Protein AF-0000000087423586 (afdb_homodimer)

Organism: Persicimonas caeni (NCBI:txid2292766)

InterPro domains:
  IPR011989 Armadillo-like helical [G3DSA:1.25.10.10] (79-205)
  IPR016024 Armadillo-type fold [SSF48371] (83-201)

Radius of gyration: 31.01 Å; Cα contacts (8 Å, |Δi|>4): 369; chains: 2; bounding box: 99×99×84 Å

Nearest PDB structures (foldseek):
  6gwd-assembly1_H  TM=6.344E-01  e=7.664E-03  synthetic construct
  4xvp-assembly3_F  TM=6.305E-01  e=1.294E-02  synthetic construct
  6g4j-assembly1_B  TM=7.165E-01  e=5.943E-02  synthetic construct
  7q1f-assembly2_T  TM=6.082E-01  e=4.258E-02  synthetic construct
  4d4z-assembly1_A  TM=6.321E-01  e=1.864E-01  Homo sapiens

Solvent-accessible surface area (backbone atoms only — not comparable to full-atom values): 25342 Å² total; per-residue (Å²): 136,86,77,76,80,73,83,83,81,78,77,80,76,78,78,78,79,74,81,75,78,76,77,76,81,80,75,80,77,77,71,76,74,76,78,72,75,74,70,74,64,83,78,51,76,68,76,70,73,70,78,64,54,70,65,54,53,52,52,48,50,61,54,26,38,72,77,77,50,79,68,57,67,65,56,42,57,71,73,33,93,53,41,71,61,56,35,50,52,41,39,66,36,87,81,47,58,66,56,39,22,47,40,21,52,56,53,46,52,73,63,63,43,73,67,45,50,49,51,52,57,53,52,71,66,40,90,81,54,54,66,74,49,50,47,48,46,51,40,48,36,20,72,68,34,43,91,65,21,56,81,75,38,53,69,31,52,72,40,92,48,64,69,48,22,48,45,27,52,63,20,40,70,65,23,82,60,67,66,38,46,49,52,45,51,58,40,46,74,71,50,78,52,66,71,57,36,52,52,36,52,56,60,59,63,58,76,126,136,86,79,77,82,80,78,86,73,80,80,79,77,79,79,78,79,76,80,79,82,73,78,79,75,78,78,74,78,76,72,78,77,76,79,73,76,76,71,74,66,84,79,51,77,69,77,70,72,70,77,63,54,70,65,56,53,53,52,49,49,60,53,26,40,72,76,77,51,79,68,56,67,64,57,43,59,72,74,32,92,51,41,71,62,56,35,49,52,41,39,68,35,88,82,48,58,66,55,39,22,47,39,21,53,57,53,45,53,76,63,62,43,72,66,47,51,49,51,52,56,53,53,71,68,42,92,79,52,54,65,72,50,49,47,50,45,52,40,47,36,20,72,68,34,42,90,66,22,56,82,75,37,56,69,30,52,71,40,91,49,66,68,46,22,47,46,27,50,62,19,42,71,65,24,80,61,67,67,37,45,49,52,44,50,58,41,47,74,73,51,78,51,67,68,56,36,52,52,36,52,55,60,60,64,59,76,125

Foldseek 3Di:
DPPPCVDDPPPPPPPPDPPPPPPDDPDPPPPPPDPPPPPDDVPPPPLPPPPDDPVQLVQLLVQLPQPPDHDDLVCQVVRHPDSLVSLLNLLPPPPHDPSSNLSSLLSNLVVDDPVNVVVLLVLCVDPPRDPVSNLSSLQSCLVRPLPPNCVVLLVQCPPPDVVSVVSSLVSLLSRDDPVSLVSLVVSLVPDDDPVSNVSSVVSNPPPD/DPPPPDDPPPPPPPDPPPPDPPPPDPPPPPPPPPPPPPPDDVPPPPLPPPPDDPVQLVQLLVQLPQPPDHDDLVCQVVRHPDSLVSLLNLLPPPPHDPSSNLSSLLSNLVVDDPVNVVVLLVLCVDPPRDPVSNLSSLQSCLVRPLPPNCVVLLVQCPPPDPVSVVSSLVSLLSRDDPVSLVSLVVSLVPDDDPVSNVSSVVSNVPPD

pLDDT: mean 77.32, std 29.09, range [21.28, 98.81]

Sequence (416 aa):
MKTLLKTIVLALTLTVASTAFAQQAPSGSDAAGDGTDQAASPNSPVPFPFDGNEAEFERAKLLLSGYHGLPPKETFEETLDQPKLVVTAIALDKNAFSMHRKHALAALGYWADAGVLRIYTQLLQDDGLREAIHHKLILLLAKHFPGEALGHIEPYLSHDDLQFRLTAIEAIRRIPGDKAVEALRVAKKSETNKVALERLEKYTRIVRMKTLLKTIVLALTLTVASTAFAQQAPSGSDAAGDGTDQAASPNSPVPFPFDGNEAEFERAKLLLSGYHGLPPKETFEETLDQPKLVVTAIALDKNAFSMHRKHALAALGYWADAGVLRIYTQLLQDDGLREAIHHKLILL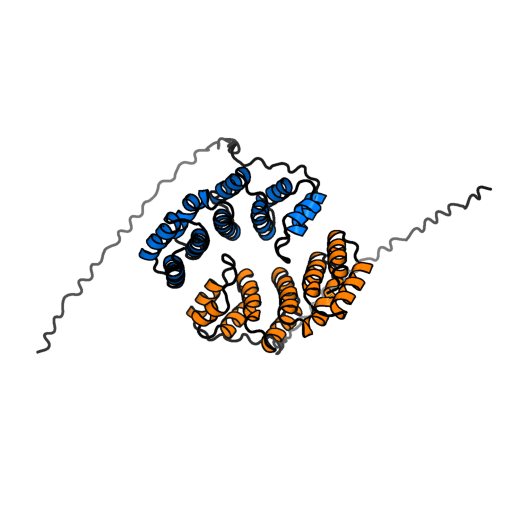LAKHFPGEALGHIEPYLSHDDLQFRLTAIEAIRRIPGDKAVEALRVAKKSETNKVALERLEKYTRIVR

Secondary structure (DSSP, 8-state):
-----------------------------------------TTS---------HHHHHHHHHHT-TTS-PPPHHHHHHH-SSHHHHHHHHHH-TTS-HHHHHHHHHHHGGG-SHHHHHHHHHHHT-TT--HHHHHHHHHHHHHH-HHHHHHHHGGGGG-SSHHHHHHHHHHHTTS-SHHHHHHHHHHHHH---HHHHHHHHHHHHS--/-----------------------------------------TTS---------HHHHHHHHHHT-TTS-PPPHHHHHHH-SSHHHHHHHHHH-TTS-HHHHHHHHHHHGGG-SHHHHHHHHHHHT-TT--HHHHHHHHHHHHHH-HHHHHHHHGGGGG-SSHHHHHHHHHHHTTS-SHHHHHHHHHHHHH---HHHHHHHHHHHHS--

Structure (mmCIF, N/CA/C/O backbone):
data_AF-0000000087423586-model_v1
#
loop_
_entity.id
_entity.type
_entity.pdbx_description
1 polymer 'HEAT repeat domain-containing protein'
#
loop_
_atom_site.group_PDB
_atom_site.id
_atom_site.type_symbol
_atom_site.label_atom_id
_atom_site.label_alt_id
_atom_site.label_comp_id
_atom_site.label_asym_id
_atom_site.label_entity_id
_atom_site.label_seq_id
_atom_site.pdbx_PDB_ins_code
_atom_site.Cartn_x
_atom_site.Cartn_y
_atom_site.Cartn_z
_atom_site.occupancy
_atom_site.B_iso_or_equiv
_atom_site.auth_seq_id
_atom_site.auth_comp_id
_atom_site.auth_asym_id
_atom_site.auth_atom_id
_atom_site.pdbx_PDB_model_num
ATOM 1 N N . MET A 1 1 ? -51.719 -48.094 5.523 1 23.09 1 MET A N 1
ATOM 2 C CA . MET A 1 1 ? -51.312 -49.125 6.48 1 23.09 1 MET A CA 1
ATOM 3 C C . MET A 1 1 ? -49.812 -49.062 6.723 1 23.09 1 MET A C 1
ATOM 5 O O . MET A 1 1 ? -49.031 -49.344 5.82 1 23.09 1 MET A O 1
ATOM 9 N N . LYS A 1 2 ? -49.438 -48 7.594 1 32.16 2 LYS A N 1
ATOM 10 C CA . LYS A 1 2 ? -48.25 -47.312 8.055 1 32.16 2 LYS A CA 1
ATOM 11 C C . LYS A 1 2 ? -47.312 -48.281 8.773 1 32.16 2 LYS A C 1
ATOM 13 O O . LYS A 1 2 ? -47.531 -48.625 9.93 1 32.16 2 LYS A O 1
ATOM 18 N N . THR A 1 3 ? -46.875 -49.344 7.945 1 23.8 3 THR A N 1
ATOM 19 C CA . THR A 1 3 ? -46.062 -50.406 8.5 1 23.8 3 THR A CA 1
ATOM 20 C C . THR A 1 3 ? -44.812 -49.844 9.195 1 23.8 3 THR A C 1
ATOM 22 O O . THR A 1 3 ? -44.094 -49.031 8.625 1 23.8 3 THR A O 1
ATOM 25 N N . LEU A 1 4 ? -44.656 -49.938 10.508 1 28.61 4 LEU A N 1
ATOM 26 C CA . LEU A 1 4 ? -43.906 -49.531 11.68 1 28.61 4 LEU A CA 1
ATOM 27 C C . LEU A 1 4 ? -42.5 -50.125 11.664 1 28.61 4 LEU A C 1
ATOM 29 O O . LEU A 1 4 ? -42.312 -51.281 12.055 1 28.61 4 LEU A O 1
ATOM 33 N N . LEU A 1 5 ? -41.75 -50.125 10.508 1 22.78 5 LEU A N 1
ATOM 34 C CA . LEU A 1 5 ? -40.562 -51 10.594 1 22.78 5 LEU A CA 1
ATOM 35 C C . LEU A 1 5 ? -39.625 -50.469 11.672 1 22.78 5 LEU A C 1
ATOM 37 O O . LEU A 1 5 ? -39.125 -49.344 11.57 1 22.78 5 LEU A O 1
ATOM 41 N N . LYS A 1 6 ? -39.594 -51.031 12.867 1 26.97 6 LYS A N 1
ATOM 42 C CA . LYS A 1 6 ? -38.938 -50.781 14.141 1 26.97 6 LYS A CA 1
ATOM 43 C C . LYS A 1 6 ? -37.438 -51.031 14.039 1 26.97 6 LYS A C 1
ATOM 45 O O . LYS A 1 6 ? -36.688 -50.844 15.008 1 26.97 6 LYS A O 1
ATOM 50 N N . THR A 1 7 ? -36.719 -51 12.867 1 25.81 7 THR A N 1
ATOM 51 C CA . THR A 1 7 ? -35.5 -51.812 12.953 1 25.81 7 THR A CA 1
ATOM 52 C C . THR A 1 7 ? -34.625 -51.344 14.094 1 25.81 7 THR A C 1
ATOM 54 O O . THR A 1 7 ? -34.625 -50.156 14.43 1 25.81 7 THR A O 1
ATOM 57 N N . ILE A 1 8 ? -33.688 -52.25 14.727 1 25.56 8 ILE A N 1
ATOM 58 C CA . ILE A 1 8 ? -32.875 -52.75 15.828 1 25.56 8 ILE A CA 1
ATOM 59 C C . ILE A 1 8 ? -31.578 -51.938 15.914 1 25.56 8 ILE A C 1
ATOM 61 O O . ILE A 1 8 ? -30.844 -51.844 14.938 1 25.56 8 ILE A O 1
ATOM 65 N N . VAL A 1 9 ? -31.438 -50.969 16.875 1 26.78 9 VAL A N 1
ATOM 66 C CA . VAL A 1 9 ? -30.438 -49.969 17.281 1 26.78 9 VAL A CA 1
ATOM 67 C C . VAL A 1 9 ? -29.203 -50.688 17.812 1 26.78 9 VAL A C 1
ATOM 69 O O . VAL A 1 9 ? -29.188 -51.125 18.969 1 26.78 9 VAL A O 1
ATOM 72 N N . LEU A 1 10 ? -28.609 -51.75 17.109 1 24.2 10 LEU A N 1
ATOM 73 C CA . LEU A 1 10 ? -27.609 -52.531 17.844 1 24.2 10 LEU A CA 1
ATOM 74 C C . LEU A 1 10 ? -26.438 -51.625 18.234 1 24.2 10 LEU A C 1
ATOM 76 O O . LEU A 1 10 ? -25.859 -50.938 17.391 1 24.2 10 LEU A O 1
ATOM 80 N N . ALA A 1 11 ? -26.312 -51.25 19.516 1 28.03 11 ALA A N 1
ATOM 81 C CA . ALA A 1 11 ? -25.438 -50.438 20.344 1 28.03 11 ALA A CA 1
ATOM 82 C C . ALA A 1 11 ? -24.016 -51.031 20.375 1 28.03 11 ALA A C 1
ATOM 84 O O . ALA A 1 11 ? -23.797 -52.094 20.953 1 28.03 11 ALA A O 1
ATOM 85 N N . LEU A 1 12 ? -23.234 -51.094 19.188 1 25.34 12 LEU A N 1
ATOM 86 C CA . LEU A 1 12 ? -21.953 -51.781 19.25 1 25.34 12 LEU A CA 1
ATOM 87 C C . LEU A 1 12 ? -21.016 -51.125 20.25 1 25.34 12 LEU A C 1
ATOM 89 O O . LEU A 1 12 ? -20.734 -49.906 20.141 1 25.34 12 LEU A O 1
ATOM 93 N N . THR A 1 13 ? -20.875 -51.625 21.484 1 25.03 13 THR A N 1
ATOM 94 C CA . THR A 1 13 ? -20.125 -51.25 22.688 1 25.03 13 THR A CA 1
ATOM 95 C C . THR A 1 13 ? -18.625 -51.344 22.422 1 25.03 13 THR A C 1
ATOM 97 O O . THR A 1 13 ? -18.062 -52.438 22.312 1 25.03 13 THR A O 1
ATOM 100 N N . LEU A 1 14 ? -18.016 -50.656 21.391 1 24.44 14 LEU A N 1
ATOM 101 C CA . LEU A 1 14 ? -16.609 -50.969 21.156 1 24.44 14 LEU A CA 1
ATOM 102 C C . LEU A 1 14 ? -15.766 -50.656 22.391 1 24.44 14 LEU A C 1
ATOM 104 O O . LEU A 1 14 ? -15.812 -49.531 22.891 1 24.44 14 LEU A O 1
ATOM 108 N N . THR A 1 15 ? -15.414 -51.688 23.203 1 25 15 THR A N 1
ATOM 109 C CA . THR A 1 15 ? -14.602 -51.781 24.422 1 25 15 THR A CA 1
ATOM 110 C C . THR A 1 15 ? -13.195 -51.25 24.172 1 25 15 THR A C 1
ATOM 112 O O . THR A 1 15 ? -12.477 -51.781 23.312 1 25 15 THR A O 1
ATOM 115 N N . VAL A 1 16 ? -12.977 -49.938 24.188 1 26.14 16 VAL A N 1
ATOM 116 C CA . VAL A 1 16 ? -11.688 -49.312 23.938 1 26.14 16 VAL A CA 1
ATOM 117 C C . VAL A 1 16 ? -10.68 -49.781 24.984 1 26.14 16 VAL A C 1
ATOM 119 O O . VAL A 1 16 ? -10.898 -49.625 26.188 1 26.14 16 VAL A O 1
ATOM 122 N N . ALA A 1 17 ? -9.953 -50.938 24.672 1 24.05 17 ALA A N 1
ATOM 123 C CA . ALA A 1 17 ? -8.945 -51.594 25.5 1 24.05 17 ALA A CA 1
ATOM 124 C C . ALA A 1 17 ? -7.859 -50.594 25.906 1 24.05 17 ALA A C 1
ATOM 126 O O . ALA A 1 17 ? -7.398 -49.781 25.094 1 24.05 17 ALA A O 1
ATOM 127 N N . SER A 1 18 ? -7.637 -50.312 27.234 1 26.48 18 SER A N 1
ATOM 128 C CA . SER A 1 18 ? -6.852 -49.438 28.109 1 26.48 18 SER A CA 1
ATOM 129 C C . SER A 1 18 ? -5.371 -49.812 28.047 1 26.48 18 SER A C 1
ATOM 131 O O . SER A 1 18 ? -4.652 -49.625 29.047 1 26.48 18 SER A O 1
ATOM 133 N N . THR A 1 19 ? -4.801 -50.281 26.938 1 24.09 19 THR A N 1
ATOM 134 C CA . THR A 1 19 ? -3.529 -50.906 27.25 1 24.09 19 THR A CA 1
ATOM 135 C C . THR A 1 19 ? -2.564 -49.906 27.875 1 24.09 19 THR A C 1
ATOM 137 O O . THR A 1 19 ? -2.387 -48.812 27.344 1 24.09 19 THR A O 1
ATOM 140 N N . ALA A 1 20 ? -2.238 -50.031 29.172 1 26.47 20 ALA A N 1
ATOM 141 C CA . ALA A 1 20 ? -1.359 -49.344 30.109 1 26.47 20 ALA A CA 1
ATOM 142 C C . ALA A 1 20 ? 0.102 -49.469 29.703 1 26.47 20 ALA A C 1
ATOM 144 O O . ALA A 1 20 ? 0.706 -50.531 29.844 1 26.47 20 ALA A O 1
ATOM 145 N N . PHE A 1 21 ? 0.528 -49.156 28.422 1 21.72 21 PHE A N 1
ATOM 146 C CA . PHE A 1 21 ? 1.906 -49.5 28.109 1 21.72 21 PHE A CA 1
ATOM 147 C C . PHE A 1 21 ? 2.869 -48.875 29.094 1 21.72 21 PHE A C 1
ATOM 149 O O . PHE A 1 21 ? 2.816 -47.656 29.312 1 21.72 21 PHE A O 1
ATOM 156 N N . ALA A 1 22 ? 3.369 -49.562 30.062 1 25.22 22 ALA A N 1
ATOM 157 C CA . ALA A 1 22 ? 4.336 -49.344 31.141 1 25.22 22 ALA A CA 1
ATOM 158 C C . ALA A 1 22 ? 5.676 -48.875 30.578 1 25.22 22 ALA A C 1
ATOM 160 O O . ALA A 1 22 ? 6.434 -49.656 30.016 1 25.22 22 ALA A O 1
ATOM 161 N N . GLN A 1 23 ? 5.688 -47.906 29.656 1 21.42 23 GLN A N 1
ATOM 162 C CA . GLN A 1 23 ? 6.98 -47.719 29 1 21.42 23 GLN A CA 1
ATOM 163 C C . GLN A 1 23 ? 8.094 -47.531 30.031 1 21.42 23 GLN A C 1
ATOM 165 O O . GLN A 1 23 ? 7.906 -46.844 31.031 1 21.42 23 GLN A O 1
ATOM 170 N N . GLN A 1 24 ? 9.156 -48.375 29.859 1 22.2 24 GLN A N 1
ATOM 171 C CA . GLN A 1 24 ? 10.461 -48.719 30.422 1 22.2 24 GLN A CA 1
ATOM 172 C C . GLN A 1 24 ? 11.32 -47.469 30.609 1 22.2 24 GLN A C 1
ATOM 174 O O . GLN A 1 24 ? 11.281 -46.531 29.797 1 22.2 24 GLN A O 1
ATOM 179 N N . ALA A 1 25 ? 12 -47.406 31.781 1 23.8 25 ALA A N 1
ATOM 180 C CA . ALA A 1 25 ? 12.781 -46.406 32.5 1 23.8 25 ALA A CA 1
ATOM 181 C C . ALA A 1 25 ? 14.047 -46.031 31.719 1 23.8 25 ALA A C 1
ATOM 183 O O . ALA A 1 25 ? 14.938 -46.875 31.547 1 23.8 25 ALA A O 1
ATOM 184 N N . PRO A 1 26 ? 13.93 -45.406 30.453 1 21.66 26 PRO A N 1
ATOM 185 C CA . PRO A 1 26 ? 15.211 -45.375 29.75 1 21.66 26 PRO A CA 1
ATOM 186 C C . PRO A 1 26 ? 16.344 -44.812 30.609 1 21.66 26 PRO A C 1
ATOM 188 O O . PRO A 1 26 ? 16.109 -44.031 31.547 1 21.66 26 PRO A O 1
ATOM 191 N N . SER A 1 27 ? 17.391 -45.656 30.75 1 24.61 27 SER A N 1
ATOM 192 C CA . SER A 1 27 ? 18.719 -45.594 31.359 1 24.61 27 SER A CA 1
ATOM 193 C C . SER A 1 27 ? 19.391 -44.25 31.031 1 24.61 27 SER A C 1
ATOM 195 O O . SER A 1 27 ? 19.078 -43.625 30.031 1 24.61 27 SER A O 1
ATOM 197 N N . GLY A 1 28 ? 20.094 -43.656 31.969 1 22.25 28 GLY A N 1
ATOM 198 C CA . GLY A 1 28 ? 20.688 -42.375 32.312 1 22.25 28 GLY A CA 1
ATOM 199 C C . GLY A 1 28 ? 21.766 -41.938 31.344 1 22.25 28 GLY A C 1
ATOM 200 O O . GLY A 1 28 ? 22.469 -40.969 31.578 1 22.25 28 GLY A O 1
ATOM 201 N N . SER A 1 29 ? 21.938 -42.781 30.172 1 23.52 29 SER A N 1
ATOM 202 C CA . SER A 1 29 ? 23.312 -42.625 29.734 1 23.52 29 SER A CA 1
ATOM 203 C C . SER A 1 29 ? 23.625 -41.156 29.422 1 23.52 29 SER A C 1
ATOM 205 O O . SER A 1 29 ? 22.734 -40.406 29 1 23.52 29 SER A O 1
ATOM 207 N N . ASP A 1 30 ? 24.734 -40.656 29.938 1 23.2 30 ASP A N 1
ATOM 208 C CA . ASP A 1 30 ? 25.484 -39.406 30 1 23.2 30 ASP A CA 1
ATOM 209 C C . ASP A 1 30 ? 25.812 -38.906 28.609 1 23.2 30 ASP A C 1
ATOM 211 O O . ASP A 1 30 ? 26.641 -39.469 27.906 1 23.2 30 ASP A O 1
ATOM 215 N N . ALA A 1 31 ? 24.828 -38.812 27.672 1 22.67 31 ALA A N 1
ATOM 216 C CA . ALA A 1 31 ? 25.266 -38.438 26.328 1 22.67 31 ALA A CA 1
ATOM 217 C C . ALA A 1 31 ? 26.078 -37.156 26.328 1 22.67 31 ALA A C 1
ATOM 219 O O . ALA A 1 31 ? 25.609 -36.125 26.812 1 22.67 31 ALA A O 1
ATOM 220 N N . ALA A 1 32 ? 27.406 -37.312 26.422 1 26.02 32 ALA A N 1
ATOM 221 C CA . ALA A 1 32 ? 28.406 -36.312 26.109 1 26.02 32 ALA A CA 1
ATOM 222 C C . ALA A 1 32 ? 28.094 -35.625 24.797 1 26.02 32 ALA A C 1
ATOM 224 O O . ALA A 1 32 ? 28.062 -36.25 23.734 1 26.02 32 ALA A O 1
ATOM 225 N N . GLY A 1 33 ? 27.062 -34.812 24.828 1 22.09 33 GLY A N 1
ATOM 226 C CA . GLY A 1 33 ? 26.547 -34.125 23.641 1 22.09 33 GLY A CA 1
ATOM 227 C C . GLY A 1 33 ? 27.641 -33.469 22.812 1 22.09 33 GLY A C 1
ATOM 228 O O . GLY A 1 33 ? 28.469 -32.719 23.328 1 22.09 33 GLY A O 1
ATOM 229 N N . ASP A 1 34 ? 28.125 -34.281 21.812 1 25.83 34 ASP A N 1
ATOM 230 C CA . ASP A 1 34 ? 29.078 -33.844 20.797 1 25.83 34 ASP A CA 1
ATOM 231 C C . ASP A 1 34 ? 28.656 -32.531 20.172 1 25.83 34 ASP A C 1
ATOM 233 O O . ASP A 1 34 ? 27.484 -32.344 19.797 1 25.83 34 ASP A O 1
ATOM 237 N N . GLY A 1 35 ? 29.219 -31.406 20.641 1 24.64 35 GLY A N 1
ATOM 238 C CA . GLY A 1 35 ? 29.203 -30.031 20.172 1 24.64 35 GLY A CA 1
ATOM 239 C C . GLY A 1 35 ? 29.344 -29.922 18.656 1 24.64 35 GLY A C 1
ATOM 240 O O . GLY A 1 35 ? 30.438 -29.656 18.156 1 24.64 35 GLY A O 1
ATOM 241 N N . THR A 1 36 ? 28.688 -30.891 17.969 1 26.81 36 THR A N 1
ATOM 242 C CA . THR A 1 36 ? 28.953 -30.688 16.547 1 26.81 36 THR A CA 1
ATOM 243 C C . THR A 1 36 ? 28.562 -29.266 16.125 1 26.81 36 THR A C 1
ATOM 245 O O . THR A 1 36 ? 27.438 -28.828 16.391 1 26.81 36 THR A O 1
ATOM 248 N N . ASP A 1 37 ? 29.531 -28.438 15.945 1 27.45 37 ASP A N 1
ATOM 249 C CA . ASP A 1 37 ? 29.562 -27.125 15.289 1 27.45 37 ASP A CA 1
ATOM 250 C C . ASP A 1 37 ? 28.844 -27.172 13.945 1 27.45 37 ASP A C 1
ATOM 252 O O . ASP A 1 37 ? 29.328 -27.797 13 1 27.45 37 ASP A O 1
ATOM 256 N N . GLN A 1 38 ? 27.609 -27.516 13.922 1 24.12 38 GLN A N 1
ATOM 257 C CA . GLN A 1 38 ? 27 -27.422 12.602 1 24.12 38 GLN A CA 1
ATOM 258 C C . GLN A 1 38 ? 27.344 -26.109 11.914 1 24.12 38 GLN A C 1
ATOM 260 O O . GLN A 1 38 ? 26.953 -25.031 12.391 1 24.12 38 GLN A O 1
ATOM 265 N N . ALA A 1 39 ? 28.375 -26.109 11.156 1 30.48 39 ALA A N 1
ATOM 266 C CA . ALA A 1 39 ? 28.75 -25.062 10.211 1 30.48 39 ALA A CA 1
ATOM 267 C C . ALA A 1 39 ? 27.531 -24.5 9.5 1 30.48 39 ALA A C 1
ATOM 269 O O . ALA A 1 39 ? 26.656 -25.25 9.062 1 30.48 39 ALA A O 1
ATOM 270 N N . ALA A 1 40 ? 27.297 -23.25 9.75 1 35.78 40 ALA A N 1
ATOM 271 C CA . ALA A 1 40 ? 26.328 -22.453 9.008 1 35.78 40 ALA A CA 1
ATOM 272 C C . ALA A 1 40 ? 26.25 -22.891 7.551 1 35.78 40 ALA A C 1
ATOM 274 O O . ALA A 1 40 ? 27.281 -23.141 6.914 1 35.78 40 ALA A O 1
ATOM 275 N N . SER A 1 41 ? 25.172 -23.5 7.207 1 32.69 41 SER A N 1
ATOM 276 C CA . SER A 1 41 ? 25.078 -23.922 5.809 1 32.69 41 SER A CA 1
ATOM 277 C C . SER A 1 41 ? 25.594 -22.828 4.879 1 32.69 41 SER A C 1
ATOM 279 O O . SER A 1 41 ? 25.281 -21.641 5.062 1 32.69 41 SER A O 1
ATOM 281 N N . PRO A 1 42 ? 26.609 -23.016 4.051 1 35.53 42 PRO A N 1
ATOM 282 C CA . PRO A 1 42 ? 27.234 -22.047 3.15 1 35.53 42 PRO A CA 1
ATOM 283 C C . PRO A 1 42 ? 26.219 -21.203 2.381 1 35.53 42 PRO A C 1
ATOM 285 O O . PRO A 1 42 ? 26.594 -20.234 1.729 1 35.53 42 PRO A O 1
ATOM 288 N N . ASN A 1 43 ? 25.062 -21.781 2.178 1 33.84 43 ASN A N 1
ATOM 289 C CA . ASN A 1 43 ? 24.172 -21.062 1.28 1 33.84 43 ASN A CA 1
ATOM 290 C C . ASN A 1 43 ? 23.438 -19.938 2 1 33.84 43 ASN A C 1
ATOM 292 O O . ASN A 1 43 ? 22.375 -19.484 1.555 1 33.84 43 ASN A O 1
ATOM 296 N N . SER A 1 44 ? 23.75 -19.766 3.227 1 36.88 44 SER A N 1
ATOM 297 C CA . SER A 1 44 ? 23.109 -18.594 3.828 1 36.88 44 SER A CA 1
ATOM 298 C C . SER A 1 44 ? 23.453 -17.328 3.07 1 36.88 44 SER A C 1
ATOM 300 O O . SER A 1 44 ? 24.625 -17.078 2.756 1 36.88 44 SER A O 1
ATOM 302 N N . PRO A 1 45 ? 22.578 -16.781 2.359 1 35.19 45 PRO A N 1
ATOM 303 C CA . PRO A 1 45 ? 23.031 -15.547 1.701 1 35.19 45 PRO A CA 1
ATOM 304 C C . PRO A 1 45 ? 23.953 -14.711 2.588 1 35.19 45 PRO A C 1
ATOM 306 O O . PRO A 1 45 ? 23.766 -14.664 3.807 1 35.19 45 PRO A O 1
ATOM 309 N N . VAL A 1 46 ? 25.203 -14.734 2.33 1 36.16 46 VAL A N 1
ATOM 310 C CA . VAL A 1 46 ? 26.219 -13.883 2.941 1 36.16 46 VAL A CA 1
ATOM 311 C C . VAL A 1 46 ? 25.609 -12.531 3.307 1 36.16 46 VAL A C 1
ATOM 313 O O . VAL A 1 46 ? 24.859 -11.953 2.523 1 36.16 46 VAL A O 1
ATOM 316 N N . PRO A 1 47 ? 25.484 -12.281 4.559 1 39.47 47 PRO A N 1
ATOM 317 C CA . PRO A 1 47 ? 25.141 -10.891 4.844 1 39.47 47 PRO A CA 1
ATOM 318 C C . PRO A 1 47 ? 25.891 -9.898 3.957 1 39.47 47 PRO A C 1
ATOM 320 O O . PRO A 1 47 ? 27.109 -9.977 3.848 1 39.47 47 PRO A O 1
ATOM 323 N N . PHE A 1 48 ? 25.469 -9.586 2.838 1 39.25 48 PHE A N 1
ATOM 324 C CA . PHE A 1 48 ? 26.172 -8.508 2.141 1 39.25 48 PHE A CA 1
ATOM 325 C C . PHE A 1 48 ? 26.578 -7.406 3.113 1 39.25 48 PHE A C 1
ATOM 327 O O . PHE A 1 48 ? 25.719 -6.848 3.811 1 39.25 48 PHE A O 1
ATOM 334 N N . PRO A 1 49 ? 27.656 -7.547 3.678 1 43 49 PRO A N 1
ATOM 335 C CA . PRO A 1 49 ? 28.078 -6.348 4.406 1 43 49 PRO A CA 1
ATOM 336 C C . PRO A 1 49 ? 27.75 -5.059 3.652 1 43 49 PRO A C 1
ATOM 338 O O . PRO A 1 49 ? 28.203 -4.867 2.523 1 43 49 PRO A O 1
ATOM 341 N N . PHE A 1 50 ? 26.547 -4.695 3.543 1 46.81 50 PHE A N 1
ATOM 342 C CA . PHE A 1 50 ? 26.422 -3.381 2.93 1 46.81 50 PHE A CA 1
ATOM 343 C C . PHE A 1 50 ? 27.391 -2.391 3.578 1 46.81 50 PHE A C 1
ATOM 345 O O . PHE A 1 50 ? 27.25 -2.074 4.762 1 46.81 50 PHE A O 1
ATOM 352 N N . ASP A 1 51 ? 28.484 -2.404 3.172 1 53.22 51 ASP A N 1
ATOM 353 C CA . ASP A 1 51 ? 29.469 -1.375 3.502 1 53.22 51 ASP A CA 1
ATOM 354 C C . ASP A 1 51 ? 28.906 0.022 3.256 1 53.22 51 ASP A C 1
ATOM 356 O O . ASP A 1 51 ? 29.625 1.014 3.328 1 53.22 51 ASP A O 1
ATOM 360 N N . GLY A 1 52 ? 27.688 0.073 2.799 1 57.53 52 GLY A N 1
ATOM 361 C CA . GLY A 1 52 ? 27.266 1.443 2.541 1 57.53 52 GLY A CA 1
ATOM 362 C C . GLY A 1 52 ? 27.172 2.285 3.801 1 57.53 52 GLY A C 1
ATOM 363 O O . GLY A 1 52 ? 27.188 1.753 4.91 1 57.53 52 GLY A O 1
ATOM 364 N N . ASN A 1 53 ? 27.406 3.471 3.648 1 75.5 53 ASN A N 1
ATOM 365 C CA . ASN A 1 53 ? 27.391 4.488 4.691 1 75.5 53 ASN A CA 1
ATOM 366 C C . ASN A 1 53 ? 26.016 4.57 5.363 1 75.5 53 ASN A C 1
ATOM 368 O O . ASN A 1 53 ? 25 4.301 4.734 1 75.5 53 ASN A O 1
ATOM 372 N N . GLU A 1 54 ? 25.969 4.43 6.66 1 83.19 54 GLU A N 1
ATOM 373 C CA . GLU A 1 54 ? 24.797 4.539 7.52 1 83.19 54 GLU A CA 1
ATOM 374 C C . GLU A 1 54 ? 23.859 5.637 7.027 1 83.19 54 GLU A C 1
ATOM 376 O O . GLU A 1 54 ? 22.625 5.477 7.07 1 83.19 54 GLU A O 1
ATOM 381 N N . ALA A 1 55 ? 24.469 6.586 6.457 1 85.5 55 ALA A N 1
ATOM 382 C CA . ALA A 1 55 ? 23.672 7.703 5.961 1 85.5 55 ALA A CA 1
ATOM 383 C C . ALA A 1 55 ? 22.844 7.293 4.742 1 85.5 55 ALA A C 1
ATOM 385 O O . ALA A 1 55 ? 21.688 7.684 4.613 1 85.5 55 ALA A O 1
ATOM 386 N N . GLU A 1 56 ? 23.453 6.48 3.912 1 89.31 56 GLU A N 1
ATOM 387 C CA . GLU A 1 56 ? 22.75 6.039 2.717 1 89.31 56 GLU A CA 1
ATOM 388 C C . GLU A 1 56 ? 21.578 5.121 3.076 1 89.31 56 GLU A C 1
ATOM 390 O O . GLU A 1 56 ? 20.516 5.207 2.482 1 89.31 56 GLU A O 1
ATOM 395 N N . PHE A 1 57 ? 21.828 4.32 4.047 1 91.12 57 PHE A N 1
ATOM 396 C CA . PHE A 1 57 ? 20.781 3.414 4.508 1 91.12 57 PHE A CA 1
ATOM 397 C C . PHE A 1 57 ? 19.609 4.195 5.078 1 91.12 57 PHE A C 1
ATOM 399 O O . PHE A 1 57 ? 18.453 3.879 4.789 1 91.12 57 PHE A O 1
ATOM 406 N N . GLU A 1 58 ? 19.906 5.195 5.762 1 88.06 58 GLU A N 1
ATOM 407 C CA . GLU A 1 58 ? 18.859 6.016 6.352 1 88.06 58 GLU A CA 1
ATOM 408 C C . GLU A 1 58 ? 18.062 6.742 5.273 1 88.06 58 GLU A C 1
ATOM 410 O O . GLU A 1 58 ? 16.844 6.867 5.375 1 88.06 58 GLU A O 1
ATOM 415 N N . ARG A 1 59 ? 18.766 7.199 4.27 1 88.38 59 ARG A N 1
ATOM 416 C CA . ARG A 1 59 ? 18.062 7.844 3.16 1 88.38 59 ARG A CA 1
ATOM 417 C C . ARG A 1 59 ? 17.172 6.848 2.422 1 88.38 59 ARG A C 1
ATOM 419 O O . ARG A 1 59 ? 16.047 7.18 2.041 1 88.38 59 ARG A O 1
ATOM 426 N N . ALA A 1 60 ? 17.688 5.68 2.273 1 93.62 60 ALA A N 1
ATOM 427 C CA . ALA A 1 60 ? 16.922 4.652 1.589 1 93.62 60 ALA A CA 1
ATOM 428 C C . ALA A 1 60 ? 15.664 4.293 2.381 1 93.62 60 ALA A C 1
ATOM 430 O O . ALA A 1 60 ? 14.578 4.148 1.807 1 93.62 60 ALA A O 1
ATOM 431 N N . LYS A 1 61 ? 15.828 4.184 3.65 1 91.31 61 LYS A N 1
ATOM 432 C CA . LYS A 1 61 ? 14.688 3.857 4.504 1 91.31 61 LYS A CA 1
ATOM 433 C C . LYS A 1 61 ? 13.633 4.961 4.457 1 91.31 61 LYS A C 1
ATOM 435 O O . LYS A 1 61 ? 12.43 4.684 4.5 1 91.31 61 LYS A O 1
ATOM 440 N N . LEU A 1 62 ? 14.094 6.145 4.387 1 87.75 62 LEU A N 1
ATOM 441 C CA . LEU A 1 62 ? 13.164 7.258 4.254 1 87.75 62 LEU A CA 1
ATOM 442 C C . LEU A 1 62 ? 12.367 7.148 2.957 1 87.75 62 LEU A C 1
ATOM 444 O O . LEU A 1 62 ? 11.148 7.348 2.951 1 87.75 62 LEU A O 1
ATOM 448 N N . LEU A 1 63 ? 13.008 6.766 1.887 1 89.81 63 LEU A N 1
ATOM 449 C CA . LEU A 1 63 ? 12.359 6.625 0.588 1 89.81 63 LEU A CA 1
ATOM 450 C C . LEU A 1 63 ? 11.398 5.441 0.588 1 89.81 63 LEU A C 1
ATOM 452 O O . LEU A 1 63 ? 10.367 5.469 -0.094 1 89.81 63 LEU A O 1
ATOM 456 N N . LEU A 1 64 ? 11.695 4.516 1.41 1 93.06 64 LEU A N 1
ATOM 457 C CA . LEU A 1 64 ? 10.938 3.266 1.393 1 93.06 64 LEU A CA 1
ATOM 458 C C . LEU A 1 64 ? 9.852 3.27 2.463 1 93.06 64 LEU A C 1
ATOM 460 O O . LEU A 1 64 ? 9.148 2.271 2.645 1 93.06 64 LEU A O 1
ATOM 464 N N . SER A 1 65 ? 9.789 4.477 3.033 1 84.5 65 SER A N 1
ATOM 465 C CA . SER A 1 65 ? 8.781 4.543 4.09 1 84.5 65 SER A CA 1
ATOM 466 C C . SER A 1 65 ? 7.371 4.41 3.52 1 84.5 65 SER A C 1
ATOM 468 O O . SER A 1 65 ? 7.117 4.812 2.381 1 84.5 65 SER A O 1
ATOM 470 N N . GLY A 1 66 ? 6.512 3.611 3.863 1 73 66 GLY A N 1
ATOM 471 C CA . GLY A 1 66 ? 5.242 3.123 3.35 1 73 66 GLY A CA 1
ATOM 472 C C . GLY A 1 66 ? 4.117 4.129 3.484 1 73 66 GLY A C 1
ATOM 473 O O . GLY A 1 66 ? 2.98 3.855 3.092 1 73 66 GLY A O 1
ATOM 474 N N . TYR A 1 67 ? 4.469 5.414 3.809 1 80.56 67 TYR A N 1
ATOM 475 C CA . TYR A 1 67 ? 3.359 6.328 4.059 1 80.56 67 TYR A CA 1
ATOM 476 C C . TYR A 1 67 ? 3.018 7.129 2.805 1 80.56 67 TYR A C 1
ATOM 478 O O . TYR A 1 67 ? 1.895 7.613 2.658 1 80.56 67 TYR A O 1
ATOM 486 N N . HIS A 1 68 ? 4.012 7.215 1.86 1 78.62 68 HIS A N 1
ATOM 487 C CA . HIS A 1 68 ? 3.844 8.109 0.719 1 78.62 68 HIS A CA 1
ATOM 488 C C . HIS A 1 68 ? 3.949 7.344 -0.597 1 78.62 68 HIS A C 1
ATOM 490 O O . HIS A 1 68 ? 4.238 7.934 -1.641 1 78.62 68 HIS A O 1
ATOM 496 N N . GLY A 1 69 ? 3.682 6.094 -0.543 1 79.94 69 GLY A N 1
ATOM 497 C CA . GLY A 1 69 ? 3.854 5.305 -1.753 1 79.94 69 GLY A CA 1
ATOM 498 C C . GLY A 1 69 ? 5.309 5.078 -2.117 1 79.94 69 GLY A C 1
ATOM 499 O O . GLY A 1 69 ? 6.207 5.582 -1.439 1 79.94 69 GLY A O 1
ATOM 500 N N . LEU A 1 70 ? 5.488 4.367 -3.135 1 90.69 70 LEU A N 1
ATOM 501 C CA . LEU A 1 70 ? 6.84 4.078 -3.609 1 90.69 70 LEU A CA 1
ATOM 502 C C . LEU A 1 70 ? 7.309 5.145 -4.59 1 90.69 70 LEU A C 1
ATOM 504 O O . LEU A 1 70 ? 6.68 5.363 -5.629 1 90.69 70 LEU A O 1
ATOM 508 N N . PRO A 1 71 ? 8.383 5.863 -4.215 1 87.75 71 PRO A N 1
ATOM 509 C CA . PRO A 1 71 ? 8.898 6.859 -5.156 1 87.75 71 PRO A CA 1
ATOM 510 C C . PRO A 1 71 ? 9.328 6.246 -6.488 1 87.75 71 PRO A C 1
ATOM 512 O O . PRO A 1 71 ? 9.602 5.043 -6.559 1 87.75 71 PRO A O 1
ATOM 515 N N . PRO A 1 72 ? 9.32 7.109 -7.484 1 91.94 72 PRO A N 1
ATOM 516 C CA . PRO A 1 72 ? 9.789 6.582 -8.766 1 91.94 72 PRO A CA 1
ATOM 517 C C . PRO A 1 72 ? 11.289 6.273 -8.766 1 91.94 72 PRO A C 1
ATOM 519 O O . PRO A 1 72 ? 12.008 6.699 -7.859 1 91.94 72 PRO A O 1
ATOM 522 N N . LYS A 1 73 ? 11.672 5.469 -9.773 1 96.56 73 LYS A N 1
ATOM 523 C CA . LYS A 1 73 ? 13.047 5.004 -9.93 1 96.56 73 LYS A CA 1
ATOM 524 C C . LYS A 1 73 ? 14.031 6.172 -9.859 1 96.56 73 LYS A C 1
ATOM 526 O O . LYS A 1 73 ? 15.07 6.078 -9.203 1 96.56 73 LYS A O 1
ATOM 531 N N . GLU A 1 74 ? 13.688 7.262 -10.492 1 94.62 74 GLU A N 1
ATOM 532 C CA . GLU A 1 74 ? 14.57 8.422 -10.609 1 94.62 74 GLU A CA 1
ATOM 533 C C . GLU A 1 74 ? 14.906 8.992 -9.234 1 94.62 74 GLU A C 1
ATOM 535 O O . GLU A 1 74 ? 16.031 9.422 -8.992 1 94.62 74 GLU A O 1
ATOM 540 N N . THR A 1 75 ? 13.953 8.969 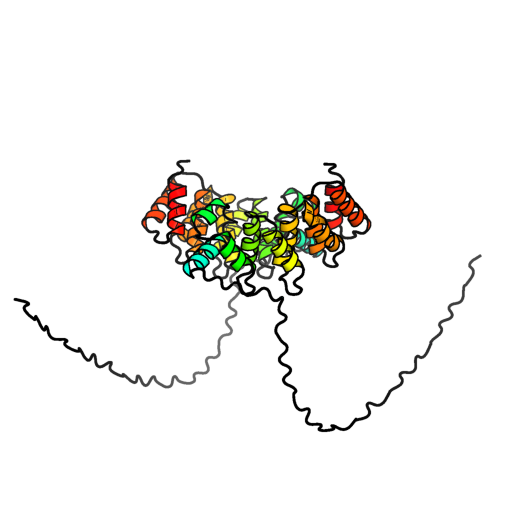-8.344 1 90 75 THR A N 1
ATOM 541 C CA . THR A 1 75 ? 14.172 9.492 -7.004 1 90 75 THR A CA 1
ATOM 542 C C . THR A 1 75 ? 15.219 8.672 -6.262 1 90 75 THR A C 1
ATOM 544 O O . THR A 1 75 ? 16.062 9.219 -5.555 1 90 75 THR A O 1
ATOM 547 N N . PHE A 1 76 ? 15.18 7.41 -6.449 1 94.06 76 PHE A N 1
ATOM 548 C CA . PHE A 1 76 ? 16.172 6.547 -5.82 1 94.06 76 PHE A CA 1
ATOM 549 C C . PHE A 1 76 ? 17.562 6.82 -6.379 1 94.06 76 PHE A C 1
ATOM 551 O O . PHE A 1 76 ? 18.531 6.945 -5.625 1 94.06 76 PHE A O 1
ATOM 558 N N . GLU A 1 77 ? 17.594 6.953 -7.668 1 95.69 77 GLU A N 1
ATOM 559 C CA . GLU A 1 77 ? 18.875 7.117 -8.352 1 95.69 77 GLU A CA 1
ATOM 560 C C . GLU A 1 77 ? 19.469 8.492 -8.078 1 95.69 77 GLU A C 1
ATOM 562 O O . GLU A 1 77 ? 20.703 8.656 -8.07 1 95.69 77 GLU A O 1
ATOM 567 N N . GLU A 1 78 ? 18.625 9.414 -7.867 1 91.69 78 GLU A N 1
ATOM 568 C CA . GLU A 1 78 ? 19.094 10.766 -7.59 1 91.69 78 GLU A CA 1
ATOM 569 C C . GLU A 1 78 ? 19.484 10.922 -6.125 1 91.69 78 GLU A C 1
ATOM 571 O O . GLU A 1 78 ? 20.359 11.734 -5.797 1 91.69 78 GLU A O 1
ATOM 576 N N . THR A 1 79 ? 18.922 10.18 -5.266 1 88.75 79 THR A N 1
ATOM 577 C CA . THR A 1 79 ? 19.062 10.375 -3.83 1 88.75 79 THR A CA 1
ATOM 578 C C . THR A 1 79 ? 20.125 9.43 -3.258 1 88.75 79 THR A C 1
ATOM 580 O O . THR A 1 79 ? 20.781 9.75 -2.264 1 88.75 79 THR A O 1
ATOM 583 N N . LEU A 1 80 ? 20.312 8.336 -3.912 1 93.06 80 LEU A N 1
ATOM 584 C CA . LEU A 1 80 ? 21.188 7.305 -3.365 1 93.06 80 LEU A CA 1
ATOM 585 C C . LEU A 1 80 ? 22.422 7.105 -4.254 1 93.06 80 LEU A C 1
ATOM 587 O O . LEU A 1 80 ? 22.312 7.176 -5.48 1 93.06 80 LEU A O 1
ATOM 591 N N . ASP A 1 81 ? 23.5 6.781 -3.693 1 94.19 81 ASP A N 1
ATOM 592 C CA . ASP A 1 81 ? 24.734 6.543 -4.426 1 94.19 81 ASP A CA 1
ATOM 593 C C . ASP A 1 81 ? 24.703 5.195 -5.145 1 94.19 81 ASP A C 1
ATOM 595 O O . ASP A 1 81 ? 25.062 5.098 -6.312 1 94.19 81 ASP A O 1
ATOM 599 N N . GLN A 1 82 ? 24.266 4.199 -4.488 1 96.06 82 GLN A N 1
ATOM 600 C CA . GLN A 1 82 ? 24.141 2.846 -5.016 1 96.06 82 GLN A CA 1
ATOM 601 C C . GLN A 1 82 ? 22.734 2.293 -4.77 1 96.06 82 GLN A C 1
ATOM 603 O O . GLN A 1 82 ? 22.562 1.348 -4 1 96.06 82 GLN A O 1
ATOM 608 N N . PRO A 1 83 ? 21.797 2.748 -5.473 1 96.81 83 PRO A N 1
ATOM 609 C CA . PRO A 1 83 ? 20.391 2.484 -5.148 1 96.81 83 PRO A CA 1
ATOM 610 C C . PRO A 1 83 ? 20.047 0.996 -5.172 1 96.81 83 PRO A C 1
ATOM 612 O O . PRO A 1 83 ? 19.422 0.488 -4.242 1 96.81 83 PRO A O 1
ATOM 615 N N . LYS A 1 84 ? 20.484 0.266 -6.188 1 97.62 84 LYS A N 1
ATOM 616 C CA . LYS A 1 84 ? 20.141 -1.149 -6.262 1 97.62 84 LYS A CA 1
ATOM 617 C C . LYS A 1 84 ? 20.75 -1.93 -5.102 1 97.62 84 LYS A C 1
ATOM 619 O O . LYS A 1 84 ? 20.094 -2.797 -4.516 1 97.62 84 LYS A O 1
ATOM 624 N N . LEU A 1 85 ? 21.938 -1.579 -4.773 1 97 85 LEU A N 1
ATOM 625 C CA . LEU A 1 85 ? 22.641 -2.297 -3.713 1 97 85 LEU A CA 1
ATOM 626 C C . LEU A 1 85 ? 21.984 -2.051 -2.359 1 97 85 LEU A C 1
ATOM 628 O O . LEU A 1 85 ? 21.734 -2.994 -1.605 1 97 85 LEU A O 1
ATOM 632 N N . VAL A 1 86 ? 21.703 -0.792 -2.07 1 96.94 86 VAL A N 1
ATOM 633 C CA . VAL A 1 86 ? 21.156 -0.463 -0.757 1 96.94 86 VAL A CA 1
ATOM 634 C C . VAL A 1 86 ? 19.719 -0.966 -0.652 1 96.94 86 VAL A C 1
ATOM 636 O O . VAL A 1 86 ? 19.297 -1.444 0.404 1 96.94 86 VAL A O 1
ATOM 639 N N . VAL A 1 87 ? 18.969 -0.914 -1.675 1 97.81 87 VAL A N 1
ATOM 640 C CA . VAL A 1 87 ? 17.594 -1.406 -1.698 1 97.81 87 VAL A CA 1
ATOM 641 C C . VAL A 1 87 ? 17.594 -2.924 -1.522 1 97.81 87 VAL A C 1
ATOM 643 O O . VAL A 1 87 ? 16.75 -3.465 -0.795 1 97.81 87 VAL A O 1
ATOM 646 N N . THR A 1 88 ? 18.531 -3.637 -2.166 1 98.06 88 THR A N 1
ATOM 647 C CA . THR A 1 88 ? 18.656 -5.078 -2.004 1 98.06 88 THR A CA 1
ATOM 648 C C . THR A 1 88 ? 18.953 -5.438 -0.551 1 98.06 88 THR A C 1
ATOM 650 O O . THR A 1 88 ? 18.359 -6.355 0.004 1 98.06 88 THR A O 1
ATOM 653 N N . ALA A 1 89 ? 19.828 -4.656 -0.006 1 97.25 89 ALA A N 1
ATOM 654 C CA . ALA A 1 89 ? 20.219 -4.902 1.383 1 97.25 89 ALA A CA 1
ATOM 655 C C . ALA A 1 89 ? 19 -4.781 2.312 1 97.25 89 ALA A C 1
ATOM 657 O O . ALA A 1 89 ? 18.828 -5.609 3.207 1 97.25 89 ALA A O 1
ATOM 658 N N . ILE A 1 90 ? 18.188 -3.816 2.109 1 96.94 90 ILE A N 1
ATOM 659 C CA . ILE A 1 90 ? 17 -3.605 2.938 1 96.94 90 ILE A CA 1
ATOM 660 C C . ILE A 1 90 ? 15.984 -4.711 2.672 1 96.94 90 ILE A C 1
ATOM 662 O O . ILE A 1 90 ? 15.367 -5.23 3.604 1 96.94 90 ILE A O 1
ATOM 666 N N . ALA A 1 91 ? 15.875 -5.145 1.463 1 97.81 91 ALA A N 1
ATOM 667 C CA . ALA A 1 91 ? 14.938 -6.199 1.077 1 97.81 91 ALA A CA 1
ATOM 668 C C . ALA A 1 91 ? 15.281 -7.512 1.772 1 97.81 91 ALA A C 1
ATOM 670 O O . ALA A 1 91 ? 14.383 -8.273 2.145 1 97.81 91 ALA A O 1
ATOM 671 N N . LEU A 1 92 ? 16.5 -7.711 1.988 1 96.94 92 LEU A N 1
ATOM 672 C CA . LEU A 1 92 ? 16.953 -9.008 2.484 1 96.94 92 LEU A CA 1
ATOM 673 C C . LEU A 1 92 ? 17.156 -8.969 3.994 1 96.94 92 LEU A C 1
ATOM 675 O O . LEU A 1 92 ? 17.406 -10 4.617 1 96.94 92 LEU A O 1
ATOM 679 N N . ASP A 1 93 ? 17.047 -7.793 4.586 1 94.94 93 ASP A N 1
ATOM 680 C CA . ASP A 1 93 ? 17.266 -7.641 6.02 1 94.94 93 ASP A CA 1
ATOM 681 C C . ASP A 1 93 ? 16.031 -8.109 6.805 1 94.94 93 ASP A C 1
ATOM 683 O O . ASP A 1 93 ? 15.047 -7.383 6.906 1 94.94 93 ASP A O 1
ATOM 687 N N . LYS A 1 94 ? 16.125 -9.281 7.41 1 93.06 94 LYS A N 1
ATOM 688 C CA . LYS A 1 94 ? 15 -9.867 8.125 1 93.06 94 LYS A CA 1
ATOM 689 C C . LYS A 1 94 ? 14.633 -9.039 9.359 1 93.06 94 LYS A C 1
ATOM 691 O O . LYS A 1 94 ? 13.547 -9.188 9.914 1 93.06 94 LYS A O 1
ATOM 696 N N . ASN A 1 95 ? 15.555 -8.133 9.68 1 91.12 95 ASN A N 1
ATOM 697 C CA . ASN A 1 95 ? 15.312 -7.305 10.859 1 91.12 95 ASN A CA 1
ATOM 698 C C . ASN A 1 95 ? 14.719 -5.953 10.477 1 91.12 95 ASN A C 1
ATOM 700 O O . ASN A 1 95 ? 14.305 -5.184 11.352 1 91.12 95 ASN A O 1
ATOM 704 N N . ALA A 1 96 ? 14.727 -5.645 9.211 1 90 96 ALA A N 1
ATOM 705 C CA . ALA A 1 96 ? 14.094 -4.406 8.766 1 90 96 ALA A CA 1
ATOM 706 C C . ALA A 1 96 ? 12.586 -4.457 8.977 1 90 96 ALA A C 1
ATOM 708 O O . ALA A 1 96 ? 12 -5.539 9.07 1 90 96 ALA A O 1
ATOM 709 N N . PHE A 1 97 ? 11.969 -3.266 9.219 1 87.81 97 PHE A N 1
ATOM 710 C CA . PHE A 1 97 ? 10.508 -3.18 9.281 1 87.81 97 PHE A CA 1
ATOM 711 C C . PHE A 1 97 ? 9.875 -3.809 8.047 1 87.81 97 PHE A C 1
ATOM 713 O O . PHE A 1 97 ? 10.367 -3.631 6.93 1 87.81 97 PHE A O 1
ATOM 720 N N . SER A 1 98 ? 8.812 -4.516 8.195 1 87.19 98 SER A N 1
ATOM 721 C CA . SER A 1 98 ? 8.148 -5.242 7.121 1 87.19 98 SER A CA 1
ATOM 722 C C . SER A 1 98 ? 7.797 -4.316 5.961 1 87.19 98 SER A C 1
ATOM 724 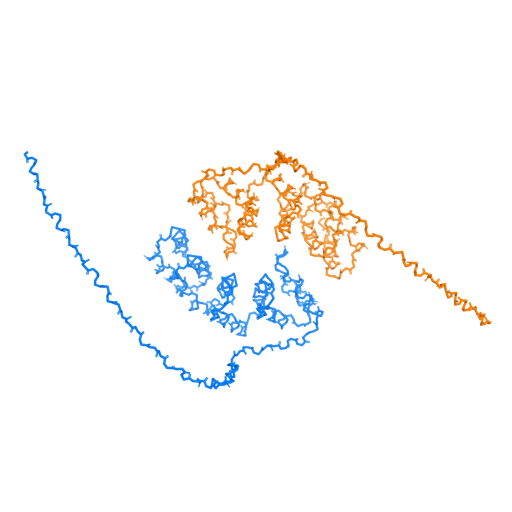O O . SER A 1 98 ? 7.957 -4.684 4.797 1 87.19 98 SER A O 1
ATOM 726 N N . MET A 1 99 ? 7.328 -3.176 6.27 1 87.25 99 MET A N 1
ATOM 727 C CA . MET A 1 99 ? 6.949 -2.229 5.227 1 87.25 99 MET A CA 1
ATOM 728 C C . MET A 1 99 ? 8.156 -1.819 4.395 1 87.25 99 MET A C 1
ATOM 730 O O . MET A 1 99 ? 8.062 -1.666 3.176 1 87.25 99 MET A O 1
ATOM 734 N N . HIS A 1 100 ? 9.305 -1.611 5.027 1 93.12 100 HIS A N 1
ATOM 735 C CA . HIS A 1 100 ? 10.523 -1.286 4.297 1 93.12 100 HIS A CA 1
ATOM 736 C C . HIS A 1 100 ? 10.93 -2.424 3.369 1 93.12 100 HIS A C 1
ATOM 738 O O . HIS A 1 100 ? 11.289 -2.189 2.213 1 93.12 100 HIS A O 1
ATOM 744 N N . ARG A 1 101 ? 10.844 -3.578 3.908 1 95.25 101 ARG A N 1
ATOM 745 C CA . ARG A 1 101 ? 11.219 -4.73 3.096 1 95.25 101 ARG A CA 1
ATOM 746 C C . ARG A 1 101 ? 10.281 -4.891 1.901 1 95.25 101 ARG A C 1
ATOM 748 O O . ARG A 1 101 ? 10.734 -5.125 0.779 1 95.25 101 ARG A O 1
ATOM 755 N N . LYS A 1 102 ? 9 -4.785 2.141 1 94.31 102 LYS A N 1
ATOM 756 C CA . LYS A 1 102 ? 8.016 -4.895 1.065 1 94.31 102 LYS A CA 1
ATOM 757 C C . LYS A 1 102 ? 8.266 -3.846 -0.014 1 94.31 102 LYS A C 1
ATOM 759 O O . LYS A 1 102 ? 8.258 -4.16 -1.206 1 94.31 102 LYS A O 1
ATOM 764 N N . HIS A 1 103 ? 8.484 -2.682 0.411 1 95.88 103 HIS A N 1
ATOM 765 C CA . HIS A 1 103 ? 8.727 -1.603 -0.541 1 95.88 103 HIS A CA 1
ATOM 766 C C . HIS A 1 103 ? 10.07 -1.774 -1.241 1 95.88 103 HIS A C 1
ATOM 768 O O . HIS A 1 103 ? 10.203 -1.436 -2.42 1 95.88 103 HIS A O 1
ATOM 774 N N . ALA A 1 104 ? 11.039 -2.229 -0.495 1 97.94 104 ALA A N 1
ATOM 775 C CA . ALA A 1 104 ? 12.328 -2.496 -1.116 1 97.94 104 ALA A CA 1
ATOM 776 C C . ALA A 1 104 ? 12.203 -3.555 -2.209 1 97.94 104 ALA A C 1
ATOM 778 O O . ALA A 1 104 ? 12.75 -3.393 -3.303 1 97.94 104 ALA A O 1
ATOM 779 N N . LEU A 1 105 ? 11.453 -4.57 -1.944 1 98.25 105 LEU A N 1
ATOM 780 C CA . LEU A 1 105 ? 11.227 -5.609 -2.943 1 98.25 105 LEU A CA 1
ATOM 781 C C . LEU A 1 105 ? 10.492 -5.047 -4.156 1 98.25 105 LEU A C 1
ATOM 783 O O . LEU A 1 105 ? 10.82 -5.387 -5.297 1 98.25 105 LEU A O 1
ATOM 787 N N . ALA A 1 106 ? 9.578 -4.227 -3.912 1 97.62 106 ALA A N 1
ATOM 788 C CA . ALA A 1 106 ? 8.883 -3.566 -5.016 1 97.62 106 ALA A CA 1
ATOM 789 C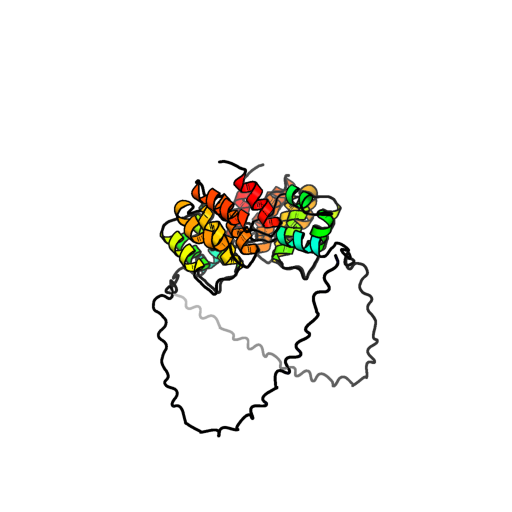 C . ALA A 1 106 ? 9.836 -2.684 -5.812 1 97.62 106 ALA A C 1
ATOM 791 O O . ALA A 1 106 ? 9.836 -2.717 -7.047 1 97.62 106 ALA A O 1
ATOM 792 N N . ALA A 1 107 ? 10.641 -1.969 -5.125 1 98.25 107 ALA A N 1
ATOM 793 C CA . ALA A 1 107 ? 11.57 -1.056 -5.785 1 98.25 107 ALA A CA 1
ATOM 794 C C . ALA A 1 107 ? 12.609 -1.824 -6.598 1 98.25 107 ALA A C 1
ATOM 796 O O . ALA A 1 107 ? 13.055 -1.352 -7.648 1 98.25 107 ALA A O 1
ATOM 797 N N . LEU A 1 108 ? 12.969 -2.992 -6.172 1 98.69 108 LEU A N 1
ATOM 798 C CA . LEU A 1 108 ? 13.906 -3.809 -6.934 1 98.69 108 LEU A CA 1
ATOM 799 C C . LEU A 1 108 ? 13.383 -4.066 -8.344 1 98.69 108 LEU A C 1
ATOM 801 O O . LEU A 1 108 ? 14.164 -4.254 -9.273 1 98.69 108 LEU A O 1
ATOM 805 N N . GLY A 1 109 ? 12.117 -4.051 -8.492 1 98.5 109 GLY A N 1
ATOM 806 C CA . GLY A 1 109 ? 11.508 -4.215 -9.797 1 98.5 109 GLY A CA 1
ATOM 807 C C . GLY A 1 109 ? 11.945 -3.164 -10.797 1 98.5 109 GLY A C 1
ATOM 808 O O . GLY A 1 109 ? 11.867 -3.381 -12.008 1 98.5 109 GLY A O 1
ATOM 809 N N . TYR A 1 110 ? 12.375 -2.02 -10.312 1 98.19 110 TYR A N 1
ATOM 810 C CA . TYR A 1 110 ? 12.875 -0.958 -11.18 1 98.19 110 TYR A CA 1
ATOM 811 C C . TYR A 1 110 ? 14.141 -1.397 -11.906 1 98.19 110 TYR A C 1
ATOM 813 O O . TYR A 1 110 ? 14.484 -0.838 -12.953 1 98.19 110 TYR A O 1
ATOM 821 N N . TRP A 1 111 ? 14.828 -2.361 -11.344 1 98.25 111 TRP A N 1
ATOM 822 C CA . TRP A 1 111 ? 16.078 -2.873 -11.906 1 98.25 111 TRP A CA 1
ATOM 823 C C . TRP A 1 111 ? 15.969 -4.363 -12.203 1 98.25 111 TRP A C 1
ATOM 825 O O . TRP A 1 111 ? 16.891 -5.133 -11.906 1 98.25 111 TRP A O 1
ATOM 835 N N . ALA A 1 112 ? 14.859 -4.711 -12.703 1 98.38 112 ALA A N 1
ATOM 836 C CA . ALA A 1 112 ? 14.539 -6.117 -12.945 1 98.38 112 ALA A CA 1
ATOM 837 C C . ALA A 1 112 ? 15.57 -6.754 -13.883 1 98.38 112 ALA A C 1
ATOM 839 O O . ALA A 1 112 ? 15.742 -6.312 -15.016 1 98.38 112 ALA A O 1
ATOM 840 N N . ASP A 1 113 ? 16.297 -7.66 -13.375 1 98.38 113 ASP A N 1
ATOM 841 C CA . ASP A 1 113 ? 17.266 -8.477 -14.094 1 98.38 113 ASP A CA 1
ATOM 842 C C . ASP A 1 113 ? 17.359 -9.875 -13.484 1 98.38 113 ASP A C 1
ATOM 844 O O . ASP A 1 113 ? 16.547 -10.25 -12.641 1 98.38 113 ASP A O 1
ATOM 848 N N . ALA A 1 114 ? 18.266 -10.688 -13.969 1 98.38 114 ALA A N 1
ATOM 849 C CA . ALA A 1 114 ? 18.375 -12.07 -13.523 1 98.38 114 ALA A CA 1
ATOM 850 C C . ALA A 1 114 ? 18.688 -12.141 -12.031 1 98.38 114 ALA A C 1
ATOM 852 O O . ALA A 1 114 ? 18.266 -13.062 -11.344 1 98.38 114 ALA A O 1
ATOM 853 N N . GLY A 1 115 ? 19.453 -11.117 -11.617 1 98.44 115 GLY A N 1
ATOM 854 C CA . GLY A 1 115 ? 19.766 -11.055 -10.195 1 98.44 115 GLY A CA 1
ATOM 855 C C . GLY A 1 115 ? 18.531 -10.82 -9.328 1 98.44 115 GLY A C 1
ATOM 856 O O . GLY A 1 115 ? 18.359 -11.477 -8.297 1 98.44 115 GLY A O 1
ATOM 857 N N . VAL A 1 116 ? 17.703 -9.938 -9.742 1 98.81 116 VAL A N 1
ATOM 858 C CA . VAL A 1 116 ? 16.484 -9.641 -9 1 98.81 116 VAL A CA 1
ATOM 859 C C . VAL A 1 116 ? 15.555 -10.852 -9.047 1 98.81 116 VAL A C 1
ATOM 861 O O . VAL A 1 116 ? 14.945 -11.211 -8.031 1 98.81 116 VAL A O 1
ATOM 864 N N . LEU A 1 117 ? 15.508 -11.5 -10.18 1 98.81 117 LEU A N 1
ATOM 865 C CA . LEU A 1 117 ? 14.711 -12.719 -10.289 1 98.81 117 LEU A CA 1
ATOM 866 C C . LEU A 1 117 ? 15.18 -13.766 -9.281 1 98.81 117 LEU A C 1
ATOM 868 O O . LEU A 1 117 ? 14.359 -14.398 -8.609 1 98.81 117 LEU A O 1
ATOM 872 N N . ARG A 1 118 ? 16.422 -13.922 -9.18 1 98.44 118 ARG A N 1
ATOM 873 C CA . ARG A 1 118 ? 16.984 -14.891 -8.242 1 98.44 118 ARG A CA 1
ATOM 874 C C . ARG A 1 118 ? 16.641 -14.523 -6.801 1 98.44 118 ARG A C 1
ATOM 876 O O . ARG A 1 118 ? 16.297 -15.398 -6 1 98.44 118 ARG A O 1
ATOM 883 N N . ILE A 1 119 ? 16.688 -13.234 -6.531 1 98.5 119 ILE A N 1
ATOM 884 C CA . ILE A 1 119 ? 16.312 -12.781 -5.191 1 98.5 119 ILE A CA 1
ATOM 885 C C . ILE A 1 119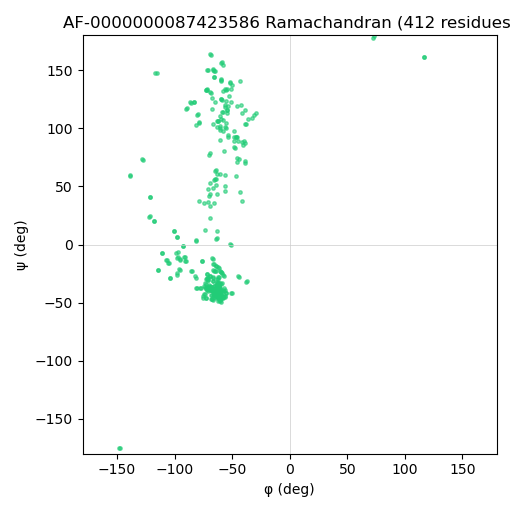 ? 14.867 -13.141 -4.898 1 98.5 119 ILE A C 1
ATOM 887 O O . ILE A 1 119 ? 14.562 -13.727 -3.855 1 98.5 119 ILE A O 1
ATOM 891 N N . TYR A 1 120 ? 13.977 -12.852 -5.812 1 98.69 120 TYR A N 1
ATOM 892 C CA . TYR A 1 120 ? 12.555 -13.125 -5.621 1 98.69 120 TYR A CA 1
ATOM 893 C C . TYR A 1 120 ? 12.312 -14.617 -5.41 1 98.69 120 TYR A C 1
ATOM 895 O O . TYR A 1 120 ? 11.633 -15.008 -4.461 1 98.69 120 TYR A O 1
ATOM 903 N N . THR A 1 121 ? 12.906 -15.422 -6.258 1 98.25 121 THR A N 1
ATOM 904 C CA . THR A 1 121 ? 12.609 -16.844 -6.242 1 98.25 121 THR A CA 1
ATOM 905 C C . THR A 1 121 ? 13.234 -17.516 -5.02 1 98.25 121 THR A C 1
ATOM 907 O O . THR A 1 121 ? 12.648 -18.438 -4.449 1 98.25 121 THR A O 1
ATOM 910 N N . GLN A 1 122 ? 14.344 -17.078 -4.59 1 97.69 122 GLN A N 1
ATOM 911 C CA . GLN A 1 122 ? 14.969 -17.609 -3.379 1 97.69 122 GLN A CA 1
ATOM 912 C C . GLN A 1 122 ? 14.148 -17.25 -2.141 1 97.69 122 GLN A C 1
ATOM 914 O O . GLN A 1 122 ? 13.93 -18.109 -1.27 1 97.69 122 GLN A O 1
ATOM 919 N N . LEU A 1 123 ? 13.695 -16.016 -2.082 1 97.94 123 LEU A N 1
ATOM 920 C CA . LEU A 1 123 ? 12.867 -15.594 -0.954 1 97.94 123 LEU A CA 1
ATOM 921 C C . LEU A 1 123 ? 11.57 -16.391 -0.902 1 97.94 123 LEU A C 1
ATOM 923 O O . LEU A 1 123 ? 11.094 -16.734 0.18 1 97.94 123 LEU A O 1
ATOM 927 N N . LEU A 1 124 ? 11.055 -16.75 -2.021 1 97.31 124 LEU A N 1
ATOM 928 C CA . LEU A 1 124 ? 9.805 -17.5 -2.086 1 97.31 124 LEU A CA 1
ATOM 929 C C . LEU A 1 124 ? 9.984 -18.891 -1.488 1 97.31 124 LEU A C 1
ATOM 931 O O . LEU A 1 124 ? 9.008 -19.516 -1.058 1 97.31 124 LEU A O 1
ATOM 935 N N . GLN A 1 125 ? 11.172 -19.328 -1.445 1 95.81 125 GLN A N 1
ATOM 936 C CA . GLN A 1 125 ? 11.445 -20.672 -0.937 1 95.81 125 GLN A CA 1
ATOM 937 C C . GLN A 1 125 ? 11.766 -20.641 0.556 1 95.81 125 GLN A C 1
ATOM 939 O O . GLN A 1 125 ? 11.984 -21.688 1.171 1 95.81 125 GLN A O 1
ATOM 944 N N . ASP A 1 126 ? 11.773 -19.438 1.166 1 95.88 126 ASP A N 1
ATOM 945 C CA . ASP A 1 126 ? 12.078 -19.281 2.584 1 95.88 126 ASP A CA 1
ATOM 946 C C . ASP A 1 126 ? 10.867 -19.609 3.449 1 95.88 126 ASP A C 1
ATOM 948 O O . ASP A 1 126 ? 9.891 -18.859 3.48 1 95.88 126 ASP A O 1
ATOM 952 N N . ASP A 1 127 ? 10.906 -20.703 4.207 1 93.19 127 ASP A N 1
ATOM 953 C CA . ASP A 1 127 ? 9.797 -21.188 5.027 1 93.19 127 ASP A CA 1
ATOM 954 C C . ASP A 1 127 ? 9.484 -20.203 6.152 1 93.19 127 ASP A C 1
ATOM 956 O O . ASP A 1 127 ? 8.391 -20.25 6.727 1 93.19 127 ASP A O 1
ATOM 960 N N . GLY A 1 128 ? 10.398 -19.328 6.414 1 93.31 128 GLY A N 1
ATOM 961 C CA . GLY A 1 128 ? 10.203 -18.359 7.484 1 93.31 128 GLY A CA 1
ATOM 962 C C . GLY A 1 128 ? 9.773 -17 6.984 1 93.31 128 GLY A C 1
ATOM 963 O O . GLY A 1 128 ? 9.734 -16.031 7.75 1 93.31 128 GLY A O 1
ATOM 964 N N . LEU A 1 129 ? 9.414 -16.922 5.766 1 94.94 129 LEU A N 1
ATOM 965 C CA . LEU A 1 129 ? 9.062 -15.641 5.152 1 94.94 129 LEU A CA 1
ATOM 966 C C . LEU A 1 129 ? 7.754 -15.102 5.734 1 94.94 129 LEU A C 1
ATOM 968 O O . LEU A 1 129 ? 6.773 -15.844 5.855 1 94.94 129 LEU A O 1
ATOM 972 N N . ARG A 1 130 ? 7.777 -13.852 6.113 1 92.94 130 ARG A N 1
ATOM 973 C CA . ARG A 1 130 ? 6.555 -13.219 6.594 1 92.94 130 ARG A CA 1
ATOM 974 C C . ARG A 1 130 ? 5.473 -13.234 5.52 1 92.94 130 ARG A C 1
ATOM 976 O O . ARG A 1 130 ? 5.758 -13.023 4.34 1 92.94 130 ARG A O 1
ATOM 983 N N . GLU A 1 131 ? 4.285 -13.453 5.945 1 91.69 131 GLU A N 1
ATOM 984 C CA . GLU A 1 131 ? 3.164 -13.664 5.031 1 91.69 131 GLU A CA 1
ATOM 985 C C . GLU A 1 131 ? 2.986 -12.484 4.09 1 91.69 131 GLU A C 1
ATOM 987 O O . GLU A 1 131 ? 2.805 -12.664 2.883 1 91.69 131 GLU A O 1
ATOM 992 N N . ALA A 1 132 ? 3.049 -11.25 4.645 1 90.25 132 ALA A N 1
ATOM 993 C CA . ALA A 1 132 ? 2.854 -10.062 3.822 1 90.25 132 ALA A CA 1
ATOM 994 C C . ALA A 1 132 ? 3.914 -9.969 2.729 1 90.25 132 ALA A C 1
ATOM 996 O O . ALA A 1 132 ? 3.625 -9.531 1.611 1 90.25 132 ALA A O 1
ATOM 997 N N . ILE A 1 133 ? 5.105 -10.375 2.988 1 95.31 133 ILE A N 1
ATOM 998 C CA . ILE A 1 133 ? 6.199 -10.359 2.023 1 95.31 133 ILE A CA 1
ATOM 999 C C . ILE A 1 133 ? 5.996 -11.469 0.992 1 95.31 133 ILE A C 1
ATOM 1001 O O . ILE A 1 133 ? 6.258 -11.273 -0.197 1 95.31 133 ILE A O 1
ATOM 1005 N N . HIS A 1 134 ? 5.48 -12.586 1.471 1 96.56 134 HIS A N 1
ATOM 1006 C CA . HIS A 1 134 ? 5.188 -13.719 0.602 1 96.56 134 HIS A CA 1
ATOM 1007 C C . HIS A 1 134 ? 4.184 -13.336 -0.482 1 96.56 134 HIS A C 1
ATOM 1009 O O . HIS A 1 134 ? 4.438 -13.547 -1.671 1 96.56 134 HIS A O 1
ATOM 1015 N N . HIS A 1 135 ? 3.113 -12.719 -0.1 1 95.81 135 HIS A N 1
ATOM 1016 C CA . HIS A 1 135 ? 2.115 -12.242 -1.05 1 95.81 135 HIS A CA 1
ATOM 1017 C C . HIS A 1 135 ? 2.713 -11.227 -2.016 1 95.81 135 HIS A C 1
ATOM 1019 O O . HIS A 1 135 ? 2.482 -11.305 -3.225 1 95.81 135 HIS A O 1
ATOM 1025 N N . LYS A 1 136 ? 3.482 -10.344 -1.47 1 95.62 136 LYS A N 1
ATOM 1026 C CA . LYS A 1 136 ? 4.086 -9.297 -2.289 1 95.62 136 LYS A CA 1
ATOM 1027 C C . LYS A 1 136 ? 5.004 -9.898 -3.354 1 95.62 136 LYS A C 1
ATOM 1029 O O . LYS A 1 136 ? 4.977 -9.469 -4.512 1 95.62 136 LYS A O 1
ATOM 1034 N N . LEU A 1 137 ? 5.688 -10.883 -2.992 1 98 137 LEU A N 1
ATOM 1035 C CA . LEU A 1 137 ? 6.648 -11.5 -3.904 1 98 137 LEU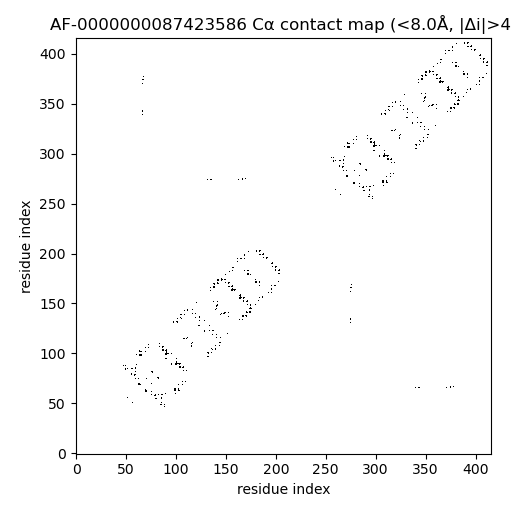 A CA 1
ATOM 1036 C C . LEU A 1 137 ? 5.938 -12.203 -5.055 1 98 137 LEU A C 1
ATOM 1038 O O . LEU A 1 137 ? 6.398 -12.156 -6.195 1 98 137 LEU A O 1
ATOM 1042 N N . ILE A 1 138 ? 4.844 -12.836 -4.758 1 98.19 138 ILE A N 1
ATOM 1043 C CA . ILE A 1 138 ? 4.062 -13.508 -5.793 1 98.19 138 ILE A CA 1
ATOM 1044 C C . ILE A 1 138 ? 3.6 -12.492 -6.832 1 98.19 138 ILE A C 1
ATOM 1046 O O . ILE A 1 138 ? 3.752 -12.711 -8.039 1 98.19 138 ILE A O 1
ATOM 1050 N N . LEU A 1 139 ? 3.184 -11.406 -6.363 1 97.56 139 LEU A N 1
ATOM 1051 C CA . LEU A 1 139 ? 2.686 -10.359 -7.246 1 97.56 139 LEU A CA 1
ATOM 1052 C C . LEU A 1 139 ? 3.828 -9.719 -8.031 1 97.56 139 LEU A C 1
ATOM 1054 O O . LEU A 1 139 ? 3.697 -9.461 -9.227 1 97.56 139 LEU A O 1
ATOM 1058 N N . LEU A 1 140 ? 4.914 -9.523 -7.402 1 98.12 140 LEU A N 1
ATOM 1059 C CA . LEU A 1 140 ? 6.047 -8.867 -8.039 1 98.12 140 LEU A CA 1
ATOM 1060 C C . LEU A 1 140 ? 6.66 -9.758 -9.109 1 98.12 140 LEU A C 1
ATOM 1062 O O . LEU A 1 140 ? 7.09 -9.273 -10.156 1 98.12 140 LEU A O 1
ATOM 1066 N N . LEU A 1 141 ? 6.66 -11.039 -8.852 1 98.38 141 LEU A N 1
ATOM 1067 C CA . LEU A 1 141 ? 7.168 -11.984 -9.836 1 98.38 141 LEU A CA 1
ATOM 1068 C C . LEU A 1 141 ? 6.359 -11.914 -11.125 1 98.38 141 LEU A C 1
ATOM 1070 O O . LEU A 1 141 ? 6.93 -11.859 -12.219 1 98.38 141 LEU A O 1
ATOM 1074 N N . ALA A 1 142 ? 5.086 -11.891 -11.023 1 98.12 142 ALA A N 1
ATOM 1075 C CA . ALA A 1 142 ? 4.219 -11.812 -12.195 1 98.12 142 ALA A CA 1
ATOM 1076 C C . ALA A 1 142 ? 4.398 -10.484 -12.922 1 98.12 142 ALA A C 1
ATOM 1078 O O . ALA A 1 142 ? 4.363 -10.445 -14.156 1 98.12 142 ALA A O 1
ATOM 1079 N N . LYS A 1 143 ? 4.609 -9.453 -12.258 1 97.62 143 LYS A N 1
ATOM 1080 C CA . LYS A 1 143 ? 4.684 -8.109 -12.82 1 97.62 143 LYS A CA 1
ATOM 1081 C C . LYS A 1 143 ? 5.992 -7.902 -13.578 1 97.62 143 LYS A C 1
ATOM 1083 O O . LYS A 1 143 ? 5.992 -7.371 -14.688 1 97.62 143 LYS A O 1
ATOM 1088 N N . HIS A 1 144 ? 7.059 -8.391 -12.961 1 98.25 144 HIS A N 1
ATOM 1089 C CA . HIS A 1 144 ? 8.359 -7.98 -13.484 1 98.25 144 HIS A CA 1
ATOM 1090 C C . HIS A 1 144 ? 9.016 -9.109 -14.266 1 98.25 144 HIS A C 1
ATOM 1092 O O . HIS A 1 144 ? 9.945 -8.867 -15.047 1 98.25 144 HIS A O 1
ATOM 1098 N N . PHE A 1 145 ? 8.492 -10.328 -14.062 1 98.25 145 PHE A N 1
ATOM 1099 C CA . PHE A 1 145 ? 9.07 -11.477 -14.734 1 98.25 145 PHE A CA 1
ATOM 1100 C C . PHE A 1 145 ? 7.984 -12.414 -15.25 1 98.25 145 PHE A C 1
ATOM 1102 O O . PHE A 1 145 ? 8.008 -13.617 -14.969 1 98.25 145 PHE A O 1
ATOM 1109 N N . PRO A 1 146 ? 7.133 -11.898 -16.094 1 97.75 146 PRO A N 1
ATOM 1110 C CA . PRO A 1 146 ? 5.996 -12.695 -16.547 1 97.75 146 PRO A CA 1
ATOM 1111 C C . PRO A 1 146 ? 6.422 -13.953 -17.297 1 97.75 146 PRO A C 1
ATOM 1113 O O . PRO A 1 146 ? 5.723 -14.969 -17.266 1 97.75 146 PRO A O 1
ATOM 1116 N N . GLY A 1 147 ? 7.52 -13.938 -17.906 1 97.06 147 GLY A N 1
ATOM 1117 C CA . GLY A 1 147 ? 7.992 -15.102 -18.641 1 97.06 147 GLY A CA 1
ATOM 1118 C C . GLY A 1 147 ? 8.43 -16.234 -17.734 1 97.06 147 GLY A C 1
ATOM 1119 O O . GLY A 1 147 ? 8.352 -17.406 -18.125 1 97.06 147 GLY A O 1
ATOM 1120 N N . GLU A 1 148 ? 8.836 -15.977 -16.531 1 97.88 148 GLU A N 1
ATOM 1121 C CA . GLU A 1 148 ? 9.383 -16.953 -15.602 1 97.88 148 GLU A CA 1
ATOM 1122 C C . GLU A 1 148 ? 8.391 -17.266 -14.477 1 97.88 148 GLU A C 1
ATOM 1124 O O . GLU A 1 148 ? 8.523 -18.281 -13.789 1 97.88 148 GLU A O 1
ATOM 1129 N N . ALA A 1 149 ? 7.422 -16.516 -14.336 1 98.38 149 ALA A N 1
ATOM 1130 C CA . ALA A 1 149 ? 6.645 -16.422 -13.102 1 98.38 149 ALA A CA 1
ATOM 1131 C C . ALA A 1 149 ? 5.676 -17.594 -12.977 1 98.38 149 ALA A C 1
ATOM 1133 O O . ALA A 1 149 ? 5.426 -18.078 -11.875 1 98.38 149 ALA A O 1
ATOM 1134 N N . LEU A 1 150 ? 5.125 -17.984 -14.094 1 98.38 150 LEU A N 1
ATOM 1135 C CA . LEU A 1 150 ? 4.008 -18.922 -14.031 1 98.38 150 LEU A CA 1
ATOM 1136 C C . LEU A 1 150 ? 4.398 -20.188 -13.273 1 98.38 150 LEU A C 1
ATOM 1138 O O . LEU A 1 150 ? 3.668 -20.641 -12.383 1 98.38 150 LEU A O 1
ATOM 1142 N N . GLY A 1 151 ? 5.535 -20.719 -13.531 1 97.88 151 GLY A N 1
ATOM 1143 C CA . GLY A 1 151 ? 5.973 -21.938 -12.875 1 97.88 151 GLY A CA 1
ATOM 1144 C C . GLY A 1 151 ? 6.125 -21.781 -11.375 1 97.88 151 GLY A C 1
ATOM 1145 O O . GLY A 1 151 ? 5.922 -22.734 -10.625 1 97.88 151 GLY A O 1
ATOM 1146 N N . HIS A 1 152 ? 6.449 -20.594 -10.914 1 98.12 152 HIS A N 1
ATOM 1147 C CA . HIS A 1 152 ? 6.652 -20.328 -9.5 1 98.12 152 HIS A CA 1
ATOM 1148 C C . HIS A 1 152 ? 5.328 -20.016 -8.797 1 98.12 152 HIS A C 1
ATOM 1150 O O . HIS A 1 152 ? 5.195 -20.234 -7.594 1 98.12 152 HIS A O 1
ATOM 1156 N N . ILE A 1 153 ? 4.328 -19.578 -9.57 1 98.5 153 ILE A N 1
ATOM 1157 C CA . ILE A 1 153 ? 3.123 -19.016 -8.969 1 98.5 153 ILE A CA 1
ATOM 1158 C C . ILE A 1 153 ? 1.988 -20.047 -9.047 1 98.5 153 ILE A C 1
ATOM 1160 O O . ILE A 1 153 ? 1.143 -20.109 -8.148 1 98.5 153 ILE A O 1
ATOM 1164 N N . GLU A 1 154 ? 1.965 -20.891 -9.984 1 98.25 154 GLU A N 1
ATOM 1165 C CA . GLU A 1 154 ? 0.88 -21.828 -10.281 1 98.25 154 GLU A CA 1
ATOM 1166 C C . GLU A 1 154 ? 0.571 -22.719 -9.086 1 98.25 154 GLU A C 1
ATOM 1168 O O . GLU A 1 154 ? -0.595 -22.969 -8.781 1 98.25 154 GLU A O 1
ATOM 1173 N N . PRO A 1 155 ? 1.569 -23.188 -8.344 1 97.75 155 PRO A N 1
ATOM 1174 C CA . PRO A 1 155 ? 1.268 -24.047 -7.195 1 97.75 155 PRO A CA 1
ATOM 1175 C C . PRO A 1 155 ? 0.382 -23.359 -6.156 1 97.75 155 PRO A C 1
ATOM 1177 O O . PRO A 1 155 ? -0.351 -24.031 -5.426 1 97.75 155 PRO A O 1
ATOM 1180 N N . TYR A 1 156 ? 0.369 -22.078 -6.102 1 98.06 156 TYR A N 1
ATOM 1181 C CA . TYR A 1 156 ? -0.401 -21.344 -5.098 1 98.06 156 TYR A CA 1
ATOM 1182 C C . TYR A 1 156 ? -1.886 -21.344 -5.441 1 98.06 156 TYR A C 1
ATOM 1184 O O . TYR A 1 156 ? -2.725 -21.016 -4.598 1 98.06 156 TYR A O 1
ATOM 1192 N N . LEU A 1 157 ? -2.26 -21.719 -6.699 1 98.38 157 LEU A N 1
ATOM 1193 C CA . LEU A 1 157 ? -3.66 -21.797 -7.105 1 98.38 157 LEU A CA 1
ATOM 1194 C C . LEU A 1 157 ? -4.398 -22.875 -6.316 1 98.38 157 LEU A C 1
ATOM 1196 O O . LEU A 1 157 ? -5.629 -22.859 -6.242 1 98.38 157 LEU A O 1
ATOM 1200 N N . SER A 1 158 ? -3.672 -23.781 -5.723 1 97.62 158 SER A N 1
ATOM 1201 C CA . SER A 1 158 ? -4.266 -24.859 -4.938 1 97.62 158 SER A CA 1
ATOM 1202 C C . SER A 1 158 ? -3.834 -24.781 -3.479 1 97.62 158 SER A C 1
ATOM 1204 O O . SER A 1 158 ? -3.875 -25.781 -2.764 1 97.62 158 SER A O 1
ATOM 1206 N N . HIS A 1 159 ? -3.369 -23.625 -3.016 1 97.19 159 HIS A N 1
ATOM 1207 C CA . HIS A 1 159 ? -2.934 -23.438 -1.636 1 97.19 159 HIS A CA 1
ATOM 1208 C C . HIS A 1 159 ? -4.105 -23.578 -0.666 1 97.19 159 HIS A C 1
ATOM 1210 O O . HIS A 1 159 ? -5.219 -23.156 -0.971 1 97.19 159 HIS A O 1
ATOM 1216 N N . ASP A 1 160 ? -3.857 -24.141 0.477 1 96.94 160 ASP A N 1
ATOM 1217 C CA . ASP A 1 160 ? -4.906 -24.328 1.476 1 96.94 160 ASP A CA 1
ATOM 1218 C C . ASP A 1 160 ? -5.473 -22.984 1.942 1 96.94 160 ASP A C 1
ATOM 1220 O O . ASP A 1 160 ? -6.648 -22.906 2.305 1 96.94 160 ASP A O 1
ATOM 1224 N N . ASP A 1 161 ? -4.676 -22 1.99 1 94.75 161 ASP A N 1
ATOM 1225 C CA . ASP A 1 161 ? -5.086 -20.672 2.402 1 94.75 161 ASP A CA 1
ATOM 1226 C C . ASP A 1 161 ? -5.711 -19.906 1.237 1 94.75 161 ASP A C 1
ATOM 1228 O O . ASP A 1 161 ? -5.07 -19.703 0.205 1 94.75 161 ASP A O 1
ATOM 1232 N N . LEU A 1 162 ? -6.934 -19.469 1.415 1 93.19 162 LEU A N 1
ATOM 1233 C CA . LEU A 1 162 ? -7.691 -18.75 0.395 1 93.19 162 LEU A CA 1
ATOM 1234 C C . LEU A 1 162 ? -6.934 -17.516 -0.068 1 93.19 162 LEU A C 1
ATOM 1236 O O . LEU A 1 162 ? -6.938 -17.188 -1.257 1 93.19 162 LEU A O 1
ATOM 1240 N N . GLN A 1 163 ? -6.273 -16.812 0.835 1 92.81 163 GLN A N 1
ATOM 1241 C CA . GLN A 1 163 ? -5.59 -15.57 0.491 1 92.81 163 GLN A CA 1
ATOM 1242 C C . GLN A 1 163 ? -4.461 -15.82 -0.505 1 92.81 163 GLN A C 1
ATOM 1244 O O . GLN A 1 163 ? -4.227 -15.008 -1.401 1 92.81 163 GLN A O 1
ATOM 1249 N N . PHE A 1 164 ? -3.822 -16.938 -0.38 1 96.5 164 PHE A N 1
ATOM 1250 C CA . PHE A 1 164 ? -2.773 -17.281 -1.337 1 96.5 164 PHE A CA 1
ATOM 1251 C C . PHE A 1 164 ? -3.373 -17.656 -2.684 1 96.5 164 PHE A C 1
ATOM 1253 O O . PHE A 1 164 ? -2.818 -17.328 -3.734 1 96.5 164 PHE A O 1
ATOM 1260 N N . ARG A 1 165 ? -4.492 -18.359 -2.656 1 96.88 165 ARG A N 1
ATOM 1261 C CA . ARG A 1 165 ? -5.152 -18.672 -3.922 1 96.88 165 ARG A CA 1
ATOM 1262 C C . ARG A 1 165 ? -5.582 -17.391 -4.633 1 96.88 165 ARG A C 1
ATOM 1264 O O . ARG A 1 165 ? -5.379 -17.25 -5.84 1 96.88 165 ARG A O 1
ATOM 1271 N N . LEU A 1 166 ? -6.07 -16.438 -3.881 1 94.5 166 LEU A N 1
ATOM 1272 C CA . LEU A 1 166 ? -6.484 -15.156 -4.449 1 94.5 166 LEU A CA 1
ATOM 1273 C C . LEU A 1 166 ? -5.281 -14.383 -4.973 1 94.5 166 LEU A C 1
ATOM 1275 O O . LEU A 1 166 ? -5.348 -13.781 -6.047 1 94.5 166 LEU A O 1
ATOM 1279 N N . THR A 1 167 ? -4.172 -14.43 -4.262 1 96.5 167 THR A N 1
ATOM 1280 C CA . THR A 1 167 ? -2.957 -13.758 -4.707 1 96.5 167 THR A CA 1
ATOM 1281 C C . THR A 1 167 ? -2.443 -14.383 -6.004 1 96.5 167 THR A C 1
ATOM 1283 O O . THR A 1 167 ? -2.061 -13.664 -6.934 1 96.5 167 THR A O 1
ATOM 1286 N N . ALA A 1 168 ? -2.531 -15.672 -6.023 1 98 168 ALA A N 1
ATOM 1287 C CA . ALA A 1 168 ? -2.092 -16.375 -7.227 1 98 168 ALA A CA 1
ATOM 1288 C C . ALA A 1 168 ? -2.967 -16.016 -8.422 1 98 168 ALA A C 1
ATOM 1290 O O . ALA A 1 168 ? -2.457 -15.766 -9.523 1 98 168 ALA A O 1
ATOM 1291 N N . ILE A 1 169 ? -4.266 -15.969 -8.219 1 96.69 169 ILE A N 1
ATOM 1292 C CA . ILE A 1 169 ? -5.203 -15.609 -9.273 1 96.69 169 ILE A CA 1
ATOM 1293 C C . ILE A 1 169 ? -4.891 -14.203 -9.781 1 96.69 169 ILE A C 1
ATOM 1295 O O . ILE A 1 169 ? -4.754 -13.984 -10.984 1 96.69 169 ILE A O 1
ATOM 1299 N N . GLU A 1 170 ? -4.668 -13.273 -8.891 1 94.81 170 GLU A N 1
ATOM 1300 C CA . GLU A 1 170 ? -4.363 -11.891 -9.227 1 94.81 170 GLU A CA 1
ATOM 1301 C C . GLU A 1 170 ? -3.047 -11.781 -9.992 1 94.81 170 GLU A C 1
ATOM 1303 O O . GLU A 1 170 ? -2.934 -11.008 -10.945 1 94.81 170 GLU A O 1
ATOM 1308 N N . ALA A 1 171 ? -2.143 -12.578 -9.57 1 97.31 171 ALA A N 1
ATOM 1309 C CA . ALA A 1 171 ? -0.824 -12.539 -10.203 1 97.31 171 ALA A CA 1
ATOM 1310 C C . ALA A 1 171 ? -0.867 -13.148 -11.602 1 97.31 171 ALA A C 1
ATOM 1312 O O . ALA A 1 171 ? -0.388 -12.539 -12.562 1 97.31 171 ALA A O 1
ATOM 1313 N N . ILE A 1 172 ? -1.484 -14.266 -11.773 1 97.75 172 ILE A N 1
ATOM 1314 C CA . ILE A 1 172 ? -1.454 -15.039 -13.008 1 97.75 172 ILE A CA 1
ATOM 1315 C C . ILE A 1 172 ? -2.295 -14.328 -14.07 1 97.75 172 ILE A C 1
ATOM 1317 O O . ILE A 1 172 ? -1.952 -14.352 -15.258 1 97.75 172 ILE A O 1
ATOM 1321 N N . ARG A 1 173 ? -3.281 -13.641 -13.609 1 94.88 173 ARG A N 1
ATOM 1322 C CA . ARG A 1 173 ? -4.109 -12.93 -14.57 1 94.88 173 ARG A CA 1
ATOM 1323 C C . ARG A 1 173 ? -3.289 -11.898 -15.336 1 94.88 173 ARG A C 1
ATOM 1325 O O . ARG A 1 173 ? -3.633 -11.531 -16.469 1 94.88 173 ARG A O 1
ATOM 1332 N N . ARG A 1 174 ? -2.156 -11.484 -14.828 1 93.19 174 ARG A N 1
ATOM 1333 C CA . ARG A 1 174 ? -1.324 -10.453 -15.43 1 93.19 174 ARG A CA 1
ATOM 1334 C C . ARG A 1 174 ? -0.296 -11.055 -16.375 1 93.19 174 ARG A C 1
ATOM 1336 O O . ARG A 1 174 ? 0.369 -10.336 -17.125 1 93.19 174 ARG A O 1
ATOM 1343 N N . ILE A 1 175 ? -0.181 -12.328 -16.328 1 96.62 175 ILE A N 1
ATOM 1344 C CA . ILE A 1 175 ? 0.802 -13.016 -17.156 1 96.62 175 ILE A CA 1
ATOM 1345 C C . ILE A 1 175 ? 0.21 -13.297 -18.531 1 96.62 175 ILE A C 1
ATOM 1347 O O . ILE A 1 175 ? -0.83 -13.945 -18.656 1 96.62 175 ILE A O 1
ATOM 1351 N N . PRO A 1 176 ? 0.829 -12.805 -19.516 1 95.31 176 PRO A N 1
ATOM 1352 C CA . PRO A 1 176 ? 0.31 -13.047 -20.875 1 95.31 176 PRO A CA 1
ATOM 1353 C C . PRO A 1 176 ? 0.495 -14.492 -21.328 1 95.31 176 PRO A C 1
ATOM 1355 O O . PRO A 1 176 ? 1.426 -15.172 -20.875 1 95.31 176 PRO A O 1
ATOM 1358 N N . GLY A 1 177 ? -0.486 -14.961 -22.234 1 94.69 177 GLY A N 1
ATOM 1359 C CA . GLY A 1 177 ? -0.331 -16.25 -22.875 1 94.69 177 GLY A CA 1
ATOM 1360 C C . GLY A 1 177 ? -1.415 -17.25 -22.5 1 94.69 177 GLY A C 1
ATOM 1361 O O . GLY A 1 177 ? -2.057 -17.094 -21.453 1 94.69 177 GLY A O 1
ATOM 1362 N N . ASP A 1 178 ? -1.527 -18.219 -23.281 1 94.75 178 ASP A N 1
ATOM 1363 C CA . ASP A 1 178 ? -2.596 -19.203 -23.141 1 94.75 178 ASP A CA 1
ATOM 1364 C C . ASP A 1 178 ? -2.367 -20.078 -21.922 1 94.75 178 ASP A C 1
ATOM 1366 O O . ASP A 1 178 ? -3.322 -20.516 -21.281 1 94.75 178 ASP A O 1
ATOM 1370 N N . LYS A 1 179 ? -1.097 -20.234 -21.656 1 96.69 179 LYS A N 1
ATOM 1371 C CA . LYS A 1 179 ? -0.785 -21.094 -20.531 1 96.69 179 LYS A CA 1
ATOM 1372 C C . LYS A 1 179 ? -1.312 -20.5 -19.219 1 96.69 179 LYS A C 1
ATOM 1374 O O . LYS A 1 179 ? -1.799 -21.234 -18.359 1 96.69 179 LYS A O 1
ATOM 1379 N N . ALA A 1 180 ? -1.204 -19.234 -19.078 1 97.38 180 ALA A N 1
ATOM 1380 C CA . ALA A 1 180 ? -1.694 -18.562 -17.875 1 97.38 180 ALA A CA 1
ATOM 1381 C C . ALA A 1 180 ? -3.211 -18.688 -17.766 1 97.38 180 ALA A C 1
ATOM 1383 O O . ALA A 1 180 ? -3.736 -19 -16.703 1 97.38 180 ALA A O 1
ATOM 1384 N N . VAL A 1 181 ? -3.869 -18.5 -18.844 1 96.56 181 VAL A N 1
ATOM 1385 C CA . VAL A 1 181 ? -5.324 -18.594 -18.859 1 96.56 181 VAL A CA 1
ATOM 1386 C C . VAL A 1 181 ? -5.75 -20.031 -18.562 1 96.56 181 VAL A C 1
ATOM 1388 O O . VAL A 1 181 ? -6.691 -20.25 -17.797 1 96.56 181 VAL A O 1
ATOM 1391 N N . GLU A 1 182 ? -5.074 -20.922 -19.141 1 96.81 182 GLU A N 1
ATOM 1392 C CA . GLU A 1 182 ? -5.375 -22.328 -18.891 1 96.81 182 GLU A CA 1
ATOM 1393 C C . GLU A 1 182 ? -5.18 -22.688 -17.422 1 96.81 182 GLU A C 1
ATOM 1395 O O . GLU A 1 182 ? -5.969 -23.453 -16.859 1 96.81 182 GLU A O 1
ATOM 1400 N N . ALA A 1 183 ? -4.145 -22.156 -16.828 1 97.94 183 ALA A N 1
ATOM 1401 C CA . ALA A 1 183 ? -3.918 -22.406 -15.406 1 97.94 183 ALA A CA 1
ATOM 1402 C C . ALA A 1 183 ? -5.094 -21.906 -14.57 1 97.94 183 ALA A C 1
ATOM 1404 O O . ALA A 1 183 ? -5.523 -22.578 -13.633 1 97.94 183 ALA A O 1
ATOM 1405 N N . LEU A 1 184 ? -5.625 -20.781 -14.914 1 98.06 184 LEU A N 1
ATOM 1406 C CA . LEU A 1 184 ? -6.777 -20.219 -14.211 1 98.06 184 LEU A CA 1
ATOM 1407 C C . LEU A 1 184 ? -8.023 -21.062 -14.453 1 98.06 184 LEU A C 1
ATOM 1409 O O . LEU A 1 184 ? -8.836 -21.25 -13.539 1 98.06 184 LEU A O 1
ATOM 1413 N N . ARG A 1 185 ? -8.188 -21.609 -15.633 1 97.31 185 ARG A N 1
ATOM 1414 C CA . ARG A 1 185 ? -9.328 -22.453 -15.953 1 97.31 185 ARG A CA 1
ATOM 1415 C C . ARG A 1 185 ? -9.289 -23.75 -15.141 1 97.31 185 ARG A C 1
ATOM 1417 O O . ARG A 1 185 ? -10.32 -24.203 -14.641 1 97.31 185 ARG A O 1
ATOM 1424 N N . VAL A 1 186 ? -8.125 -24.297 -15.055 1 97.44 186 VAL A N 1
ATOM 1425 C CA . VAL A 1 186 ? -7.957 -25.516 -14.281 1 97.44 186 VAL A CA 1
ATOM 1426 C C . VAL A 1 186 ? -8.289 -25.25 -12.812 1 97.44 186 VAL A C 1
ATOM 1428 O O . VAL A 1 186 ? -9.008 -26.031 -12.18 1 97.44 186 VAL A O 1
ATOM 1431 N N . ALA A 1 187 ? -7.793 -24.156 -12.297 1 98 187 ALA A N 1
ATOM 1432 C CA . ALA A 1 187 ? -8.07 -23.797 -10.914 1 98 187 ALA A CA 1
ATOM 1433 C C . ALA A 1 187 ? -9.57 -23.609 -10.688 1 98 187 ALA A C 1
ATOM 1435 O O . ALA A 1 187 ? -10.094 -23.953 -9.617 1 98 187 ALA A O 1
ATOM 1436 N N . LYS A 1 188 ? -10.234 -23.031 -11.656 1 97.44 188 LYS A N 1
ATOM 1437 C CA . LYS A 1 188 ? -11.664 -22.766 -11.57 1 97.44 188 LYS A CA 1
ATOM 1438 C C . LYS A 1 188 ? -12.453 -24.062 -11.359 1 97.44 188 LYS A C 1
ATOM 1440 O O . LYS A 1 188 ? -13.445 -24.078 -10.633 1 97.44 188 LYS A O 1
ATOM 1445 N N . LYS A 1 189 ? -12.016 -25.109 -11.883 1 97.06 189 LYS A N 1
ATOM 1446 C CA . LYS A 1 189 ? -12.727 -26.391 -11.836 1 97.06 189 LYS A CA 1
ATOM 1447 C C . LYS A 1 189 ? -12.789 -26.938 -10.414 1 97.06 189 LYS A C 1
ATOM 1449 O O . LYS A 1 189 ? -13.758 -27.594 -10.031 1 97.06 189 LYS A O 1
ATOM 1454 N N . SER A 1 190 ? -11.852 -26.609 -9.641 1 96.56 190 SER A N 1
ATOM 1455 C CA . SER A 1 190 ? -11.773 -27.203 -8.312 1 96.56 190 SER A CA 1
ATOM 1456 C C . SER A 1 190 ? -12.078 -26.172 -7.227 1 96.56 190 SER A C 1
ATOM 1458 O O . SER A 1 190 ? -12.188 -26.516 -6.051 1 96.56 190 SER A O 1
ATOM 1460 N N . GLU A 1 191 ? -12.211 -24.938 -7.621 1 97.25 191 GLU A N 1
ATOM 1461 C CA . GLU A 1 191 ? -12.398 -23.859 -6.652 1 97.25 191 GLU A CA 1
ATOM 1462 C C . GLU A 1 191 ? -13.805 -23.906 -6.051 1 97.25 191 GLU A C 1
ATOM 1464 O O . GLU A 1 191 ? -14.789 -24.062 -6.777 1 97.25 191 GLU A O 1
ATOM 1469 N N . THR A 1 192 ? -13.844 -23.797 -4.699 1 94.62 192 THR A N 1
ATOM 1470 C CA . THR A 1 192 ? -15.141 -23.875 -4.043 1 94.62 192 THR A CA 1
ATOM 1471 C C . THR A 1 192 ? -15.492 -22.531 -3.383 1 94.62 192 THR A C 1
ATOM 1473 O O . THR A 1 192 ? -16.656 -22.281 -3.082 1 94.62 192 THR A O 1
ATOM 1476 N N . ASN A 1 193 ? -14.508 -21.797 -3.131 1 90.81 193 ASN A N 1
ATOM 1477 C CA . ASN A 1 193 ? -14.789 -20.5 -2.506 1 90.81 193 ASN A CA 1
ATOM 1478 C C . ASN A 1 193 ? -15.445 -19.531 -3.486 1 90.81 193 ASN A C 1
ATOM 1480 O O . ASN A 1 193 ? -14.953 -19.344 -4.602 1 90.81 193 ASN A O 1
ATOM 1484 N N . LYS A 1 194 ? -16.469 -18.859 -3.096 1 86.44 194 LYS A N 1
ATOM 1485 C CA . LYS A 1 194 ? -17.266 -18.016 -3.979 1 86.44 194 LYS A CA 1
ATOM 1486 C C . LYS A 1 194 ? -16.469 -16.828 -4.492 1 86.44 194 LYS A C 1
ATOM 1488 O O . LYS A 1 194 ? -16.594 -16.438 -5.656 1 86.44 194 LYS A O 1
ATOM 1493 N N . VAL A 1 195 ? -15.68 -16.234 -3.674 1 84.5 195 VAL A N 1
ATOM 1494 C CA . VAL A 1 195 ? -14.898 -15.062 -4.047 1 84.5 195 VAL A CA 1
ATOM 1495 C C . VAL A 1 195 ? -13.852 -15.445 -5.094 1 84.5 195 VAL A C 1
ATOM 1497 O O . VAL A 1 195 ? -13.711 -14.773 -6.117 1 84.5 195 VAL A O 1
ATOM 1500 N N . ALA A 1 196 ? -13.156 -16.516 -4.801 1 91.75 196 ALA A N 1
ATOM 1501 C CA . ALA A 1 196 ? -12.156 -17 -5.746 1 91.75 196 ALA A CA 1
ATOM 1502 C C . ALA A 1 196 ? -12.797 -17.406 -7.066 1 91.75 196 ALA A C 1
ATOM 1504 O O . ALA A 1 196 ? -12.25 -17.141 -8.141 1 91.75 196 ALA A O 1
ATOM 1505 N N . LEU A 1 197 ? -13.93 -18.016 -6.969 1 92.62 197 LEU A N 1
ATOM 1506 C CA . LEU A 1 197 ? -14.633 -18.469 -8.164 1 92.62 197 LEU A CA 1
ATOM 1507 C C . LEU A 1 197 ? -15.039 -17.281 -9.039 1 92.62 197 LEU A C 1
ATOM 1509 O O . LEU A 1 197 ? -14.898 -17.328 -10.258 1 92.62 197 LEU A O 1
ATOM 1513 N N . GLU A 1 198 ? -15.5 -16.281 -8.453 1 87.06 198 GLU A N 1
ATOM 1514 C CA . GLU A 1 198 ? -15.906 -15.086 -9.188 1 87.06 198 GLU A CA 1
ATOM 1515 C C . GLU A 1 198 ? -14.727 -14.453 -9.914 1 87.06 198 GLU A C 1
ATOM 1517 O O . GLU A 1 198 ? -14.859 -14.023 -11.062 1 87.06 198 GLU A O 1
ATOM 1522 N N . ARG A 1 199 ? -13.602 -14.406 -9.258 1 88.75 199 ARG A N 1
ATOM 1523 C CA . ARG A 1 199 ? -12.406 -13.836 -9.883 1 88.75 199 ARG A CA 1
ATOM 1524 C C . ARG A 1 199 ? -11.922 -14.711 -11.031 1 88.75 199 ARG A C 1
ATOM 1526 O O . ARG A 1 199 ? -11.555 -14.203 -12.094 1 88.75 199 ARG A O 1
ATOM 1533 N N . LEU A 1 200 ? -12.016 -15.977 -10.766 1 95.25 200 LEU A N 1
ATOM 1534 C CA . LEU A 1 200 ? -11.594 -16.906 -11.805 1 95.25 200 LEU A CA 1
ATOM 1535 C C . LEU A 1 200 ? -12.508 -16.812 -13.023 1 95.25 200 LEU A C 1
ATOM 1537 O O . LEU A 1 200 ? -12.039 -16.844 -14.164 1 95.25 200 LEU A O 1
ATOM 1541 N N . GLU A 1 201 ? -13.797 -16.688 -12.773 1 92.88 201 GLU A N 1
ATOM 1542 C CA . GLU A 1 201 ? -14.766 -16.562 -13.859 1 92.88 201 GLU A CA 1
ATOM 1543 C C . GLU A 1 201 ? -14.531 -15.273 -14.656 1 92.88 201 GLU A C 1
ATOM 1545 O O . GLU A 1 201 ? -14.531 -15.297 -15.891 1 92.88 201 GLU A O 1
ATOM 1550 N N . LYS A 1 202 ? -14.242 -14.266 -13.984 1 88.44 202 LYS A N 1
ATOM 1551 C CA . LYS A 1 202 ? -14 -12.977 -14.633 1 88.44 202 LYS A CA 1
ATOM 1552 C C . LYS A 1 202 ? -12.758 -13.023 -15.516 1 88.44 202 LYS A C 1
ATOM 1554 O O . LYS A 1 202 ? -12.766 -12.516 -16.641 1 88.44 202 LYS A O 1
ATOM 1559 N N . TYR A 1 203 ? -11.742 -13.672 -15.07 1 91.19 203 TYR A N 1
ATOM 1560 C CA . TYR A 1 203 ? -10.453 -13.586 -15.742 1 91.19 203 TYR A CA 1
ATOM 1561 C C . TYR A 1 203 ? -10.328 -14.664 -16.812 1 91.19 203 TYR A C 1
ATOM 1563 O O . TYR A 1 203 ? -9.461 -14.586 -17.688 1 91.19 203 TYR A O 1
ATOM 1571 N N . THR A 1 204 ? -11.219 -15.617 -16.734 1 93.25 204 THR A N 1
ATOM 1572 C CA . THR A 1 204 ? -11.156 -16.656 -17.75 1 93.25 204 THR A CA 1
ATOM 1573 C C . THR A 1 204 ? -12.117 -16.344 -18.891 1 93.25 204 THR A C 1
ATOM 1575 O O . THR A 1 204 ? -12.047 -16.969 -19.953 1 93.25 204 THR A O 1
ATOM 1578 N N . ARG A 1 205 ? -13.016 -15.391 -18.656 1 83.56 205 ARG A N 1
ATOM 1579 C CA . ARG A 1 205 ? -13.914 -14.945 -19.719 1 83.56 205 ARG A CA 1
ATOM 1580 C C . ARG A 1 205 ? -13.219 -13.953 -20.641 1 83.56 205 ARG A C 1
ATOM 1582 O O . ARG A 1 205 ? -13.484 -13.938 -21.844 1 83.56 205 ARG A O 1
ATOM 1589 N N . ILE A 1 206 ? -12.305 -13.023 -20 1 61.56 206 ILE A N 1
ATOM 1590 C CA . ILE A 1 206 ? -11.68 -11.969 -20.797 1 61.56 206 ILE A CA 1
ATOM 1591 C C . ILE A 1 206 ? -10.672 -12.586 -21.766 1 61.56 206 ILE A C 1
ATOM 1593 O O . ILE A 1 206 ? -9.727 -13.266 -21.328 1 61.56 206 ILE A O 1
ATOM 1597 N N . VAL A 1 207 ? -11.008 -13.133 -22.828 1 52.31 207 VAL A N 1
ATOM 1598 C CA . VAL A 1 207 ? -10.141 -13.547 -23.938 1 52.31 207 VAL A CA 1
ATOM 1599 C C . VAL A 1 207 ? -9.141 -12.43 -24.25 1 52.31 207 VAL A C 1
ATOM 1601 O O . VAL A 1 207 ? -9.539 -11.297 -24.531 1 52.31 207 VAL A O 1
ATOM 1604 N N . ARG A 1 208 ? -7.973 -12.336 -23.656 1 43.72 208 ARG A N 1
ATOM 1605 C CA . ARG A 1 208 ? -6.906 -11.508 -24.219 1 43.72 208 ARG A CA 1
ATOM 1606 C C . ARG A 1 208 ? -6.492 -12 -25.594 1 43.72 208 ARG A C 1
ATOM 1608 O O . ARG A 1 208 ? -6.559 -13.203 -25.875 1 43.72 208 ARG A O 1
ATOM 1615 N N . MET B 1 1 ? 47.406 46.25 17.938 1 24.47 1 MET B N 1
ATOM 1616 C CA . MET B 1 1 ? 47.5 46.344 19.391 1 24.47 1 MET B CA 1
ATOM 1617 C C . MET B 1 1 ? 46.531 45.344 20.062 1 24.47 1 MET B C 1
ATOM 1619 O O . MET B 1 1 ? 45.312 45.406 19.844 1 24.47 1 MET B O 1
ATOM 1623 N N . LYS B 1 2 ? 47.062 44.094 20.453 1 31.5 2 LYS B N 1
ATOM 1624 C CA . LYS B 1 2 ? 46.656 42.75 20.859 1 31.5 2 LYS B CA 1
ATOM 1625 C C . LYS B 1 2 ? 46 42.75 22.234 1 31.5 2 LYS B C 1
ATOM 1627 O O . LYS B 1 2 ? 46.719 42.781 23.25 1 31.5 2 LYS B O 1
ATOM 1632 N N . THR B 1 3 ? 44.906 43.656 22.422 1 27.12 3 THR B N 1
ATOM 1633 C CA . THR B 1 3 ? 44.438 43.75 23.797 1 27.12 3 THR B CA 1
ATOM 1634 C C . THR B 1 3 ? 44.062 42.406 24.344 1 27.12 3 THR B C 1
ATOM 1636 O O . THR B 1 3 ? 43.375 41.625 23.688 1 27.12 3 THR B O 1
ATOM 1639 N N . LEU B 1 4 ? 44.625 41.906 25.484 1 26.56 4 LEU B N 1
ATOM 1640 C CA . LEU B 1 4 ? 44.875 40.781 26.391 1 26.56 4 LEU B CA 1
ATOM 1641 C C . LEU B 1 4 ? 43.594 40.469 27.188 1 26.56 4 LEU B C 1
ATOM 1643 O O . LEU B 1 4 ? 43.344 41.125 28.203 1 26.56 4 LEU B O 1
ATOM 1647 N N . LEU B 1 5 ? 42.312 40.594 26.609 1 30.39 5 LEU B N 1
ATOM 1648 C CA . LEU B 1 5 ? 41.312 40.594 27.672 1 30.39 5 LEU B CA 1
ATOM 1649 C C . LEU B 1 5 ? 41.375 39.312 28.484 1 30.39 5 LEU B C 1
ATOM 1651 O O . LEU B 1 5 ? 41.406 38.219 27.922 1 30.39 5 LEU B O 1
ATOM 1655 N N . LYS B 1 6 ? 41.531 39.469 29.859 1 25.98 6 LYS B N 1
ATOM 1656 C CA . LYS B 1 6 ? 41.688 38.719 31.109 1 25.98 6 LYS B CA 1
ATOM 1657 C C . LYS B 1 6 ? 40.562 37.719 31.312 1 25.98 6 LYS B C 1
ATOM 1659 O O . LYS B 1 6 ? 39.406 38.031 31.031 1 25.98 6 LYS B O 1
ATOM 1664 N N . THR B 1 7 ? 40.844 36.406 31.688 1 26.02 7 THR B N 1
ATOM 1665 C CA . THR B 1 7 ? 40.438 35.031 31.859 1 26.02 7 THR B CA 1
ATOM 1666 C C . THR B 1 7 ? 39.625 34.875 33.125 1 26.02 7 THR B C 1
ATOM 1668 O O . THR B 1 7 ? 39.781 33.906 33.875 1 26.02 7 THR B O 1
ATOM 1671 N N . ILE B 1 8 ? 38.656 35.875 33.625 1 24.83 8 ILE B N 1
ATOM 1672 C CA . ILE B 1 8 ? 38.344 35.656 35.031 1 24.83 8 ILE B CA 1
ATOM 1673 C C . ILE B 1 8 ? 37.594 34.344 35.188 1 24.83 8 ILE B C 1
ATOM 1675 O O . ILE B 1 8 ? 36.531 34.156 34.562 1 24.83 8 ILE B O 1
ATOM 1679 N N . VAL B 1 9 ? 38.188 33.219 35.656 1 23.98 9 VAL B N 1
ATOM 1680 C CA . VAL B 1 9 ? 37.844 31.828 35.906 1 23.98 9 VAL B CA 1
ATOM 1681 C C . VAL B 1 9 ? 36.906 31.703 37.094 1 23.98 9 VAL B C 1
ATOM 1683 O O . VAL B 1 9 ? 37.344 31.828 38.25 1 23.98 9 VAL B O 1
ATOM 1686 N N . LEU B 1 10 ? 35.75 32.5 37.25 1 23.53 10 LEU B N 1
ATOM 1687 C CA . LEU B 1 10 ? 35.125 32.438 38.562 1 23.53 10 LEU B CA 1
ATOM 1688 C C . LEU B 1 10 ? 34.625 31.047 38.875 1 23.53 10 LEU B C 1
ATOM 1690 O O . LEU B 1 10 ? 33.906 30.453 38.062 1 23.53 10 LEU B O 1
ATOM 1694 N N . ALA B 1 11 ? 35.25 30.266 39.75 1 25.09 11 ALA B N 1
ATOM 1695 C CA . ALA B 1 11 ? 35.156 28.938 40.344 1 25.09 11 ALA B CA 1
ATOM 1696 C C . ALA B 1 11 ? 33.875 28.781 41.156 1 25.09 11 ALA B C 1
ATOM 1698 O O . ALA B 1 11 ? 33.781 29.312 42.281 1 25.09 11 ALA B O 1
ATOM 1699 N N . LEU B 1 12 ? 32.625 29.219 40.75 1 24.39 12 LEU B N 1
ATOM 1700 C CA . LEU B 1 12 ? 31.594 29.234 41.781 1 24.39 12 LEU B CA 1
ATOM 1701 C C . LEU B 1 12 ? 31.328 27.828 42.312 1 24.39 12 LEU B C 1
ATOM 1703 O O . LEU B 1 12 ? 31.078 26.906 41.531 1 24.39 12 LEU B O 1
ATOM 1707 N N . THR B 1 13 ? 31.781 27.484 43.562 1 23.31 13 THR B N 1
ATOM 1708 C CA . THR B 1 13 ? 31.75 26.297 44.406 1 23.31 13 THR B CA 1
ATOM 1709 C C . THR B 1 13 ? 30.312 25.922 44.781 1 23.31 13 THR B C 1
ATOM 1711 O O . THR B 1 13 ? 29.641 26.672 45.469 1 23.31 13 THR B O 1
ATOM 1714 N N . LEU B 1 14 ? 29.406 25.609 43.875 1 23.94 14 LEU B N 1
ATOM 1715 C CA . LEU B 1 14 ? 28.016 25.406 44.281 1 23.94 14 LEU B CA 1
ATOM 1716 C C . LEU B 1 14 ? 27.922 24.266 45.281 1 23.94 14 LEU B C 1
ATOM 1718 O O . LEU B 1 14 ? 28.422 23.156 45.062 1 23.94 14 LEU B O 1
ATOM 1722 N N . THR B 1 15 ? 27.781 24.656 46.594 1 22.8 15 THR B N 1
ATOM 1723 C CA . THR B 1 15 ? 27.625 23.891 47.812 1 22.8 15 THR B CA 1
ATOM 1724 C C . THR B 1 15 ? 26.438 22.922 47.688 1 22.8 15 THR B C 1
ATOM 1726 O O . THR B 1 15 ? 25.375 23.297 47.219 1 22.8 15 THR B O 1
ATOM 1729 N N . VAL B 1 16 ? 26.672 21.594 47.719 1 25.53 16 VAL B N 1
ATOM 1730 C CA . VAL B 1 16 ? 25.953 20.328 47.625 1 25.53 16 VAL B CA 1
ATOM 1731 C C . VAL B 1 16 ? 25.031 20.156 48.812 1 25.53 16 VAL B C 1
ATOM 1733 O O . VAL B 1 16 ? 25.5 19.969 49.938 1 25.53 16 VAL B O 1
ATOM 1736 N N . ALA B 1 17 ? 24.062 21.156 49.094 1 22.61 17 ALA B N 1
ATOM 1737 C CA . ALA B 1 17 ? 23.297 20.984 50.344 1 22.61 17 ALA B CA 1
ATOM 1738 C C . ALA B 1 17 ? 22.641 19.609 50.375 1 22.61 17 ALA B C 1
ATOM 1740 O O . ALA B 1 17 ? 22.016 19.188 49.406 1 22.61 17 ALA B O 1
ATOM 1741 N N . SER B 1 18 ? 23.016 18.734 51.312 1 25.27 18 SER B N 1
ATOM 1742 C CA . SER B 1 18 ? 22.766 17.344 51.688 1 25.27 18 SER B CA 1
ATOM 1743 C C . SER B 1 18 ? 21.359 17.188 52.25 1 25.27 18 SER B C 1
ATOM 1745 O O . SER B 1 18 ? 21.156 17.312 53.469 1 25.27 18 SER B O 1
ATOM 1747 N N . THR B 1 19 ? 20.312 17.875 51.781 1 24.05 19 THR B N 1
ATOM 1748 C CA . THR B 1 19 ? 19.172 17.828 52.656 1 24.05 19 THR B CA 1
ATOM 1749 C C . THR B 1 19 ? 18.75 16.375 52.938 1 24.05 19 THR B C 1
ATOM 1751 O O . THR B 1 19 ? 18.734 15.555 52 1 24.05 19 THR B O 1
ATOM 1754 N N . ALA B 1 20 ? 18.797 15.961 54.219 1 23.81 20 ALA B N 1
ATOM 1755 C CA . ALA B 1 20 ? 18.484 14.773 55 1 23.81 20 ALA B CA 1
ATOM 1756 C C . ALA B 1 20 ? 17.031 14.352 54.812 1 23.81 20 ALA B C 1
ATOM 1758 O O . ALA B 1 20 ? 16.125 15.203 54.75 1 23.81 20 ALA B O 1
ATOM 1759 N N . PHE B 1 21 ? 16.734 13.109 54.312 1 24.42 21 PHE B N 1
ATOM 1760 C CA . PHE B 1 21 ? 15.594 12.289 53.938 1 24.42 21 PHE B CA 1
ATOM 1761 C C . PHE B 1 21 ? 14.727 11.984 55.156 1 24.42 21 PHE B C 1
ATOM 1763 O O . PHE B 1 21 ? 15.109 11.18 56 1 24.42 21 PHE B O 1
ATOM 1770 N N . ALA B 1 22 ? 14.258 13.062 55.844 1 22.02 22 ALA B N 1
ATOM 1771 C CA . ALA B 1 22 ? 13.508 12.68 57.062 1 22.02 22 ALA B CA 1
ATOM 1772 C C . ALA B 1 22 ? 12.445 11.641 56.719 1 22.02 22 ALA B C 1
ATOM 1774 O O . ALA B 1 22 ? 11.797 11.719 55.688 1 22.02 22 ALA B O 1
ATOM 1775 N N . GLN B 1 23 ? 12.383 10.609 57.531 1 22.94 23 GLN B N 1
ATOM 1776 C CA . GLN B 1 23 ? 11.758 9.305 57.656 1 22.94 23 GLN B CA 1
ATOM 1777 C C . GLN B 1 23 ? 10.258 9.43 57.906 1 22.94 23 GLN B C 1
ATOM 1779 O O . GLN B 1 23 ? 9.805 9.492 59.031 1 22.94 23 GLN B O 1
ATOM 1784 N N . GLN B 1 24 ? 9.562 10.383 57.188 1 21.77 24 GLN B N 1
ATOM 1785 C CA . GLN B 1 24 ? 8.227 10.523 57.75 1 21.77 24 GLN B CA 1
ATOM 1786 C C . GLN B 1 24 ? 7.496 9.188 57.781 1 21.77 24 GLN B C 1
ATOM 1788 O O . GLN B 1 24 ? 7.613 8.383 56.844 1 21.77 24 GLN B O 1
ATOM 1793 N N . ALA B 1 25 ? 6.855 8.906 58.969 1 23.94 25 ALA B N 1
ATOM 1794 C CA . ALA B 1 25 ? 6.148 7.781 59.594 1 23.94 25 ALA B CA 1
ATOM 1795 C C . ALA B 1 25 ? 4.93 7.379 58.75 1 23.94 25 ALA B C 1
ATOM 1797 O O . ALA B 1 25 ? 4.297 8.227 58.125 1 23.94 25 ALA B O 1
ATOM 1798 N N . PRO B 1 26 ? 4.656 6.086 58.625 1 22.52 26 PRO B N 1
ATOM 1799 C CA . PRO B 1 26 ? 3.771 5.293 57.781 1 22.52 26 PRO B CA 1
ATOM 1800 C C . PRO B 1 26 ? 2.293 5.555 58.031 1 22.52 26 PRO B C 1
ATOM 1802 O O . PRO B 1 26 ? 1.426 4.879 57.5 1 22.52 26 PRO B O 1
ATOM 1805 N N . SER B 1 27 ? 1.88 6.871 58.344 1 22.84 27 SER B N 1
ATOM 1806 C CA . SER B 1 27 ? 0.575 6.727 58.969 1 22.84 27 SER B CA 1
ATOM 1807 C C . SER B 1 27 ? -0.387 5.938 58.094 1 22.84 27 SER B C 1
ATOM 1809 O O . SER B 1 27 ? -0.29 5.984 56.844 1 22.84 27 SER B O 1
ATOM 1811 N N . GLY B 1 28 ? -1.103 4.973 58.656 1 21.69 28 GLY B N 1
ATOM 1812 C CA . GLY B 1 28 ? -1.969 3.848 58.344 1 21.69 28 GLY B CA 1
ATOM 1813 C C . GLY B 1 28 ? -3.254 4.258 57.656 1 21.69 28 GLY B C 1
ATOM 1814 O O . GLY B 1 28 ? -4.145 3.432 57.438 1 21.69 28 GLY B O 1
ATOM 1815 N N . SER B 1 29 ? -3.428 5.605 57.312 1 22.78 29 SER B N 1
ATOM 1816 C CA . SER B 1 29 ? -4.871 5.809 57.25 1 22.78 29 SER B CA 1
ATOM 1817 C C . SER B 1 29 ? -5.508 4.992 56.125 1 22.78 29 SER B C 1
ATOM 1819 O O . SER B 1 29 ? -4.906 4.82 55.062 1 22.78 29 SER B O 1
ATOM 1821 N N . ASP B 1 30 ? -6.457 4.16 56.5 1 22.42 30 ASP B N 1
ATOM 1822 C CA . ASP B 1 30 ? -7.371 3.23 55.844 1 22.42 30 ASP B CA 1
ATOM 1823 C C . ASP B 1 30 ? -8.203 3.936 54.781 1 22.42 30 ASP B C 1
ATOM 1825 O O . ASP B 1 30 ? -9.039 4.781 55.094 1 22.42 30 ASP B O 1
ATOM 1829 N N . ALA B 1 31 ? -7.555 4.523 53.781 1 24.31 31 ALA B N 1
ATOM 1830 C CA . ALA B 1 31 ? -8.406 5.23 52.812 1 24.31 31 ALA B CA 1
ATOM 1831 C C . ALA B 1 31 ? -9.453 4.297 52.219 1 24.31 31 ALA B C 1
ATOM 1833 O O . ALA B 1 31 ? -9.125 3.215 51.719 1 24.31 31 ALA B O 1
ATOM 1834 N N . ALA B 1 32 ? -10.633 4.449 52.75 1 24.48 32 ALA B N 1
ATOM 1835 C CA . ALA B 1 32 ? -11.867 3.916 52.188 1 24.48 32 ALA B CA 1
ATOM 1836 C C . ALA B 1 32 ? -11.984 4.242 50.719 1 24.48 32 ALA B C 1
ATOM 1838 O O . ALA B 1 32 ? -11.812 5.395 50.312 1 24.48 32 ALA B O 1
ATOM 1839 N N . GLY B 1 33 ? -11.531 3.344 49.875 1 21.28 33 GLY B N 1
ATOM 1840 C CA . GLY B 1 33 ? -11.523 3.301 48.406 1 21.28 33 GLY B CA 1
ATOM 1841 C C . GLY B 1 33 ? -12.836 3.723 47.781 1 21.28 33 GLY B C 1
ATOM 1842 O O . GLY B 1 33 ? -13.859 3.064 47.969 1 21.28 33 GLY B O 1
ATOM 1843 N N . ASP B 1 34 ? -13.117 5.086 47.812 1 23.97 34 ASP B N 1
ATOM 1844 C CA . ASP B 1 34 ? -14.328 5.531 47.125 1 23.97 34 ASP B CA 1
ATOM 1845 C C . ASP B 1 34 ? -14.344 5.059 45.688 1 23.97 34 ASP B C 1
ATOM 1847 O O . ASP B 1 34 ? -13.367 5.254 44.938 1 23.97 34 ASP B O 1
ATOM 1851 N N . GLY B 1 35 ? -14.969 3.936 45.375 1 22.95 35 GLY B N 1
ATOM 1852 C CA . GLY B 1 35 ? -15.336 3.357 44.062 1 22.95 35 GLY B CA 1
ATOM 1853 C C . GLY B 1 35 ? -15.898 4.375 43.094 1 22.95 35 GLY B C 1
ATOM 1854 O O . GLY B 1 35 ? -17.109 4.609 43.062 1 22.95 35 GLY B O 1
ATOM 1855 N N . THR B 1 36 ? -15.273 5.562 42.969 1 24.95 36 THR B N 1
ATOM 1856 C CA . THR B 1 36 ? -15.93 6.43 41.969 1 24.95 36 THR B CA 1
ATOM 1857 C C . THR B 1 36 ? -15.977 5.762 40.625 1 24.95 36 THR B C 1
ATOM 1859 O O . THR B 1 36 ? -14.938 5.355 40.062 1 24.95 36 THR B O 1
ATOM 1862 N N . ASP B 1 37 ? -17.062 5.141 40.25 1 26.45 37 ASP B N 1
ATOM 1863 C CA . ASP B 1 37 ? -17.484 4.691 38.938 1 26.45 37 ASP B CA 1
ATOM 1864 C C . ASP B 1 37 ? -17.25 5.777 37.906 1 26.45 37 ASP B C 1
ATOM 1866 O O . ASP B 1 37 ? -17.875 6.844 37.938 1 26.45 37 ASP B O 1
ATOM 1870 N N . GLN B 1 38 ? -16.047 6.016 37.5 1 28.25 38 GLN B N 1
ATOM 1871 C CA . GLN B 1 38 ? -15.812 6.922 36.375 1 28.25 38 GLN B CA 1
ATOM 1872 C C . GLN B 1 38 ? -16.719 6.59 35.188 1 28.25 38 GLN B C 1
ATOM 1874 O O . GLN B 1 38 ? -16.625 5.512 34.594 1 28.25 38 GLN B O 1
ATOM 1879 N N . ALA B 1 39 ? -17.875 7.133 35.094 1 30.69 39 ALA B N 1
ATOM 1880 C CA . ALA B 1 39 ? -18.812 7.113 33.969 1 30.69 39 ALA B CA 1
ATOM 1881 C C . ALA B 1 39 ? -18.078 7.305 32.625 1 30.69 39 ALA B C 1
ATOM 1883 O O . ALA B 1 39 ? -17.219 8.188 32.5 1 30.69 39 ALA B O 1
ATOM 1884 N N . ALA B 1 40 ? -18.109 6.285 31.859 1 35.44 40 ALA B N 1
ATOM 1885 C CA . ALA B 1 40 ? -17.688 6.293 30.453 1 35.44 40 ALA B CA 1
ATOM 1886 C C . ALA B 1 40 ? -18.062 7.609 29.781 1 35.44 40 ALA B C 1
ATOM 1888 O O . ALA B 1 40 ? -19.188 8.094 29.922 1 35.44 40 ALA B O 1
ATOM 1889 N N . SER B 1 41 ? -17.125 8.422 29.5 1 31.86 41 SER B N 1
ATOM 1890 C CA . SER B 1 41 ? -17.469 9.664 28.828 1 31.86 41 SER B CA 1
ATOM 1891 C C . SER B 1 41 ? -18.438 9.414 27.672 1 31.86 41 SER B C 1
ATOM 1893 O O . SER B 1 41 ? -18.25 8.484 26.891 1 31.86 41 SER B O 1
ATOM 1895 N N . PRO B 1 42 ? -19.656 9.945 27.609 1 35.53 42 PRO B N 1
ATOM 1896 C CA . PRO B 1 42 ? -20.703 9.75 26.609 1 35.53 42 PRO B CA 1
ATOM 1897 C C . PRO B 1 42 ? -20.172 9.82 25.172 1 35.53 42 PRO B C 1
ATOM 1899 O O . PRO B 1 42 ? -20.906 9.5 24.234 1 35.53 42 PRO B O 1
ATOM 1902 N N . ASN B 1 43 ? -19.109 10.539 24.969 1 34.22 43 ASN B N 1
ATOM 1903 C CA . ASN B 1 43 ? -18.719 10.766 23.578 1 34.22 43 ASN B CA 1
ATOM 1904 C C . ASN B 1 43 ? -17.938 9.578 23.016 1 34.22 43 ASN B C 1
ATOM 1906 O O . ASN B 1 43 ? -17.203 9.727 22.047 1 34.22 43 ASN B O 1
ATOM 1910 N N . SER B 1 44 ? -17.812 8.539 23.797 1 37.41 44 SER B N 1
ATOM 1911 C CA . SER B 1 44 ? -17.188 7.402 23.141 1 37.41 44 SER B CA 1
ATOM 1912 C C . SER B 1 44 ? -17.984 6.945 21.938 1 37.41 44 SER B C 1
ATOM 1914 O O . SER B 1 44 ? -19.203 6.789 22.016 1 37.41 44 SER B O 1
ATOM 1916 N N . PRO B 1 45 ? -17.547 7.164 20.781 1 35.47 45 PRO B N 1
ATOM 1917 C CA . PRO B 1 45 ? -18.406 6.645 19.719 1 35.47 45 PRO B CA 1
ATOM 1918 C C . PRO B 1 45 ? -19.016 5.285 20.047 1 35.47 45 PRO B C 1
ATOM 1920 O O . PRO B 1 45 ? -18.375 4.465 20.719 1 35.47 45 PRO B O 1
ATOM 1923 N N . VAL B 1 46 ? -20.25 5.242 20.406 1 35.94 46 VAL B N 1
ATOM 1924 C CA . VAL B 1 46 ? -21.062 4.039 20.594 1 35.94 46 VAL B CA 1
ATOM 1925 C C . VAL B 1 46 ? -20.562 2.936 19.656 1 35.94 46 VAL B C 1
ATOM 1927 O O . VAL B 1 46 ? -20.266 3.188 18.484 1 35.94 46 VAL B O 1
ATOM 1930 N N . PRO B 1 47 ? -20.016 1.904 20.219 1 39.78 47 PRO B N 1
ATOM 1931 C CA . PRO B 1 47 ? -19.812 0.776 19.297 1 39.78 47 PRO B CA 1
ATOM 1932 C C . PRO B 1 47 ? -20.984 0.552 18.359 1 39.78 47 PRO B C 1
ATOM 1934 O O . PRO B 1 47 ? -22.141 0.489 18.797 1 39.78 47 PRO B O 1
ATOM 1937 N N . PHE B 1 48 ? -21.062 1.122 17.281 1 40 48 PHE B N 1
ATOM 1938 C CA . PHE B 1 48 ? -22.141 0.718 16.359 1 40 48 PHE B CA 1
ATOM 1939 C C . PHE B 1 48 ? -22.328 -0.793 16.391 1 40 48 PHE B C 1
ATOM 1941 O O . PHE B 1 48 ? -21.375 -1.551 16.188 1 40 48 PHE B O 1
ATOM 1948 N N . PRO B 1 49 ? -23.109 -1.254 17.219 1 43.22 49 PRO B N 1
ATOM 1949 C CA . PRO B 1 49 ? -23.406 -2.68 17.047 1 43.22 49 PRO B CA 1
ATOM 1950 C C . PRO B 1 49 ? -23.547 -3.074 15.578 1 43.22 49 PRO B C 1
ATOM 1952 O O . PRO B 1 49 ? -24.422 -2.541 14.875 1 43.22 49 PRO B O 1
ATOM 1955 N N . PHE B 1 50 ? -22.531 -3.127 14.844 1 47.41 50 PHE B N 1
ATOM 1956 C CA . PHE B 1 50 ? -22.812 -3.684 13.531 1 47.41 50 PHE B CA 1
ATOM 1957 C C . PHE B 1 50 ? -23.609 -4.98 13.648 1 47.41 50 PHE B C 1
ATOM 1959 O O . PHE B 1 50 ? -23.094 -5.977 14.172 1 47.41 50 PHE B O 1
ATOM 1966 N N . ASP B 1 51 ? -24.766 -4.871 13.766 1 53.47 51 ASP B N 1
ATOM 1967 C CA . ASP B 1 51 ? -25.688 -5.996 13.664 1 53.47 51 ASP B CA 1
ATOM 1968 C C . ASP B 1 51 ? -25.453 -6.781 12.375 1 53.47 51 ASP B C 1
ATOM 1970 O O . ASP B 1 51 ? -26.266 -7.645 12.016 1 53.47 51 ASP B O 1
ATOM 1974 N N . GLY B 1 52 ? -24.5 -6.352 11.594 1 57.56 52 GLY B N 1
ATOM 1975 C CA . GLY B 1 52 ? -24.422 -7.117 10.359 1 57.56 52 GLY B CA 1
ATOM 1976 C C . GLY B 1 52 ? -23.984 -8.555 10.586 1 57.56 52 GLY B C 1
ATOM 1977 O O . GLY B 1 52 ? -23.516 -8.914 11.672 1 57.56 52 GLY B O 1
ATOM 1978 N N . ASN B 1 53 ? -24.406 -9.375 9.766 1 75.38 53 ASN B N 1
ATOM 1979 C CA . ASN B 1 53 ? -24.156 -10.812 9.75 1 75.38 53 ASN B CA 1
ATOM 1980 C C . ASN B 1 53 ? -22.672 -11.117 9.641 1 75.38 53 ASN B C 1
ATOM 1982 O O . ASN B 1 53 ? -21.906 -10.359 9.031 1 75.38 53 ASN B O 1
ATOM 1986 N N . GLU B 1 54 ? -22.156 -11.891 10.547 1 83.06 54 GLU B N 1
ATOM 1987 C CA . GLU B 1 54 ? -20.781 -12.367 10.609 1 83.06 54 GLU B CA 1
ATOM 1988 C C . GLU B 1 54 ? -20.25 -12.695 9.211 1 83.06 54 GLU B C 1
ATOM 1990 O O . GLU B 1 54 ? -19.078 -12.43 8.906 1 83.06 54 GLU B O 1
ATOM 1995 N N . ALA B 1 55 ? -21.156 -13.117 8.43 1 85.81 55 ALA B N 1
ATOM 1996 C CA . ALA B 1 55 ? -20.766 -13.484 7.07 1 85.81 55 ALA B CA 1
ATOM 1997 C C . ALA B 1 55 ? -20.391 -12.25 6.262 1 85.81 55 ALA B C 1
ATOM 1999 O O . ALA B 1 55 ? -19.422 -12.273 5.496 1 85.81 55 ALA B O 1
ATOM 2000 N N . GLU B 1 56 ? -21.141 -11.18 6.48 1 89.5 56 GLU B N 1
ATOM 2001 C CA . GLU B 1 56 ? -20.844 -9.953 5.746 1 89.5 56 GLU B CA 1
ATOM 2002 C C . GLU B 1 56 ? -19.5 -9.359 6.176 1 89.5 56 GLU B C 1
ATOM 2004 O O . GLU B 1 56 ? -18.734 -8.867 5.344 1 89.5 56 GLU B O 1
ATOM 2009 N N . PHE B 1 57 ? -19.266 -9.461 7.426 1 91.25 57 PHE B N 1
ATOM 2010 C CA . PHE B 1 57 ? -18 -8.961 7.953 1 91.25 57 PHE B CA 1
ATOM 2011 C C . PHE B 1 57 ? -16.828 -9.742 7.383 1 91.25 57 PHE B C 1
ATOM 2013 O O . PHE B 1 57 ? -15.82 -9.156 6.988 1 91.25 57 PHE B O 1
ATOM 2020 N N . GLU B 1 58 ? -17.016 -10.977 7.273 1 87.88 58 GLU B N 1
ATOM 2021 C CA . GLU B 1 58 ? -15.961 -11.82 6.73 1 87.88 58 GLU B CA 1
ATOM 2022 C C . GLU B 1 58 ? -15.711 -11.508 5.258 1 87.88 58 GLU B C 1
ATOM 2024 O O . GLU B 1 58 ? -14.562 -11.492 4.805 1 87.88 58 GLU B O 1
ATOM 2029 N N . ARG B 1 59 ? -16.766 -11.273 4.535 1 88.56 59 ARG B N 1
ATOM 2030 C CA . ARG B 1 59 ? -16.625 -10.898 3.133 1 88.56 59 ARG B CA 1
ATOM 2031 C C . ARG B 1 59 ? -15.914 -9.555 3 1 88.56 59 ARG B C 1
ATOM 2033 O O . ARG B 1 59 ? -15.055 -9.383 2.129 1 88.56 59 ARG B O 1
ATOM 2040 N N . ALA B 1 60 ? -16.266 -8.68 3.873 1 93.62 60 ALA B N 1
ATOM 2041 C CA . ALA B 1 60 ? -15.641 -7.363 3.836 1 93.62 60 ALA B CA 1
ATOM 2042 C C . ALA B 1 60 ? -14.148 -7.453 4.141 1 93.62 60 ALA B C 1
ATOM 2044 O O . ALA B 1 60 ? -13.336 -6.812 3.475 1 93.62 60 ALA B O 1
ATOM 2045 N N . LYS B 1 61 ? -13.836 -8.242 5.094 1 91.38 61 LYS B N 1
ATOM 2046 C CA . LYS B 1 61 ? -12.43 -8.414 5.457 1 91.38 61 LYS B CA 1
ATOM 2047 C C . LYS B 1 61 ? -11.641 -9.031 4.312 1 91.38 61 LYS B C 1
ATOM 2049 O O . LYS B 1 61 ? -10.477 -8.688 4.094 1 91.38 61 LYS B O 1
ATOM 2054 N N . LEU B 1 62 ? -12.281 -9.93 3.648 1 87.81 62 LEU B N 1
ATOM 2055 C CA . LEU B 1 62 ? -11.633 -10.516 2.48 1 87.81 62 LEU B CA 1
ATOM 2056 C C . LEU B 1 62 ? -11.336 -9.453 1.429 1 87.81 62 LEU B C 1
ATOM 2058 O O . LEU B 1 62 ? -10.242 -9.422 0.86 1 87.81 62 LEU B O 1
ATOM 2062 N N . LEU B 1 63 ? -12.242 -8.562 1.203 1 89.81 63 LEU B N 1
ATOM 2063 C CA . LEU B 1 63 ? -12.078 -7.5 0.219 1 89.81 63 LEU B CA 1
ATOM 2064 C C . LEU B 1 63 ? -11.016 -6.5 0.67 1 89.81 63 LEU B C 1
ATOM 2066 O O . LEU B 1 63 ? -10.312 -5.918 -0.16 1 89.81 63 LEU B O 1
ATOM 2070 N N . LEU B 1 64 ? -10.867 -6.422 1.931 1 93.31 64 LEU B N 1
ATOM 2071 C CA . LEU B 1 64 ? -10 -5.391 2.49 1 93.31 64 LEU B CA 1
ATOM 2072 C C . LEU B 1 64 ? -8.617 -5.953 2.803 1 93.31 64 LEU B C 1
ATOM 2074 O O . LEU B 1 64 ? -7.762 -5.246 3.336 1 93.31 64 LEU B O 1
ATOM 2078 N N . SER B 1 65 ? -8.516 -7.227 2.355 1 83.56 65 SER B N 1
ATOM 2079 C CA . SER B 1 65 ? -7.227 -7.836 2.65 1 83.56 65 SER B CA 1
ATOM 2080 C C . SER B 1 65 ? -6.105 -7.176 1.854 1 83.56 65 SER B C 1
ATOM 2082 O O . SER B 1 65 ? -6.332 -6.672 0.752 1 83.56 65 SER B O 1
ATOM 2084 N N . GLY B 1 66 ? -5.172 -6.566 2.244 1 73.75 66 GLY B N 1
ATOM 2085 C CA . GLY B 1 66 ? -4.102 -5.688 1.797 1 73.75 66 GLY B CA 1
ATOM 2086 C C . GLY B 1 66 ? -3.143 -6.359 0.831 1 73.75 66 GLY B C 1
ATOM 2087 O O . GLY B 1 66 ? -2.176 -5.742 0.378 1 73.75 66 GLY B O 1
ATOM 2088 N N . TYR B 1 67 ? -3.529 -7.586 0.312 1 80.88 67 TYR B N 1
ATOM 2089 C CA . TYR B 1 67 ? -2.531 -8.258 -0.512 1 80.88 67 TYR B CA 1
ATOM 2090 C C . TYR B 1 67 ? -2.748 -7.957 -1.989 1 80.88 67 TYR B C 1
ATOM 2092 O O . TYR B 1 67 ? -1.818 -8.055 -2.793 1 80.88 67 TYR B O 1
ATOM 2100 N N . HIS B 1 68 ? -4.02 -7.547 -2.346 1 79.06 68 HIS B N 1
ATOM 2101 C CA . HIS B 1 68 ? -4.375 -7.391 -3.75 1 79.06 68 HIS B CA 1
ATOM 2102 C C . HIS B 1 68 ? -4.824 -5.965 -4.055 1 79.06 68 HIS B C 1
ATOM 2104 O O . HIS B 1 68 ? -5.551 -5.73 -5.023 1 79.06 68 HIS B O 1
ATOM 2110 N N . GLY B 1 69 ? -4.383 -5.074 -3.264 1 80.31 69 GLY B N 1
ATOM 2111 C CA . GLY B 1 69 ? -4.859 -3.713 -3.455 1 80.31 69 GLY B CA 1
ATOM 2112 C C . GLY B 1 69 ? -6.297 -3.518 -3.02 1 80.31 69 GLY B C 1
ATOM 2113 O O . GLY B 1 69 ? -6.949 -4.461 -2.57 1 80.31 69 GLY B O 1
ATOM 2114 N N . LEU B 1 70 ? -6.73 -2.35 -3.16 1 90.88 70 LEU B N 1
ATOM 2115 C CA . LEU B 1 70 ? -8.102 -2.016 -2.789 1 90.88 70 LEU B CA 1
ATOM 2116 C C . LEU B 1 70 ? -9.047 -2.205 -3.971 1 90.88 70 LEU B C 1
ATOM 2118 O O . LEU B 1 70 ? -8.875 -1.569 -5.016 1 90.88 70 LEU B O 1
ATOM 2122 N N . PRO B 1 71 ? -10 -3.135 -3.824 1 88 71 PRO B N 1
ATOM 2123 C CA . PRO B 1 71 ? -10.961 -3.305 -4.918 1 88 71 PRO B CA 1
ATOM 2124 C C . PRO B 1 71 ? -11.742 -2.031 -5.223 1 88 71 PRO B C 1
ATOM 2126 O O . PRO B 1 71 ? -11.852 -1.149 -4.363 1 88 71 PRO B O 1
ATOM 2129 N N . PRO B 1 72 ? -12.227 -1.997 -6.453 1 91.94 72 PRO B N 1
ATOM 2130 C CA . PRO B 1 72 ? -13.047 -0.823 -6.77 1 91.94 72 PRO B CA 1
ATOM 2131 C C . PRO B 1 72 ? -14.383 -0.816 -6.023 1 91.94 72 PRO B C 1
ATOM 2133 O O . PRO B 1 72 ? -14.781 -1.836 -5.461 1 91.94 72 PRO B O 1
ATOM 2136 N N . LYS B 1 73 ? -14.984 0.392 -6.02 1 96.62 73 LYS B N 1
ATOM 2137 C CA . LYS B 1 73 ? -16.25 0.629 -5.316 1 96.62 73 LYS B CA 1
ATOM 2138 C C . LYS B 1 73 ? -17.297 -0.408 -5.703 1 96.62 73 LYS B C 1
ATOM 2140 O O . LYS B 1 73 ? -18 -0.931 -4.844 1 96.62 73 LYS B O 1
ATOM 2145 N N . GLU B 1 74 ? -17.359 -0.727 -6.965 1 94.5 74 GLU B N 1
ATOM 2146 C CA . GLU B 1 74 ? -18.375 -1.623 -7.5 1 94.5 74 GLU B CA 1
ATOM 2147 C C . GLU B 1 74 ? -18.281 -3.01 -6.867 1 94.5 74 GLU B C 1
ATOM 2149 O O . GLU B 1 74 ? -19.297 -3.646 -6.594 1 94.5 74 GLU B O 1
ATOM 2154 N N . THR B 1 75 ? -17.078 -3.438 -6.598 1 90.12 75 THR B N 1
ATOM 2155 C CA . THR B 1 75 ? -16.875 -4.754 -5.996 1 90.12 75 THR B CA 1
ATOM 2156 C C . THR B 1 75 ? -17.453 -4.797 -4.586 1 90.12 75 THR B C 1
ATOM 2158 O O . THR B 1 75 ? -18.062 -5.797 -4.191 1 90.12 75 THR B O 1
ATOM 2161 N N . PHE B 1 76 ? -17.312 -3.758 -3.873 1 94.19 76 PHE B N 1
ATOM 2162 C CA . PHE B 1 76 ? -17.875 -3.689 -2.533 1 94.19 76 PHE B CA 1
ATOM 2163 C C . PHE B 1 76 ? -19.406 -3.717 -2.586 1 94.19 76 PHE B C 1
ATOM 2165 O O . PHE B 1 76 ? -20.047 -4.453 -1.83 1 94.19 76 PHE B O 1
ATOM 2172 N N . GLU B 1 77 ? -19.906 -2.953 -3.508 1 95.75 77 GLU B N 1
ATOM 2173 C CA . GLU B 1 77 ? -21.359 -2.805 -3.609 1 95.75 77 GLU B CA 1
ATOM 2174 C C . GLU B 1 77 ? -22.016 -4.082 -4.137 1 95.75 77 GLU B C 1
ATOM 2176 O O . GLU B 1 77 ? -23.156 -4.383 -3.801 1 95.75 77 GLU B O 1
ATOM 2181 N N . GLU B 1 78 ? -21.281 -4.762 -4.902 1 91.69 78 GLU B N 1
ATOM 2182 C CA . GLU B 1 78 ? -21.797 -6.008 -5.457 1 91.69 78 GLU B CA 1
ATOM 2183 C C . GLU B 1 78 ? -21.672 -7.156 -4.461 1 91.69 78 GLU B C 1
ATOM 2185 O O . GLU B 1 78 ? -22.469 -8.094 -4.477 1 91.69 78 GLU B O 1
ATOM 2190 N N . THR B 1 79 ? -20.719 -7.09 -3.613 1 89.06 79 THR B N 1
ATOM 2191 C CA . THR B 1 79 ? -20.375 -8.219 -2.756 1 89.06 79 THR B CA 1
ATOM 2192 C C . THR B 1 79 ? -21 -8.062 -1.375 1 89.06 79 THR B C 1
ATOM 2194 O O . THR B 1 79 ? -21.297 -9.055 -0.706 1 89.06 79 THR B O 1
ATOM 2197 N N . LEU B 1 80 ? -21.281 -6.848 -1.01 1 93.06 80 LEU B N 1
ATOM 2198 C CA . LEU B 1 80 ? -21.75 -6.59 0.348 1 93.06 80 LEU B CA 1
ATOM 2199 C C . LEU B 1 80 ? -23.172 -6.031 0.337 1 93.06 80 LEU B C 1
ATOM 2201 O O . LEU B 1 80 ? -23.516 -5.25 -0.548 1 93.06 80 LEU B O 1
ATOM 2205 N N . ASP B 1 81 ? -23.922 -6.328 1.309 1 94.25 81 ASP B N 1
ATOM 2206 C CA . ASP B 1 81 ? -25.297 -5.84 1.433 1 94.25 81 ASP B CA 1
ATOM 2207 C C . ASP B 1 81 ? -25.312 -4.371 1.849 1 94.25 81 ASP B C 1
ATOM 2209 O O . ASP B 1 81 ? -26.062 -3.574 1.283 1 94.25 81 ASP B O 1
ATOM 2213 N N . GLN B 1 82 ? -24.547 -4.008 2.789 1 96.12 82 GLN B N 1
ATOM 2214 C CA . GLN B 1 82 ? -24.422 -2.648 3.303 1 96.12 82 GLN B CA 1
ATOM 2215 C C . GLN B 1 82 ? -22.953 -2.205 3.326 1 96.12 82 GLN B C 1
ATOM 2217 O O . GLN B 1 82 ? -22.375 -2.008 4.398 1 96.12 82 GLN B O 1
ATOM 2222 N N . PRO B 1 83 ? -22.406 -1.942 2.227 1 96.88 83 PRO B N 1
ATOM 2223 C CA . PRO B 1 83 ? -20.953 -1.765 2.115 1 96.88 83 PRO B CA 1
ATOM 2224 C C . PRO B 1 83 ? -20.438 -0.614 2.975 1 96.88 83 PRO B C 1
ATOM 2226 O O . PRO B 1 83 ? -19.438 -0.774 3.691 1 96.88 83 PRO B O 1
ATOM 2229 N N . LYS B 1 84 ? -21.094 0.543 2.949 1 97.62 84 LYS B N 1
ATOM 2230 C CA . LYS B 1 84 ? -20.594 1.673 3.725 1 97.62 84 LYS B CA 1
ATOM 2231 C C . LYS B 1 84 ? -20.625 1.372 5.219 1 97.62 84 LYS B C 1
ATOM 2233 O O . LYS B 1 84 ? -19.688 1.707 5.945 1 97.62 84 LYS B O 1
ATOM 2238 N N . LEU B 1 85 ? -21.656 0.733 5.633 1 97 85 LEU B N 1
ATOM 2239 C CA . LEU B 1 85 ? -21.828 0.446 7.055 1 97 85 LEU B CA 1
ATOM 2240 C C . LEU B 1 85 ? -20.766 -0.542 7.539 1 97 85 LEU B C 1
ATOM 2242 O O . LEU B 1 85 ? -20.125 -0.323 8.57 1 97 85 LEU B O 1
ATOM 2246 N N . VAL B 1 86 ? -20.578 -1.611 6.777 1 96.94 86 VAL B N 1
ATOM 2247 C CA . VAL B 1 86 ? -19.656 -2.652 7.219 1 96.94 86 VAL B CA 1
ATOM 2248 C C . VAL B 1 86 ? -18.219 -2.146 7.109 1 96.94 86 VAL B C 1
ATOM 2250 O O . VAL B 1 86 ? -17.375 -2.443 7.965 1 96.94 86 VAL B O 1
ATOM 2253 N N . VAL B 1 87 ? -17.891 -1.401 6.152 1 97.88 87 VAL B N 1
ATOM 2254 C CA . VAL B 1 87 ? -16.562 -0.83 5.973 1 97.88 87 VAL B CA 1
ATOM 2255 C C . VAL B 1 87 ? -16.281 0.16 7.098 1 97.88 87 VAL B C 1
ATOM 2257 O O . VAL B 1 87 ? -15.164 0.187 7.637 1 97.88 87 VAL B O 1
ATOM 2260 N N . THR B 1 88 ? -17.266 0.988 7.484 1 98.06 88 THR B N 1
ATOM 2261 C CA . THR B 1 88 ? -17.125 1.915 8.602 1 98.06 88 THR B CA 1
ATOM 2262 C C . THR B 1 88 ? -16.828 1.16 9.891 1 98.06 88 THR B C 1
ATOM 2264 O O . THR B 1 88 ? -15.938 1.547 10.656 1 98.06 88 THR B O 1
ATOM 2267 N N . ALA B 1 89 ? -17.547 0.091 10.039 1 97.25 89 ALA B N 1
ATOM 2268 C CA . ALA B 1 89 ? -17.375 -0.712 11.25 1 97.25 89 ALA B CA 1
ATOM 2269 C C . ALA B 1 89 ? -15.945 -1.246 11.344 1 97.25 89 ALA B C 1
ATOM 2271 O O . ALA B 1 89 ? -15.336 -1.213 12.414 1 97.25 89 ALA B O 1
ATOM 2272 N N . ILE B 1 90 ? -15.414 -1.689 10.273 1 97 90 ILE B N 1
ATOM 2273 C CA . ILE B 1 90 ? -14.055 -2.225 10.25 1 97 90 ILE B CA 1
ATOM 2274 C C . ILE B 1 90 ? -13.055 -1.094 10.453 1 97 90 ILE B C 1
ATOM 2276 O O . ILE B 1 90 ? -12.078 -1.248 11.188 1 97 90 ILE B O 1
ATOM 2280 N N . ALA B 1 91 ? -13.305 0.037 9.906 1 97.81 91 ALA B N 1
ATOM 2281 C CA . ALA B 1 91 ? -12.43 1.198 10.031 1 97.81 91 ALA B CA 1
ATOM 2282 C C . ALA B 1 91 ? -12.297 1.64 11.484 1 97.81 91 ALA B C 1
ATOM 2284 O O . ALA B 1 91 ? -11.227 2.076 11.914 1 97.81 91 ALA B O 1
ATOM 2285 N N . LEU B 1 92 ? -13.32 1.493 12.188 1 96.94 92 LEU B N 1
ATOM 2286 C CA . LEU B 1 92 ? -13.375 2.039 13.539 1 96.94 92 LEU B CA 1
ATOM 2287 C C . LEU B 1 92 ? -13.031 0.972 14.57 1 96.94 92 LEU B C 1
ATOM 2289 O O . LEU B 1 92 ? -12.875 1.276 15.758 1 96.94 92 LEU B O 1
ATOM 2293 N N . ASP B 1 93 ? -12.883 -0.268 14.125 1 95 93 ASP B N 1
ATOM 2294 C CA . ASP B 1 93 ? -12.586 -1.368 15.039 1 95 93 ASP B CA 1
ATOM 2295 C C . ASP B 1 93 ? -11.102 -1.373 15.422 1 95 93 ASP B C 1
ATOM 2297 O O . ASP B 1 93 ? -10.258 -1.819 14.648 1 95 93 ASP B O 1
ATOM 2301 N N . LYS B 1 94 ? -10.797 -0.944 16.641 1 93 94 LYS B N 1
ATOM 2302 C CA . LYS B 1 94 ? -9.414 -0.828 17.094 1 93 94 LYS B CA 1
ATOM 2303 C C . LYS B 1 94 ? -8.758 -2.201 17.219 1 93 94 LYS B C 1
ATOM 2305 O O . LYS B 1 94 ? -7.527 -2.303 17.2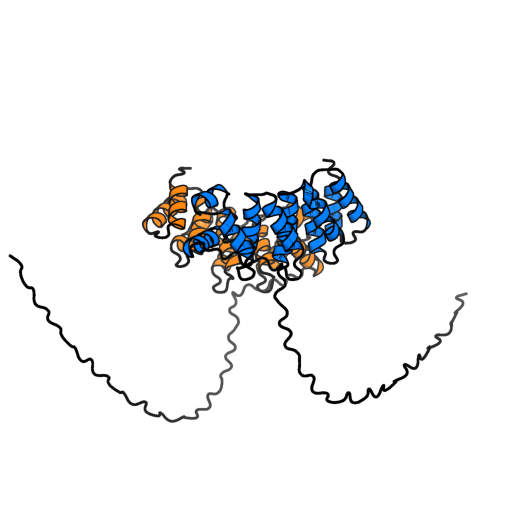81 1 93 94 LYS B O 1
ATOM 2310 N N . ASN B 1 95 ? -9.617 -3.23 17.141 1 91.44 95 ASN B N 1
ATOM 2311 C CA . ASN B 1 95 ? -9.094 -4.586 17.266 1 91.44 95 ASN B CA 1
ATOM 2312 C C . ASN B 1 95 ? -8.875 -5.234 15.906 1 91.44 95 ASN B C 1
ATOM 2314 O O . ASN B 1 95 ? -8.305 -6.32 15.812 1 91.44 95 ASN B O 1
ATOM 2318 N N . ALA B 1 96 ? -9.391 -4.613 14.883 1 90.5 96 ALA B N 1
ATOM 2319 C CA . ALA B 1 96 ? -9.148 -5.125 13.539 1 90.5 96 ALA B CA 1
ATOM 2320 C C . ALA B 1 96 ? -7.676 -5.016 13.164 1 90.5 96 ALA B C 1
ATOM 2322 O O . ALA B 1 96 ? -6.941 -4.203 13.734 1 90.5 96 ALA B O 1
ATOM 2323 N N . PHE B 1 97 ? -7.207 -5.969 12.305 1 87.88 97 PHE B N 1
ATOM 2324 C CA . PHE B 1 97 ? -5.859 -5.871 11.758 1 87.88 97 PHE B CA 1
ATOM 2325 C C . PHE B 1 97 ? -5.625 -4.496 11.141 1 87.88 97 PHE B C 1
ATOM 2327 O O . PHE B 1 97 ? -6.504 -3.949 10.469 1 87.88 97 PHE B O 1
ATOM 2334 N N . SER B 1 98 ? -4.48 -3.934 11.344 1 87.44 98 SER B N 1
ATOM 2335 C CA . SER B 1 98 ? -4.145 -2.586 10.891 1 87.44 98 SER B CA 1
ATOM 2336 C C . SER B 1 98 ? -4.371 -2.438 9.391 1 87.44 98 SER B C 1
ATOM 2338 O O . SER B 1 98 ? -4.879 -1.411 8.938 1 87.44 98 SER B O 1
ATOM 2340 N N . MET B 1 99 ? -4 -3.416 8.648 1 87.5 99 MET B N 1
ATOM 2341 C CA . MET B 1 99 ? -4.164 -3.355 7.203 1 87.5 99 MET B CA 1
ATOM 2342 C C . MET B 1 99 ? -5.641 -3.27 6.824 1 87.5 99 MET B C 1
ATOM 2344 O O . MET B 1 99 ? -6.004 -2.555 5.891 1 87.5 99 MET B O 1
ATOM 2348 N N . HIS B 1 100 ? -6.5 -3.99 7.508 1 93.25 100 HIS B N 1
ATOM 2349 C CA . HIS B 1 100 ? -7.934 -3.912 7.254 1 93.25 100 HIS B CA 1
ATOM 2350 C C . HIS B 1 100 ? -8.469 -2.516 7.551 1 93.25 100 HIS B C 1
ATOM 2352 O O . HIS B 1 100 ? -9.25 -1.966 6.77 1 93.25 100 HIS B O 1
ATOM 2358 N N . ARG B 1 101 ? -8.023 -2.016 8.656 1 95.38 101 ARG B N 1
ATOM 2359 C CA . ARG B 1 101 ? -8.492 -0.685 9.031 1 95.38 101 ARG B CA 1
ATOM 2360 C C . ARG B 1 101 ? -8.039 0.363 8.023 1 95.38 101 ARG B C 1
ATOM 2362 O O . ARG B 1 101 ? -8.828 1.217 7.609 1 95.38 101 ARG B O 1
ATOM 2369 N N . LYS B 1 102 ? -6.781 0.298 7.641 1 94.38 102 LYS B N 1
ATOM 2370 C CA . LYS B 1 102 ? -6.246 1.24 6.66 1 94.38 102 LYS B CA 1
ATOM 2371 C C . LYS B 1 102 ? -7.016 1.16 5.344 1 94.38 102 LYS B C 1
ATOM 2373 O O . LYS B 1 102 ? -7.395 2.186 4.777 1 94.38 102 LYS B O 1
ATOM 2378 N N . HIS B 1 103 ? -7.234 -0.009 4.93 1 96 103 HIS B N 1
ATOM 2379 C CA . HIS B 1 103 ? -7.957 -0.192 3.676 1 96 103 HIS B CA 1
ATOM 2380 C C . HIS B 1 103 ? -9.422 0.208 3.818 1 96 103 HIS B C 1
ATOM 2382 O O . HIS B 1 103 ? -10.023 0.73 2.875 1 96 103 HIS B O 1
ATOM 2388 N N . ALA B 1 104 ? -9.984 -0.088 4.949 1 97.94 104 ALA B N 1
ATOM 2389 C CA . ALA B 1 104 ? -11.359 0.337 5.188 1 97.94 104 ALA B CA 1
ATOM 2390 C C . ALA B 1 104 ? -11.477 1.857 5.137 1 97.94 104 ALA B C 1
ATOM 2392 O O . ALA B 1 104 ? -12.398 2.393 4.508 1 97.94 104 ALA B O 1
ATOM 2393 N N . LEU B 1 105 ? -10.539 2.531 5.719 1 98.25 105 LEU B N 1
ATOM 2394 C CA . LEU B 1 105 ? -10.531 3.99 5.68 1 98.25 105 LEU B CA 1
ATOM 2395 C C . LEU B 1 105 ? -10.367 4.496 4.25 1 98.25 105 LEU B C 1
ATOM 2397 O O . LEU B 1 105 ? -11.031 5.457 3.848 1 98.25 105 LEU B O 1
ATOM 2401 N N . ALA B 1 106 ? -9.555 3.857 3.537 1 97.62 106 ALA B N 1
ATOM 2402 C CA . ALA B 1 106 ? -9.406 4.211 2.129 1 97.62 106 ALA B CA 1
ATOM 2403 C C . ALA B 1 106 ? -10.703 3.965 1.358 1 97.62 106 ALA B C 1
ATOM 2405 O O . ALA B 1 106 ? -11.141 4.812 0.578 1 97.62 106 ALA B O 1
ATOM 2406 N N . ALA B 1 107 ? -11.32 2.873 1.624 1 98.25 107 ALA B N 1
ATOM 2407 C CA . ALA B 1 107 ? -12.547 2.514 0.918 1 98.25 107 ALA B CA 1
ATOM 2408 C C . ALA B 1 107 ? -13.68 3.469 1.271 1 98.25 107 ALA B C 1
ATOM 2410 O O . ALA B 1 107 ? -14.539 3.76 0.433 1 98.25 107 ALA B O 1
ATOM 2411 N N . LEU B 1 108 ? -13.68 3.982 2.449 1 98.69 108 LEU B N 1
ATOM 2412 C CA . LEU B 1 108 ? -14.703 4.953 2.83 1 98.69 108 LEU B CA 1
ATOM 2413 C C . LEU B 1 108 ? -14.68 6.156 1.896 1 98.69 108 LEU B C 1
ATOM 2415 O O . LEU B 1 108 ? -15.711 6.805 1.689 1 98.69 108 LEU B O 1
ATOM 2419 N N . GLY B 1 109 ? -13.578 6.414 1.331 1 98.5 109 GLY B N 1
ATOM 2420 C CA . GLY B 1 109 ? -13.461 7.496 0.368 1 98.5 109 GLY B CA 1
ATOM 2421 C C . GLY B 1 109 ? -14.375 7.328 -0.831 1 98.5 109 GLY B C 1
ATOM 2422 O O . GLY B 1 109 ? -14.711 8.305 -1.502 1 98.5 109 GLY B O 1
ATOM 2423 N N . TYR B 1 110 ? -14.766 6.121 -1.116 1 98.19 110 TYR B N 1
ATOM 2424 C CA . TYR B 1 110 ? -15.688 5.852 -2.213 1 98.19 110 TYR B CA 1
ATOM 2425 C C . TYR B 1 110 ? -17.047 6.477 -1.945 1 98.19 110 TYR B C 1
ATOM 2427 O O . TYR B 1 110 ? -17.828 6.711 -2.875 1 98.19 110 TYR B O 1
ATOM 2435 N N . TRP B 1 111 ? -17.328 6.719 -0.686 1 98.25 111 TRP B N 1
ATOM 2436 C CA . TRP B 1 111 ? -18.609 7.289 -0.265 1 98.25 111 TRP B CA 1
ATOM 2437 C C . TRP B 1 111 ? -18.406 8.594 0.496 1 98.25 111 TRP B C 1
ATOM 2439 O O . TRP B 1 111 ? -19.031 8.828 1.532 1 98.25 111 TRP B O 1
ATOM 2449 N N . ALA B 1 112 ? -17.516 9.336 0.004 1 98.38 112 ALA B N 1
ATOM 2450 C CA . ALA B 1 112 ? -17.109 10.57 0.671 1 98.38 112 ALA B CA 1
ATOM 2451 C C . ALA B 1 112 ? -18.297 11.516 0.854 1 98.38 112 ALA B C 1
ATOM 2453 O O . ALA B 1 112 ? -18.906 11.938 -0.124 1 98.38 112 ALA B O 1
ATOM 2454 N N . ASP B 1 113 ? -18.656 11.75 2.037 1 98.38 113 ASP B N 1
ATOM 2455 C CA . ASP B 1 113 ? -19.688 12.688 2.463 1 98.38 113 ASP B CA 1
ATOM 2456 C C . ASP B 1 113 ? -19.359 13.289 3.824 1 98.38 113 ASP B C 1
ATOM 2458 O O . ASP B 1 113 ? -18.25 13.109 4.336 1 98.38 113 ASP B O 1
ATOM 2462 N N . ALA B 1 114 ? -20.234 14.07 4.375 1 98.31 114 ALA B N 1
ATOM 2463 C CA . ALA B 1 114 ? -19.984 14.766 5.633 1 98.31 114 ALA B CA 1
ATOM 2464 C C . ALA B 1 114 ? -19.719 13.773 6.766 1 98.31 114 ALA B C 1
ATOM 2466 O O . ALA B 1 114 ? -18.953 14.047 7.68 1 98.31 114 ALA B O 1
ATOM 2467 N N . GLY B 1 115 ? -20.422 12.648 6.613 1 98.44 115 GLY B N 1
ATOM 2468 C CA . GLY B 1 115 ? -20.219 11.609 7.613 1 98.44 115 GLY B CA 1
ATOM 2469 C C . GLY B 1 115 ? -18.812 11.039 7.586 1 98.44 115 GLY B C 1
ATOM 2470 O O . GLY B 1 115 ? -18.188 10.859 8.633 1 98.44 115 GLY B O 1
ATOM 2471 N N . VAL B 1 116 ? -18.328 10.789 6.426 1 98.75 116 VAL B N 1
ATOM 2472 C CA . VAL B 1 116 ? -16.984 10.258 6.281 1 98.75 116 VAL B CA 1
ATOM 2473 C C . VAL B 1 116 ? -15.961 11.305 6.727 1 98.75 116 VAL B C 1
ATOM 2475 O O . VAL B 1 116 ? -14.977 10.977 7.402 1 98.75 116 VAL B O 1
ATOM 2478 N N . LEU B 1 117 ? -16.219 12.531 6.418 1 98.75 117 LEU B N 1
ATOM 2479 C CA . LEU B 1 117 ? -15.352 13.609 6.879 1 98.75 117 LEU B CA 1
ATOM 2480 C C . LEU B 1 117 ? -15.266 13.617 8.406 1 98.75 117 LEU B C 1
ATOM 2482 O O . LEU B 1 117 ? -14.18 13.758 8.969 1 98.75 117 LEU B O 1
ATOM 2486 N N . ARG B 1 118 ? -16.359 13.492 9.023 1 98.44 118 ARG B N 1
ATOM 2487 C CA . ARG B 1 118 ? -16.406 13.492 10.484 1 98.44 118 ARG B CA 1
ATOM 2488 C C . ARG B 1 118 ? -15.617 12.312 11.055 1 98.44 118 ARG B C 1
ATOM 2490 O O . ARG B 1 118 ? -14.898 12.461 12.039 1 98.44 118 ARG B O 1
ATOM 2497 N N . ILE B 1 119 ? -15.742 11.195 10.383 1 98.5 119 ILE B N 1
ATOM 2498 C CA . ILE B 1 119 ? -15 10.023 10.812 1 98.5 119 ILE B CA 1
ATOM 2499 C C . ILE B 1 119 ? -13.5 10.297 10.727 1 98.5 119 ILE B C 1
ATOM 2501 O O . ILE B 1 119 ? -12.766 10.07 11.688 1 98.5 119 ILE B O 1
ATOM 2505 N N . TYR B 1 120 ? -13.047 10.828 9.602 1 98.62 120 TYR B N 1
ATOM 2506 C CA . TYR B 1 120 ? -11.633 11.102 9.398 1 98.62 120 TYR B CA 1
ATOM 2507 C C . TYR B 1 120 ? -11.117 12.086 10.445 1 98.62 120 TYR B C 1
ATOM 2509 O O . TYR B 1 120 ? -10.086 11.836 11.086 1 98.62 120 TYR B O 1
ATOM 2517 N N . THR B 1 121 ? -11.836 13.148 10.664 1 98.12 121 THR B N 1
ATOM 2518 C CA . THR B 1 121 ? -11.344 14.227 11.523 1 98.12 121 THR B CA 1
ATOM 2519 C C . THR B 1 121 ? -11.383 13.805 12.992 1 98.12 121 THR B C 1
ATOM 2521 O O . THR B 1 121 ? -10.508 14.18 13.773 1 98.12 121 THR B O 1
ATOM 2524 N N . GLN B 1 122 ? -12.328 13.023 13.367 1 97.69 122 GLN B N 1
ATOM 2525 C CA . GLN B 1 122 ? -12.391 12.516 14.734 1 97.69 122 GLN B CA 1
ATOM 2526 C C . GLN B 1 122 ? -11.242 11.547 15.008 1 97.69 122 GLN B C 1
ATOM 2528 O O . GLN B 1 122 ? -10.609 11.609 16.062 1 97.69 122 GLN B O 1
ATOM 2533 N N . LEU B 1 123 ? -10.992 10.688 14.055 1 97.94 123 LEU B N 1
ATOM 2534 C CA . LEU B 1 123 ? -9.883 9.742 14.219 1 97.94 123 LEU B CA 1
ATOM 2535 C C . LEU B 1 123 ? -8.555 10.484 14.32 1 97.94 123 LEU B C 1
ATOM 2537 O O . LEU B 1 123 ? -7.672 10.07 15.078 1 97.94 123 LEU B O 1
ATOM 2541 N N . LEU B 1 124 ? -8.414 11.555 13.648 1 97.25 124 LEU B N 1
ATOM 2542 C CA . LEU B 1 124 ? -7.176 12.328 13.664 1 97.25 124 LEU B CA 1
ATOM 2543 C C . LEU B 1 124 ? -6.918 12.914 15.047 1 97.25 124 LEU B C 1
ATOM 2545 O O . LEU B 1 124 ? -5.773 13.227 15.391 1 97.25 124 LEU B O 1
ATOM 2549 N N . GLN B 1 125 ? -7.938 13.039 15.789 1 95.5 125 GLN B N 1
ATOM 2550 C CA . GLN B 1 125 ? -7.812 13.641 17.125 1 95.5 125 GLN B CA 1
ATOM 2551 C C . GLN B 1 125 ? -7.578 12.57 18.188 1 95.5 125 GLN B C 1
ATOM 2553 O O . GLN B 1 125 ? -7.406 12.891 19.359 1 95.5 125 GLN B O 1
ATOM 2558 N N . ASP B 1 126 ? -7.547 11.281 17.781 1 95.75 126 ASP B N 1
ATOM 2559 C CA . ASP B 1 126 ? -7.344 10.172 18.703 1 95.75 126 ASP B CA 1
ATOM 2560 C C . ASP B 1 126 ? -5.863 10.016 19.047 1 95.75 126 ASP B C 1
ATOM 2562 O O . ASP B 1 126 ? -5.066 9.586 18.219 1 95.75 126 ASP B O 1
ATOM 2566 N N . ASP B 1 127 ? -5.461 10.281 20.312 1 93.06 127 ASP B N 1
ATOM 2567 C CA . ASP B 1 127 ? -4.074 10.242 20.766 1 93.06 127 ASP B CA 1
ATOM 2568 C C . ASP B 1 127 ? -3.521 8.82 20.719 1 93.06 127 ASP B C 1
ATOM 2570 O O . ASP B 1 127 ? -2.305 8.625 20.719 1 93.06 127 ASP B O 1
ATOM 2574 N N . GLY B 1 128 ? -4.395 7.871 20.625 1 93.5 128 GLY B N 1
ATOM 2575 C CA . GLY B 1 128 ? -3.969 6.48 20.609 1 93.5 128 GLY B CA 1
ATOM 2576 C C . GLY B 1 128 ? -3.949 5.883 19.219 1 93.5 128 GLY B C 1
ATOM 2577 O O . GLY B 1 128 ? -3.777 4.676 19.062 1 93.5 128 GLY B O 1
ATOM 2578 N N . LEU B 1 129 ? -4.07 6.707 18.25 1 95 129 LEU B N 1
ATOM 2579 C CA . LEU B 1 129 ? -4.148 6.242 16.875 1 95 129 LEU B CA 1
ATOM 2580 C C . LEU B 1 129 ? -2.818 5.652 16.422 1 95 129 LEU B C 1
ATOM 2582 O O . LEU B 1 129 ? -1.762 6.25 16.641 1 95 129 LEU B O 1
ATOM 2586 N N . ARG B 1 130 ? -2.896 4.48 15.852 1 92.94 130 ARG B N 1
ATOM 2587 C CA . ARG B 1 130 ? -1.692 3.869 15.305 1 92.94 130 ARG B CA 1
ATOM 2588 C C . ARG B 1 130 ? -1.074 4.754 14.227 1 92.94 130 ARG B C 1
ATOM 2590 O O . ARG B 1 130 ? -1.79 5.348 13.414 1 92.94 130 ARG B O 1
ATOM 2597 N N . GLU B 1 131 ? 0.205 4.777 14.227 1 91.88 131 GLU B N 1
ATOM 2598 C CA . GLU B 1 131 ? 0.947 5.699 13.367 1 91.88 131 GLU B CA 1
ATOM 2599 C C . GLU B 1 131 ? 0.6 5.484 11.898 1 91.88 131 GLU B C 1
ATOM 2601 O O . GLU B 1 131 ? 0.365 6.449 11.164 1 91.88 131 GLU B O 1
ATOM 2606 N N . ALA B 1 132 ? 0.54 4.215 11.469 1 90.25 132 ALA B N 1
ATOM 2607 C CA . ALA B 1 132 ? 0.253 3.916 10.07 1 90.25 132 ALA B CA 1
ATOM 2608 C C . ALA B 1 132 ? -1.129 4.426 9.672 1 90.25 132 ALA B C 1
ATOM 2610 O O . ALA B 1 132 ? -1.324 4.898 8.547 1 90.25 132 ALA B O 1
ATOM 2611 N N . ILE B 1 133 ? -2.088 4.395 10.547 1 95.25 133 ILE B N 1
ATOM 2612 C CA . ILE B 1 133 ? -3.445 4.875 10.297 1 95.25 133 ILE B CA 1
ATOM 2613 C C . ILE B 1 133 ? -3.461 6.398 10.289 1 95.25 133 ILE B C 1
ATOM 2615 O O . ILE B 1 133 ? -4.156 7.016 9.477 1 95.25 133 ILE B O 1
ATOM 2619 N N . HIS B 1 134 ? -2.648 6.973 11.148 1 96.56 134 HIS B N 1
ATOM 2620 C CA . HIS B 1 134 ? -2.523 8.422 11.234 1 96.56 134 HIS B CA 1
ATOM 2621 C C . HIS B 1 134 ? -2.043 9.008 9.914 1 96.56 134 HIS B C 1
ATOM 2623 O O . HIS B 1 134 ? -2.674 9.914 9.367 1 96.56 134 HIS B O 1
ATOM 2629 N N . HIS B 1 135 ? -1.012 8.453 9.367 1 95.69 135 HIS B N 1
ATOM 2630 C CA . HIS B 1 135 ? -0.498 8.883 8.07 1 95.69 135 HIS B CA 1
ATOM 2631 C C . HIS B 1 135 ? -1.543 8.703 6.977 1 95.69 135 HIS B C 1
ATOM 2633 O O . HIS B 1 135 ? -1.75 9.594 6.152 1 95.69 135 HIS B O 1
ATOM 2639 N N . LYS B 1 136 ? -2.189 7.578 7.023 1 95.56 136 LYS B N 1
ATOM 2640 C CA . LYS B 1 136 ? -3.189 7.273 6.008 1 95.56 136 LYS B CA 1
ATOM 2641 C C . LYS B 1 136 ? -4.328 8.289 6.035 1 95.56 136 LYS B C 1
ATOM 2643 O O . LYS B 1 136 ? -4.781 8.758 4.988 1 95.56 136 LYS B O 1
ATOM 2648 N N . LEU B 1 137 ? -4.695 8.68 7.164 1 97.94 137 LEU B N 1
ATOM 2649 C CA . LEU B 1 137 ? -5.816 9.602 7.32 1 97.94 137 LEU B CA 1
ATOM 2650 C C . LEU B 1 137 ? -5.465 10.984 6.785 1 97.94 137 LEU B C 1
ATOM 2652 O O . LEU B 1 137 ? -6.305 11.648 6.172 1 97.94 137 LEU B O 1
ATOM 2656 N N . ILE B 1 138 ? -4.254 11.406 7.012 1 98.12 138 ILE B N 1
ATOM 2657 C CA . ILE B 1 138 ? -3.801 12.695 6.508 1 98.12 138 ILE B CA 1
ATOM 2658 C C . ILE B 1 138 ? -3.893 12.711 4.984 1 98.12 138 ILE B C 1
ATOM 2660 O O . ILE B 1 138 ? -4.434 13.656 4.398 1 98.12 138 ILE B O 1
ATOM 2664 N N . LEU B 1 139 ? -3.506 11.664 4.414 1 97.5 139 LEU B N 1
ATOM 2665 C CA . LEU B 1 139 ? -3.518 11.562 2.959 1 97.5 139 LEU B CA 1
ATOM 2666 C C . LEU B 1 139 ? -4.945 11.453 2.432 1 97.5 139 LEU B C 1
ATOM 2668 O O . LEU B 1 139 ? -5.289 12.086 1.431 1 97.5 139 LEU B O 1
ATOM 2672 N N . LEU B 1 140 ? -5.746 10.742 3.109 1 98.12 140 LEU B N 1
ATOM 2673 C CA . LEU B 1 140 ? -7.117 10.523 2.66 1 98.12 140 LEU B CA 1
ATOM 2674 C C . LEU B 1 140 ? -7.938 11.805 2.777 1 98.12 140 LEU B C 1
ATOM 2676 O O . LEU B 1 140 ? -8.781 12.094 1.923 1 98.12 140 LEU B O 1
ATOM 2680 N N . LEU B 1 141 ? -7.652 12.578 3.787 1 98.38 141 LEU B N 1
ATOM 2681 C CA . LEU B 1 141 ? -8.336 13.859 3.955 1 98.38 141 LEU B CA 1
ATOM 2682 C C . LEU B 1 141 ? -8.055 14.781 2.775 1 98.38 141 LEU B C 1
ATOM 2684 O O . LEU B 1 141 ? -8.977 15.391 2.225 1 98.38 141 LEU B O 1
ATOM 2688 N N . ALA B 1 142 ? -6.848 14.867 2.367 1 98.06 142 ALA B N 1
ATOM 2689 C CA . ALA B 1 142 ? -6.473 15.719 1.241 1 98.06 142 ALA B CA 1
ATOM 2690 C C . ALA B 1 142 ? -7.098 15.219 -0.058 1 98.06 142 ALA B C 1
ATOM 2692 O O . ALA B 1 142 ? -7.52 16.016 -0.901 1 98.06 142 ALA B O 1
ATOM 2693 N N . LYS B 1 143 ? -7.215 13.984 -0.233 1 97.56 143 LYS B N 1
ATOM 2694 C CA . LYS B 1 143 ? -7.684 13.367 -1.471 1 97.56 143 LYS B CA 1
ATOM 2695 C C . LYS B 1 143 ? -9.188 13.539 -1.634 1 97.56 143 LYS B C 1
ATOM 2697 O O . LYS B 1 143 ? -9.664 13.891 -2.715 1 97.56 143 LYS B O 1
ATOM 2702 N N . HIS B 1 144 ? -9.875 13.328 -0.519 1 98.25 144 HIS B N 1
ATOM 2703 C CA . HIS B 1 144 ? -11.32 13.188 -0.672 1 98.25 144 HIS B CA 1
ATOM 2704 C C . HIS B 1 144 ? -12.047 14.445 -0.202 1 98.25 144 HIS B C 1
ATOM 2706 O O . HIS B 1 144 ? -13.211 14.656 -0.54 1 98.25 144 HIS B O 1
ATOM 2712 N N . PHE B 1 145 ? -11.312 15.273 0.557 1 98.25 145 PHE B N 1
ATOM 2713 C CA . PHE B 1 145 ? -11.922 16.484 1.088 1 98.25 145 PHE B CA 1
ATOM 2714 C C . PHE B 1 145 ? -10.961 17.656 0.988 1 98.25 145 PHE B C 1
ATOM 2716 O O . PHE B 1 145 ? -10.711 18.359 1.979 1 98.25 145 PHE B O 1
ATOM 2723 N N . PRO B 1 146 ? -10.562 17.969 -0.213 1 97.69 146 PRO B N 1
ATOM 2724 C CA . PRO B 1 146 ? -9.555 19.016 -0.383 1 97.69 146 PRO B CA 1
ATOM 2725 C C . PRO B 1 146 ? -10.031 20.375 0.12 1 97.69 146 PRO B C 1
ATOM 2727 O O . PRO B 1 146 ? -9.219 21.188 0.574 1 97.69 146 PRO B O 1
ATOM 2730 N N . GLY B 1 147 ? -11.25 20.609 0.098 1 97 147 GLY B N 1
ATOM 2731 C CA . GLY B 1 147 ? -11.773 21.891 0.565 1 97 147 GLY B CA 1
ATOM 2732 C C . GLY B 1 147 ? -11.688 22.047 2.07 1 97 147 GLY B C 1
ATOM 2733 O O . GLY B 1 147 ? -11.578 23.172 2.572 1 97 147 GLY B O 1
ATOM 2734 N N . GLU B 1 148 ? -11.68 20.984 2.828 1 97.81 148 GLU B N 1
ATOM 2735 C CA . GLU B 1 148 ? -11.711 21.016 4.285 1 97.81 148 GLU B CA 1
ATOM 2736 C C . GLU B 1 148 ? -10.352 20.641 4.871 1 97.81 148 GLU B C 1
ATOM 2738 O O . GLU B 1 148 ? -10.078 20.906 6.047 1 97.81 148 GLU B O 1
ATOM 2743 N N . ALA B 1 149 ? -9.523 20.125 4.109 1 98.31 149 ALA B N 1
ATOM 2744 C CA . ALA B 1 149 ? -8.375 19.344 4.574 1 98.31 149 ALA B CA 1
ATOM 2745 C C . ALA B 1 149 ? -7.266 20.25 5.094 1 98.31 149 ALA B C 1
ATOM 2747 O O . ALA B 1 149 ? -6.574 19.906 6.055 1 98.31 149 ALA B O 1
ATOM 2748 N N . LEU B 1 150 ? -7.094 21.359 4.449 1 98.38 150 LEU B N 1
ATOM 2749 C CA . LEU B 1 150 ? -5.902 22.172 4.715 1 98.38 150 LEU B CA 1
ATOM 2750 C C . LEU B 1 150 ? -5.809 22.531 6.195 1 98.38 150 LEU B C 1
ATOM 2752 O O . LEU B 1 150 ? -4.754 22.359 6.812 1 98.38 150 LEU B O 1
ATOM 2756 N N . GLY B 1 151 ? -6.867 22.938 6.766 1 97.81 151 GLY B N 1
ATOM 2757 C CA . GLY B 1 151 ? -6.863 23.328 8.164 1 97.81 151 GLY B CA 1
ATOM 2758 C C . GLY B 1 151 ? -6.492 22.188 9.102 1 97.81 151 GLY B C 1
ATOM 2759 O O . GLY B 1 151 ? -5.898 22.422 10.156 1 97.81 151 GLY B O 1
ATOM 2760 N N . HIS B 1 152 ? -6.797 20.969 8.711 1 98.06 152 HIS B N 1
ATOM 2761 C CA . HIS B 1 152 ? -6.516 19.797 9.531 1 98.06 152 HIS B CA 1
ATOM 2762 C C . HIS B 1 152 ? -5.094 19.297 9.305 1 98.06 152 HIS B C 1
ATOM 2764 O O . HIS B 1 152 ? -4.508 18.656 10.188 1 98.06 152 HIS B O 1
ATOM 2770 N N . ILE B 1 153 ? -4.504 19.625 8.156 1 98.5 153 ILE B N 1
ATOM 2771 C CA . ILE B 1 153 ? -3.258 18.984 7.742 1 98.5 153 ILE B CA 1
ATOM 2772 C C . ILE B 1 153 ? -2.088 19.938 7.969 1 98.5 153 ILE B C 1
ATOM 2774 O O . ILE B 1 153 ? -0.979 19.516 8.289 1 98.5 153 ILE B O 1
ATOM 2778 N N . GLU B 1 154 ? -2.281 21.203 7.918 1 98.19 154 GLU B N 1
ATOM 2779 C CA . GLU B 1 154 ? -1.249 22.234 7.957 1 98.19 154 GLU B CA 1
ATOM 2780 C C . GLU B 1 154 ? -0.407 22.125 9.227 1 98.19 154 GLU B C 1
ATOM 2782 O O . GLU B 1 154 ? 0.815 22.266 9.18 1 98.19 154 GLU B O 1
ATOM 2787 N N . PRO B 1 155 ? -0.996 21.828 10.383 1 97.62 155 PRO B N 1
ATOM 2788 C CA . PRO B 1 155 ? -0.184 21.734 11.602 1 97.62 155 PRO B CA 1
ATOM 2789 C C . PRO B 1 155 ? 0.902 20.656 11.508 1 97.62 155 PRO B C 1
ATOM 2791 O O . PRO B 1 155 ? 1.936 20.766 12.172 1 97.62 155 PRO B O 1
ATOM 2794 N N . TYR B 1 156 ? 0.766 19.688 10.672 1 98 156 TYR B N 1
ATOM 2795 C CA . TYR B 1 156 ? 1.726 18.609 10.562 1 98 156 TYR B CA 1
ATOM 2796 C C . TYR B 1 156 ? 2.975 19.047 9.812 1 98 156 TYR B C 1
ATOM 2798 O O . TYR B 1 156 ? 4 18.359 9.844 1 98 156 TYR B O 1
ATOM 2806 N N . LEU B 1 157 ? 2.918 20.203 9.109 1 98.31 157 LEU B N 1
ATOM 2807 C CA . LEU B 1 157 ? 4.074 20.734 8.398 1 98.31 157 LEU B CA 1
ATOM 2808 C C . LEU B 1 157 ? 5.199 21.094 9.367 1 98.31 157 LEU B C 1
ATOM 2810 O O . LEU B 1 157 ? 6.359 21.203 8.961 1 98.31 157 LEU B O 1
ATOM 2814 N N . SER B 1 158 ? 4.871 21.25 10.609 1 97.5 158 SER B N 1
ATOM 2815 C CA . SER B 1 158 ? 5.859 21.594 11.625 1 97.5 158 SER B CA 1
ATOM 2816 C C . SER B 1 158 ? 5.969 20.5 12.688 1 97.5 158 SER B C 1
ATOM 2818 O O . SER B 1 158 ? 6.41 20.766 13.812 1 97.5 158 SER B O 1
ATOM 2820 N N . HIS B 1 159 ? 5.535 19.297 12.391 1 97.12 159 HIS B N 1
ATOM 2821 C CA . HIS B 1 159 ? 5.598 18.172 13.32 1 97.12 159 HIS B CA 1
ATOM 2822 C C . HIS B 1 159 ? 7.043 17.781 13.625 1 97.12 159 HIS B C 1
ATOM 2824 O O . HIS B 1 159 ? 7.902 17.844 12.742 1 97.12 159 HIS B O 1
ATOM 2830 N N . ASP B 1 160 ? 7.312 17.375 14.844 1 96.94 160 ASP B N 1
ATOM 2831 C CA . ASP B 1 160 ? 8.664 17 15.25 1 96.94 160 ASP B CA 1
ATOM 2832 C C . ASP B 1 160 ? 9.156 15.789 14.453 1 96.94 160 ASP B C 1
ATOM 2834 O O . ASP B 1 160 ? 10.359 15.648 14.211 1 96.94 160 ASP B O 1
ATOM 2838 N N . ASP B 1 161 ? 8.297 14.938 14.109 1 94.62 161 ASP B N 1
ATOM 2839 C CA . ASP B 1 161 ? 8.625 13.742 13.336 1 94.62 161 ASP B CA 1
ATOM 2840 C C . ASP B 1 161 ? 8.672 14.062 11.844 1 94.62 161 ASP B C 1
ATOM 2842 O O . ASP B 1 161 ? 7.688 14.516 11.266 1 94.62 161 ASP B O 1
ATOM 2846 N N . LEU B 1 162 ? 9.805 13.789 11.242 1 93.19 162 LEU B N 1
ATOM 2847 C CA . LEU B 1 162 ? 10.031 14.055 9.828 1 93.19 162 LEU B CA 1
ATOM 2848 C C . LEU B 1 162 ? 8.992 13.352 8.969 1 93.19 162 LEU B C 1
ATOM 2850 O O . LEU B 1 162 ? 8.523 13.914 7.973 1 93.19 162 LEU B O 1
ATOM 2854 N N . GLN B 1 163 ? 8.594 12.148 9.336 1 92.62 163 GLN B N 1
ATOM 2855 C CA . GLN B 1 163 ? 7.656 11.375 8.523 1 92.62 163 GLN B CA 1
ATOM 2856 C C . GLN B 1 163 ? 6.297 12.07 8.445 1 92.62 163 GLN B C 1
ATOM 2858 O O . GLN B 1 163 ? 5.637 12.039 7.402 1 92.62 163 GLN B O 1
ATOM 2863 N N . PHE B 1 164 ? 5.906 12.711 9.5 1 96.38 164 PHE B N 1
ATOM 2864 C CA . PHE B 1 164 ? 4.645 13.445 9.477 1 96.38 164 PHE B CA 1
ATOM 2865 C C . PHE B 1 164 ? 4.777 14.711 8.641 1 96.38 164 PHE B C 1
ATOM 2867 O O . PHE B 1 164 ? 3.842 15.086 7.926 1 96.38 164 PHE B O 1
ATOM 2874 N N . ARG B 1 165 ? 5.922 15.375 8.711 1 96.81 165 ARG B N 1
ATOM 2875 C CA . ARG B 1 165 ? 6.125 16.531 7.848 1 96.81 165 ARG B CA 1
ATOM 2876 C C . ARG B 1 165 ? 6.082 16.141 6.375 1 96.81 165 ARG B C 1
ATOM 2878 O O . ARG B 1 165 ? 5.441 16.812 5.566 1 96.81 165 ARG B O 1
ATOM 2885 N N . LEU B 1 166 ? 6.656 14.992 6.066 1 94.38 166 LEU B N 1
ATOM 2886 C CA . LEU B 1 166 ? 6.648 14.5 4.695 1 94.38 166 LEU B CA 1
ATOM 2887 C C . LEU B 1 166 ? 5.238 14.109 4.262 1 94.38 166 LEU B C 1
ATOM 2889 O O . LEU B 1 166 ? 4.828 14.391 3.137 1 94.38 166 LEU B O 1
ATOM 2893 N N . THR B 1 167 ? 4.48 13.508 5.16 1 96.44 167 THR B N 1
ATOM 2894 C CA . THR B 1 167 ? 3.1 13.148 4.859 1 96.44 167 THR B CA 1
ATOM 2895 C C . THR B 1 167 ? 2.256 14.391 4.609 1 96.44 167 THR B C 1
ATOM 2897 O O . THR B 1 167 ? 1.467 14.438 3.664 1 96.44 167 THR B O 1
ATOM 2900 N N . ALA B 1 168 ? 2.516 15.359 5.422 1 97.94 168 ALA B N 1
ATOM 2901 C CA . ALA B 1 168 ? 1.785 16.625 5.266 1 97.94 168 ALA B CA 1
ATOM 2902 C C . ALA B 1 168 ? 2.113 17.281 3.932 1 97.94 168 ALA B C 1
ATOM 2904 O O . ALA B 1 168 ? 1.219 17.766 3.234 1 97.94 168 ALA B O 1
ATOM 2905 N N . ILE B 1 169 ? 3.371 17.297 3.57 1 96.62 169 ILE B N 1
ATOM 2906 C CA . ILE B 1 169 ? 3.805 17.875 2.303 1 96.62 169 ILE B CA 1
ATOM 2907 C C . ILE B 1 169 ? 3.137 17.141 1.144 1 96.62 169 ILE B C 1
ATOM 2909 O O . ILE B 1 169 ? 2.551 17.766 0.258 1 96.62 169 ILE B O 1
ATOM 2913 N N . GLU B 1 170 ? 3.098 15.844 1.189 1 94.75 170 GLU B N 1
ATOM 2914 C CA . GLU B 1 170 ? 2.492 15.016 0.151 1 94.75 170 GLU B CA 1
ATOM 2915 C C . GLU B 1 170 ? 0.99 15.258 0.055 1 94.75 170 GLU B C 1
ATOM 2917 O O . GLU B 1 170 ? 0.433 15.312 -1.044 1 94.75 170 GLU B O 1
ATOM 2922 N N . ALA B 1 171 ? 0.438 15.438 1.176 1 97.19 171 ALA B N 1
ATOM 2923 C CA . ALA B 1 171 ? -1.007 15.641 1.213 1 97.19 171 ALA B CA 1
ATOM 2924 C C . ALA B 1 171 ? -1.377 17.031 0.686 1 97.19 171 ALA B C 1
ATOM 2926 O O . ALA B 1 171 ? -2.25 17.156 -0.175 1 97.19 171 ALA B O 1
ATOM 2927 N N . ILE B 1 172 ? -0.708 18.047 1.103 1 97.62 172 ILE B N 1
ATOM 2928 C CA . ILE B 1 172 ? -1.066 19.438 0.813 1 97.62 172 ILE B CA 1
ATOM 2929 C C . ILE B 1 172 ? -0.774 19.75 -0.652 1 97.62 172 ILE B C 1
ATOM 2931 O O . ILE B 1 172 ? -1.51 20.5 -1.291 1 97.62 172 ILE B O 1
ATOM 2935 N N . ARG B 1 173 ? 0.197 19.062 -1.16 1 94.81 173 ARG B N 1
ATOM 2936 C CA . ARG B 1 173 ? 0.51 19.297 -2.564 1 94.81 173 ARG B CA 1
ATOM 2937 C C . ARG B 1 173 ? -0.671 18.938 -3.459 1 94.81 173 ARG B C 1
ATOM 2939 O O . ARG B 1 173 ? -0.809 19.469 -4.562 1 94.81 173 ARG B O 1
ATOM 2946 N N . ARG B 1 174 ? -1.596 18.141 -2.982 1 93.12 174 ARG B N 1
ATOM 2947 C CA . ARG B 1 174 ? -2.732 17.672 -3.768 1 93.12 174 ARG B CA 1
ATOM 2948 C C . ARG B 1 174 ? -3.93 18.609 -3.615 1 93.12 174 ARG B C 1
ATOM 2950 O O . ARG B 1 174 ? -4.914 18.484 -4.344 1 93.12 174 ARG B O 1
ATOM 2957 N N . ILE B 1 175 ? -3.816 19.484 -2.699 1 96.62 175 ILE B N 1
ATOM 2958 C CA . ILE B 1 175 ? -4.918 20.391 -2.426 1 96.62 175 ILE B CA 1
ATOM 2959 C C . ILE B 1 175 ? -4.82 21.609 -3.354 1 96.62 175 ILE B C 1
ATOM 2961 O O . ILE B 1 175 ? -3.805 22.312 -3.365 1 96.62 175 ILE B O 1
ATOM 2965 N N . PRO B 1 176 ? -5.812 21.844 -4.094 1 95.25 176 PRO B N 1
ATOM 2966 C CA . PRO B 1 176 ? -5.777 22.984 -4.996 1 95.25 176 PRO B CA 1
ATOM 2967 C C . PRO B 1 176 ? -5.898 24.328 -4.258 1 95.25 176 PRO B C 1
ATOM 2969 O O . PRO B 1 176 ? -6.5 24.375 -3.182 1 95.25 176 PRO B O 1
ATOM 2972 N N . GLY B 1 177 ? -5.246 25.391 -4.906 1 94.5 177 GLY B N 1
ATOM 2973 C CA . GLY B 1 177 ? -5.434 26.75 -4.406 1 94.5 177 GLY B CA 1
ATOM 2974 C C . GLY B 1 177 ? -4.152 27.375 -3.893 1 94.5 177 GLY B C 1
ATOM 2975 O O . GLY B 1 177 ? -3.207 26.672 -3.539 1 94.5 177 GLY B O 1
ATOM 2976 N N . ASP B 1 178 ? -4.207 28.609 -3.812 1 94.69 178 ASP B N 1
ATOM 2977 C CA . ASP B 1 178 ? -3.025 29.391 -3.441 1 94.69 178 ASP B CA 1
ATOM 2978 C C . ASP B 1 178 ? -2.672 29.188 -1.972 1 94.69 178 ASP B C 1
ATOM 2980 O O . ASP B 1 178 ? -1.496 29.219 -1.601 1 94.69 178 ASP B O 1
ATOM 2984 N N . LYS B 1 179 ? -3.719 28.953 -1.236 1 96.62 179 LYS B N 1
ATOM 2985 C CA . LYS B 1 179 ? -3.477 28.781 0.193 1 96.62 179 LYS B CA 1
ATOM 2986 C C . LYS B 1 179 ? -2.613 27.547 0.459 1 96.62 179 LYS B C 1
ATOM 2988 O O . LYS B 1 179 ? -1.747 27.562 1.336 1 96.62 179 LYS B O 1
ATOM 2993 N N . ALA B 1 180 ? -2.846 26.516 -0.257 1 97.38 180 ALA B N 1
ATOM 2994 C CA . ALA B 1 180 ? -2.064 25.297 -0.101 1 97.38 180 ALA B CA 1
ATOM 2995 C C . ALA B 1 180 ? -0.606 25.516 -0.491 1 97.38 180 ALA B C 1
ATOM 2997 O O . ALA B 1 180 ? 0.307 25.109 0.225 1 97.38 180 ALA B O 1
ATOM 2998 N N . VAL B 1 181 ? -0.419 26.203 -1.545 1 96.62 181 VAL B N 1
ATOM 2999 C CA . VAL B 1 181 ? 0.931 26.5 -2.014 1 96.62 181 VAL B CA 1
ATOM 3000 C C . VAL B 1 181 ? 1.645 27.391 -1.006 1 96.62 181 VAL B C 1
ATOM 3002 O O . VAL B 1 181 ? 2.818 27.172 -0.695 1 96.62 181 VAL B O 1
ATOM 3005 N N . GLU B 1 182 ? 0.946 28.344 -0.563 1 96.75 182 GLU B N 1
ATOM 3006 C CA . GLU B 1 182 ? 1.519 29.25 0.427 1 96.75 182 GLU B CA 1
ATOM 3007 C C . GLU B 1 182 ? 1.917 28.5 1.696 1 96.75 182 GLU B C 1
ATOM 3009 O O . GLU B 1 182 ? 2.959 28.797 2.289 1 96.75 182 GLU B O 1
ATOM 3014 N N . ALA B 1 183 ? 1.107 27.578 2.117 1 97.81 183 ALA B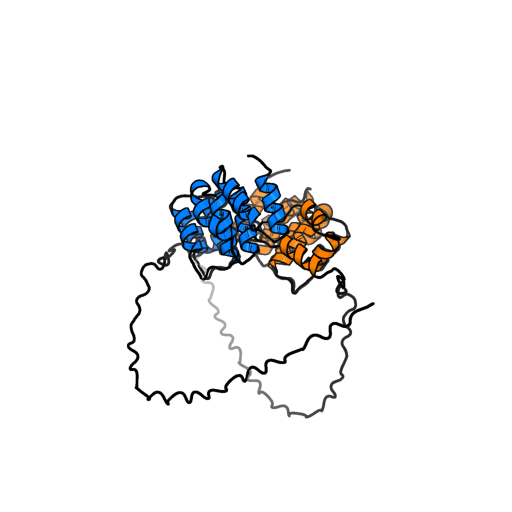 N 1
ATOM 3015 C CA . ALA B 1 183 ? 1.439 26.766 3.287 1 97.81 183 ALA B CA 1
ATOM 3016 C C . ALA B 1 183 ? 2.752 26.016 3.08 1 97.81 183 ALA B C 1
ATOM 3018 O O . ALA B 1 183 ? 3.582 25.938 3.988 1 97.81 183 ALA B O 1
ATOM 3019 N N . LEU B 1 184 ? 2.961 25.5 1.907 1 98 184 LEU B N 1
ATOM 3020 C CA . LEU B 1 184 ? 4.191 24.781 1.587 1 98 184 LEU B CA 1
ATOM 3021 C C . LEU B 1 184 ? 5.379 25.734 1.548 1 98 184 LEU B C 1
ATOM 3023 O O . LEU B 1 184 ? 6.48 25.375 1.975 1 98 184 LEU B O 1
ATOM 3027 N N . ARG B 1 185 ? 5.176 26.938 1.068 1 97.25 185 ARG B N 1
ATOM 3028 C CA . ARG B 1 185 ? 6.238 27.938 1.021 1 97.25 185 ARG B CA 1
ATOM 3029 C C . ARG B 1 185 ? 6.68 28.344 2.426 1 97.25 185 ARG B C 1
ATOM 3031 O O . ARG B 1 185 ? 7.875 28.484 2.688 1 97.25 185 ARG B O 1
ATOM 3038 N N . VAL B 1 186 ? 5.73 28.516 3.262 1 97.31 186 VAL B N 1
ATOM 3039 C CA . VAL B 1 186 ? 6.031 28.859 4.645 1 97.31 186 VAL B CA 1
ATOM 3040 C C . VAL B 1 186 ? 6.82 27.734 5.305 1 97.31 186 VAL B C 1
ATOM 3042 O O . VAL B 1 186 ? 7.824 27.984 5.98 1 97.31 186 VAL B O 1
ATOM 3045 N N . ALA B 1 187 ? 6.395 26.531 5.098 1 97.94 187 ALA B N 1
ATOM 3046 C CA . ALA B 1 187 ? 7.09 25.375 5.652 1 97.94 187 ALA B CA 1
ATOM 3047 C C . ALA B 1 187 ? 8.523 25.297 5.133 1 97.94 187 ALA B C 1
ATOM 3049 O O . ALA B 1 187 ? 9.438 24.922 5.867 1 97.94 187 ALA B O 1
ATOM 3050 N N . LYS B 1 188 ? 8.703 25.641 3.881 1 97.38 188 LYS B N 1
ATOM 3051 C CA . LYS B 1 188 ? 10.016 25.594 3.242 1 97.38 188 LYS B CA 1
ATOM 3052 C C . LYS B 1 188 ? 11.008 26.5 3.957 1 97.38 188 LYS B C 1
ATOM 3054 O O . LYS B 1 188 ? 12.188 26.156 4.086 1 97.38 188 LYS B O 1
ATOM 3059 N N . LYS B 1 189 ? 10.586 27.547 4.465 1 96.94 189 LYS B N 1
ATOM 3060 C CA . LYS B 1 189 ? 11.438 28.547 5.09 1 96.94 189 LYS B CA 1
ATOM 3061 C C . LYS B 1 189 ? 12.078 28 6.363 1 96.94 189 LYS B C 1
ATOM 3063 O O . LYS B 1 189 ? 13.203 28.375 6.703 1 96.94 189 LYS B O 1
ATOM 3068 N N . SER B 1 190 ? 11.469 27.125 6.996 1 96.38 190 SER B N 1
ATOM 3069 C CA . SER B 1 190 ? 11.953 26.656 8.289 1 96.38 190 SER B CA 1
ATOM 3070 C C . SER B 1 190 ? 12.469 25.219 8.203 1 96.38 190 SER B C 1
ATOM 3072 O O . SER B 1 190 ? 13.039 24.703 9.164 1 96.38 190 SER B O 1
ATOM 3074 N N . GLU B 1 191 ? 12.266 24.594 7.074 1 97.12 191 GLU B N 1
ATOM 3075 C CA . GLU B 1 191 ? 12.633 23.188 6.926 1 97.12 191 GLU B CA 1
ATOM 3076 C C . GLU B 1 191 ? 14.141 23.016 6.836 1 97.12 191 GLU B C 1
ATOM 3078 O O . GLU B 1 191 ? 14.82 23.75 6.109 1 97.12 191 GLU B O 1
ATOM 3083 N N . THR B 1 192 ? 14.656 22.016 7.645 1 94.44 192 THR B N 1
ATOM 3084 C CA . THR B 1 192 ? 16.094 21.812 7.652 1 94.44 192 THR B CA 1
ATOM 3085 C C . THR B 1 192 ? 16.453 20.453 7.066 1 94.44 192 THR B C 1
ATOM 3087 O O . THR B 1 192 ? 17.594 20.219 6.668 1 94.44 192 THR B O 1
ATOM 3090 N N . ASN B 1 193 ? 15.531 19.594 7.082 1 90.88 193 ASN B N 1
ATOM 3091 C CA . ASN B 1 193 ? 15.812 18.281 6.527 1 90.88 193 ASN B CA 1
ATOM 3092 C C . ASN B 1 193 ? 15.922 18.312 5.008 1 90.88 193 ASN B C 1
ATOM 3094 O O . ASN B 1 193 ? 15.047 18.859 4.332 1 90.88 193 ASN B O 1
ATOM 3098 N N . LYS B 1 194 ? 16.906 17.719 4.457 1 86.62 194 LYS B N 1
ATOM 3099 C CA . LYS B 1 194 ? 17.203 17.812 3.033 1 86.62 194 LYS B CA 1
ATOM 3100 C C . LYS B 1 194 ? 16.109 17.172 2.191 1 86.62 194 LYS B C 1
ATOM 3102 O O . LYS B 1 194 ? 15.75 17.688 1.128 1 86.62 194 LYS B O 1
ATOM 3107 N N . VAL B 1 195 ? 15.57 16.094 2.619 1 84.81 195 VAL B N 1
ATOM 3108 C CA . VAL B 1 195 ? 14.547 15.375 1.869 1 84.81 195 VAL B CA 1
ATOM 3109 C C . VAL B 1 195 ? 13.266 16.203 1.823 1 84.81 195 VAL B C 1
ATOM 3111 O O . VAL B 1 195 ? 12.672 16.391 0.757 1 84.81 195 VAL B O 1
ATOM 3114 N N . ALA B 1 196 ? 12.891 16.703 2.977 1 91.88 196 ALA B N 1
ATOM 3115 C CA . ALA B 1 196 ? 11.695 17.547 3.047 1 91.88 196 ALA B CA 1
ATOM 3116 C C . ALA B 1 196 ? 11.883 18.828 2.236 1 91.88 196 ALA B C 1
ATOM 3118 O O . ALA B 1 196 ? 10.953 19.266 1.554 1 91.88 196 ALA B O 1
ATOM 3119 N N . LEU B 1 197 ? 13.047 19.344 2.281 1 92.5 197 LEU B N 1
ATOM 3120 C CA . LEU B 1 197 ? 13.336 20.578 1.552 1 92.5 197 LEU B CA 1
ATOM 3121 C C . LEU B 1 197 ? 13.227 20.359 0.047 1 92.5 197 LEU B C 1
ATOM 3123 O O . LEU B 1 197 ? 12.664 21.188 -0.667 1 92.5 197 LEU B O 1
ATOM 3127 N N . GLU B 1 198 ? 13.711 19.297 -0.401 1 87.06 198 GLU B N 1
ATOM 3128 C CA . GLU B 1 198 ? 13.648 18.984 -1.825 1 87.06 198 GLU B CA 1
ATOM 3129 C C . GLU B 1 198 ? 12.211 18.844 -2.297 1 87.06 198 GLU B C 1
ATOM 3131 O O . GLU B 1 198 ? 11.852 19.312 -3.381 1 87.06 198 GLU B O 1
ATOM 3136 N N . ARG B 1 199 ? 11.398 18.203 -1.495 1 88.88 199 ARG B N 1
ATOM 3137 C CA . ARG B 1 199 ? 9.992 18.047 -1.851 1 88.88 199 ARG B CA 1
ATOM 3138 C C . ARG B 1 199 ? 9.266 19.375 -1.845 1 88.88 199 ARG B C 1
ATOM 3140 O O . ARG B 1 199 ? 8.469 19.672 -2.744 1 88.88 199 ARG B O 1
ATOM 3147 N N . LEU B 1 200 ? 9.617 20.141 -0.873 1 95.12 200 LEU B N 1
ATOM 3148 C CA . LEU B 1 200 ? 9 21.453 -0.781 1 95.12 200 LEU B CA 1
ATOM 3149 C C . LEU B 1 200 ? 9.391 22.328 -1.968 1 95.12 200 LEU B C 1
ATOM 3151 O O . LEU B 1 200 ? 8.562 23.047 -2.52 1 95.12 200 LEU B O 1
ATOM 3155 N N . GLU B 1 201 ? 10.656 22.234 -2.357 1 92.81 201 GLU B N 1
ATOM 3156 C CA . GLU B 1 201 ? 11.148 23 -3.5 1 92.81 201 GLU B CA 1
ATOM 3157 C C . GLU B 1 201 ? 10.461 22.562 -4.793 1 92.81 201 GLU B C 1
ATOM 3159 O O . GLU B 1 201 ? 10.023 23.406 -5.586 1 92.81 201 GLU B O 1
ATOM 3164 N N . LYS B 1 202 ? 10.273 21.344 -4.922 1 88.5 202 LYS B N 1
ATOM 3165 C CA . LYS B 1 202 ? 9.641 20.797 -6.117 1 88.5 202 LYS B CA 1
ATOM 3166 C C . LYS B 1 202 ? 8.188 21.234 -6.215 1 88.5 202 LYS B C 1
ATOM 3168 O O . LYS B 1 202 ? 7.715 21.609 -7.293 1 88.5 202 LYS B O 1
ATOM 3173 N N . TYR B 1 203 ? 7.496 21.281 -5.125 1 91 203 TYR B N 1
ATOM 3174 C CA . TYR B 1 203 ? 6.055 21.484 -5.16 1 91 203 TYR B CA 1
ATOM 3175 C C . TYR B 1 203 ? 5.715 22.969 -5.094 1 91 203 TYR B C 1
ATOM 3177 O O . TYR B 1 203 ? 4.59 23.375 -5.398 1 91 203 TYR B O 1
ATOM 3185 N N . THR B 1 204 ? 6.699 23.734 -4.73 1 93.06 204 THR B N 1
ATOM 3186 C CA . THR B 1 204 ? 6.422 25.172 -4.684 1 93.06 204 THR B CA 1
ATOM 3187 C C . THR B 1 204 ? 6.855 25.844 -5.977 1 93.06 204 THR B C 1
ATOM 3189 O O . THR B 1 204 ? 6.504 27 -6.23 1 93.06 204 THR B O 1
ATOM 3192 N N . ARG B 1 205 ? 7.617 25.125 -6.801 1 83.19 205 ARG B N 1
ATOM 3193 C CA . ARG B 1 205 ? 8 25.641 -8.109 1 83.19 205 ARG B CA 1
ATOM 3194 C C . ARG B 1 205 ? 6.879 25.438 -9.125 1 83.19 205 ARG B C 1
ATOM 3196 O O . ARG B 1 205 ? 6.688 26.266 -10.023 1 83.19 205 ARG B O 1
ATOM 3203 N N . ILE B 1 206 ? 6.113 24.188 -9.023 1 61.41 206 ILE B N 1
ATOM 3204 C CA . ILE B 1 206 ? 5.102 23.859 -10.016 1 61.41 206 ILE B CA 1
ATOM 3205 C C . ILE B 1 206 ? 3.908 24.797 -9.867 1 61.41 206 ILE B C 1
ATOM 3207 O O . ILE B 1 206 ? 3.291 24.859 -8.805 1 61.41 206 ILE B O 1
ATOM 3211 N N . VAL B 1 207 ? 3.926 25.984 -10.281 1 51.88 207 VAL B N 1
ATOM 3212 C CA . VAL B 1 207 ? 2.795 26.906 -10.406 1 51.88 207 VAL B CA 1
ATOM 3213 C C . VAL B 1 207 ? 1.624 26.188 -11.078 1 51.88 207 VAL B C 1
ATOM 3215 O O . VAL B 1 207 ? 1.768 25.641 -12.172 1 51.88 207 VAL B O 1
ATOM 3218 N N . ARG B 1 208 ? 0.663 25.562 -10.391 1 42.88 208 ARG B N 1
ATOM 3219 C CA . ARG B 1 208 ? -0.618 25.219 -10.992 1 42.88 208 ARG B CA 1
ATOM 3220 C C . ARG B 1 208 ? -1.381 26.453 -11.438 1 42.88 208 ARG B C 1
ATOM 3222 O O . ARG B 1 208 ? -1.228 27.531 -10.852 1 42.88 208 ARG B O 1
#